Protein 6HB0 (pdb70)

CATH classification: 3.40.50.2300 (+1 more: 3.40.50.2300)

Structure (mmCIF, N/CA/C/O backbone):
data_6HB0
#
_entry.id   6HB0
#
_cell.length_a   75.746
_cell.length_b   75.746
_cell.length_c   186.955
_cell.angle_alpha   90.00
_cell.angle_beta   90.00
_cell.angle_gamma   120.00
#
_symmetry.space_group_name_H-M   'P 31 2 1'
#
loop_
_entity.id
_entity.type
_entity.pdbx_description
1 polymer 'ABC transporter periplasmic-binding protein YtfQ'
2 non-polymer 'ZINC ION'
3 water water
#
loop_
_atom_site.group_PDB
_atom_site.id
_atom_site.type_symbol
_atom_site.label_atom_id
_atom_site.label_alt_id
_atom_site.label_comp_id
_atom_site.label_asym_id
_atom_site.label_entity_id
_atom_site.label_seq_id
_atom_site.pdbx_PDB_ins_code
_atom_site.Cartn_x
_atom_site.Cartn_y
_atom_site.Cartn_z
_atom_site.occupancy
_atom_site.B_iso_or_equiv
_atom_site.auth_seq_id
_atom_site.auth_comp_id
_atom_site.auth_asym_id
_atom_site.auth_atom_id
_atom_site.pdbx_PDB_model_num
ATOM 1 N N . GLY A 1 18 ? 9.139 -31.509 27.467 1.00 87.57 16 GLY A N 1
ATOM 2 C CA . GLY A 1 18 ? 8.480 -32.830 27.216 1.00 86.98 16 GLY A CA 1
ATOM 3 C C . GLY A 1 18 ? 6.951 -32.800 27.245 1.00 82.49 16 GLY A C 1
ATOM 4 O O . GLY A 1 18 ? 6.322 -33.703 27.818 1.00 78.15 16 GLY A O 1
ATOM 5 N N . ALA A 1 19 ? 6.345 -31.762 26.655 1.00 70.12 17 ALA A N 1
ATOM 6 C CA . ALA A 1 19 ? 4.916 -31.801 26.356 1.00 60.47 17 ALA A CA 1
ATOM 7 C C . ALA A 1 19 ? 4.728 -32.879 25.263 1.00 52.54 17 ALA A C 1
ATOM 8 O O . ALA A 1 19 ? 5.468 -32.959 24.306 1.00 47.94 17 ALA A O 1
ATOM 10 N N . LEU A 1 20 ? 3.733 -33.718 25.430 1.00 51.34 18 LEU A N 1
ATOM 11 C CA . LEU A 1 20 ? 3.332 -34.651 24.388 1.00 45.17 18 LEU A CA 1
ATOM 12 C C . LEU A 1 20 ? 3.044 -33.880 23.068 1.00 36.43 18 LEU A C 1
ATOM 13 O O . LEU A 1 20 ? 2.408 -32.870 23.106 1.00 40.55 18 LEU A O 1
ATOM 18 N N . THR A 1 21 ? 3.539 -34.344 21.924 1.00 31.88 19 THR A N 1
ATOM 19 C CA . THR A 1 21 ? 3.238 -33.739 20.632 1.00 34.12 19 THR A CA 1
ATOM 20 C C . THR A 1 21 ? 2.262 -34.631 19.837 1.00 34.07 19 THR A C 1
ATOM 21 O O . THR A 1 21 ? 2.527 -35.808 19.577 1.00 34.03 19 THR A O 1
ATOM 25 N N . LEU A 1 22 ? 1.157 -34.015 19.421 1.00 33.25 20 LEU A N 1
ATOM 26 C CA . LEU A 1 22 ? 0.072 -34.680 18.736 1.00 31.68 20 LEU A CA 1
ATOM 27 C C . LEU A 1 22 ? -0.083 -34.061 17.387 1.00 30.35 20 LEU A C 1
ATOM 28 O O . LEU A 1 22 ? -0.378 -32.889 17.273 1.00 30.26 20 LEU A O 1
ATOM 33 N N . GLY A 1 23 ? 0.106 -34.865 16.346 1.00 29.15 21 GLY A N 1
ATOM 34 C CA . GLY A 1 23 ? -0.229 -34.417 15.010 1.00 34.82 21 GLY A CA 1
ATOM 35 C C . GLY A 1 23 ? -1.670 -34.762 14.696 1.00 35.27 21 GLY A C 1
ATOM 36 O O . GLY A 1 23 ? -2.067 -35.913 14.852 1.00 33.18 21 GLY A O 1
ATOM 37 N N . PHE A 1 24 ? -2.449 -33.775 14.267 1.00 31.19 22 PHE A N 1
ATOM 38 C CA . PHE A 1 24 ? -3.834 -34.028 13.906 1.00 34.42 22 PHE A CA 1
ATOM 39 C C . PHE A 1 24 ? -4.132 -33.612 12.470 1.00 32.55 22 PHE A C 1
ATOM 40 O O . PHE A 1 24 ? -4.056 -32.427 12.153 1.00 33.79 22 PHE A O 1
ATOM 48 N N . ALA A 1 25 ? -4.485 -34.570 11.614 1.00 35.24 23 ALA A N 1
ATOM 49 C CA . ALA A 1 25 ? -4.848 -34.269 10.215 1.00 34.03 23 ALA A CA 1
ATOM 50 C C . ALA A 1 25 ? -6.367 -34.213 10.082 1.00 36.18 23 ALA A C 1
ATOM 51 O O . ALA A 1 25 ? -7.082 -35.261 10.115 1.00 32.17 23 ALA A O 1
ATOM 53 N N . GLN A 1 26 ? -6.859 -32.983 10.006 1.00 36.02 24 GLN A N 1
ATOM 54 C CA . GLN A 1 26 ? -8.259 -32.701 9.760 1.00 44.56 24 GLN A CA 1
ATOM 55 C C . GLN A 1 26 ? -8.615 -32.981 8.293 1.00 41.99 24 GLN A C 1
ATOM 56 O O . GLN A 1 26 ? -7.760 -32.923 7.415 1.00 41.26 24 GLN A O 1
ATOM 62 N N . VAL A 1 27 ? -9.902 -33.164 8.060 1.00 47.56 25 VAL A N 1
ATOM 63 C CA . VAL A 1 27 ? -10.487 -33.307 6.716 1.00 56.58 25 VAL A CA 1
ATOM 64 C C . VAL A 1 27 ? -10.410 -32.011 5.875 1.00 64.26 25 VAL A C 1
ATOM 65 O O . VAL A 1 27 ? -9.746 -31.986 4.836 1.00 65.97 25 VAL A O 1
ATOM 69 N N . GLY A 1 28 ? -11.063 -30.946 6.354 1.00 67.82 26 GLY A N 1
ATOM 70 C CA . GLY A 1 28 ? -11.339 -29.746 5.545 1.00 73.62 26 GLY A CA 1
ATOM 71 C C . GLY A 1 28 ? -12.403 -28.851 6.174 1.00 75.89 26 GLY A C 1
ATOM 72 O O . GLY A 1 28 ? -13.586 -28.940 5.838 1.00 81.61 26 GLY A O 1
ATOM 73 N N . GLY A 1 32 ? -18.190 -33.265 6.817 1.00 83.14 30 GLY A N 1
ATOM 74 C CA . GLY A 1 32 ? -18.980 -34.454 7.135 1.00 74.79 30 GLY A CA 1
ATOM 75 C C . GLY A 1 32 ? -20.078 -34.214 8.160 1.00 75.45 30 GLY A C 1
ATOM 76 O O . GLY A 1 32 ? -20.476 -33.083 8.428 1.00 75.90 30 GLY A O 1
ATOM 77 N N . TRP A 1 33 ? -20.510 -35.306 8.784 1.00 74.68 31 TRP A N 1
ATOM 78 C CA . TRP A 1 33 ? -21.804 -35.408 9.471 1.00 65.98 31 TRP A CA 1
ATOM 79 C C . TRP A 1 33 ? -21.821 -35.158 10.990 1.00 64.64 31 TRP A C 1
ATOM 80 O O . TRP A 1 33 ? -22.705 -34.470 11.510 1.00 61.23 31 TRP A O 1
ATOM 91 N N . ARG A 1 34 ? -20.876 -35.763 11.698 1.00 57.53 32 ARG A N 1
ATOM 92 C CA . ARG A 1 34 ? -20.776 -35.625 13.168 1.00 53.95 32 ARG A CA 1
ATOM 93 C C . ARG A 1 34 ? -19.287 -35.590 13.474 1.00 51.82 32 ARG A C 1
ATOM 94 O O . ARG A 1 34 ? -18.700 -36.548 13.954 1.00 56.24 32 ARG A O 1
ATOM 102 N N . THR A 1 35 ? -18.679 -34.467 13.128 1.00 51.62 33 THR A N 1
ATOM 103 C CA . THR A 1 35 ? -17.234 -34.304 13.101 1.00 56.10 33 THR A CA 1
ATOM 104 C C . THR A 1 35 ? -16.808 -33.338 14.207 1.00 53.31 33 THR A C 1
ATOM 105 O O . THR A 1 35 ? -17.439 -32.278 14.420 1.00 50.29 33 THR A O 1
ATOM 109 N N . ALA A 1 36 ? -15.771 -33.721 14.948 1.00 49.45 34 ALA A N 1
ATOM 110 C CA . ALA A 1 36 ? -15.201 -32.815 15.922 1.00 48.84 34 ALA A CA 1
ATOM 111 C C . ALA A 1 36 ? -14.644 -31.604 15.139 1.00 46.65 34 ALA A C 1
ATOM 112 O O . ALA A 1 36 ? -14.069 -31.729 14.061 1.00 40.89 34 ALA A O 1
ATOM 114 N N . ASN A 1 37 ? -14.893 -30.432 15.677 1.00 43.56 35 ASN A N 1
ATOM 115 C CA . ASN A 1 37 ? -14.583 -29.186 15.023 1.00 44.49 35 ASN A CA 1
ATOM 116 C C . ASN A 1 37 ? -13.205 -28.764 15.534 1.00 43.48 35 ASN A C 1
ATOM 117 O O . ASN A 1 37 ? -12.730 -29.271 16.565 1.00 43.10 35 ASN A O 1
ATOM 122 N N . THR A 1 38 ? -12.569 -27.855 14.817 1.00 42.24 36 THR A N 1
ATOM 123 C CA . THR A 1 38 ? -11.218 -27.411 15.142 1.00 39.35 36 THR A CA 1
ATOM 124 C C . THR A 1 38 ? -11.056 -26.702 16.492 1.00 34.99 36 THR A C 1
ATOM 125 O O . THR A 1 38 ? -10.128 -26.990 17.204 1.00 32.57 36 THR A O 1
ATOM 129 N N . GLU A 1 39 ? -11.960 -25.792 16.816 1.00 32.18 37 GLU A N 1
ATOM 130 C CA . GLU A 1 39 ? -11.908 -25.083 18.109 1.00 35.40 37 GLU A CA 1
ATOM 131 C C . GLU A 1 39 ? -11.904 -26.038 19.318 1.00 34.02 37 GLU A C 1
ATOM 132 O O . GLU A 1 39 ? -11.212 -25.778 20.298 1.00 33.87 37 GLU A O 1
ATOM 138 N N . SER A 1 40 ? -12.623 -27.154 19.229 1.00 31.85 38 SER A N 1
ATOM 139 C CA . SER A 1 40 ? -12.699 -28.116 20.328 1.00 33.08 38 SER A CA 1
ATOM 140 C C . SER A 1 40 ? -11.405 -28.863 20.532 1.00 32.89 38 SER A C 1
ATOM 141 O O . SER A 1 40 ? -10.973 -29.122 21.667 1.00 32.44 38 SER A O 1
ATOM 144 N N . ILE A 1 41 ? -10.764 -29.195 19.427 1.00 29.16 39 ILE A N 1
ATOM 145 C CA . ILE A 1 41 ? -9.529 -29.919 19.467 1.00 30.88 39 ILE A CA 1
ATOM 146 C C . ILE A 1 41 ? -8.410 -28.966 19.923 1.00 31.46 39 ILE A C 1
ATOM 147 O O . ILE A 1 41 ? -7.607 -29.307 20.798 1.00 29.87 39 ILE A O 1
ATOM 152 N N . LYS A 1 42 ? -8.377 -27.768 19.355 1.00 31.63 40 LYS A N 1
ATOM 153 C CA . LYS A 1 42 ? -7.335 -26.812 19.739 1.00 33.51 40 LYS A CA 1
ATOM 154 C C . LYS A 1 42 ? -7.414 -26.453 21.216 1.00 30.96 40 LYS A C 1
ATOM 155 O O . LYS A 1 42 ? -6.384 -26.503 21.930 1.00 29.83 40 LYS A O 1
ATOM 161 N N . SER A 1 43 ? -8.616 -26.108 21.674 1.00 27.91 41 SER A N 1
ATOM 162 C CA . SER A 1 43 ? -8.816 -25.764 23.107 1.00 31.08 41 SER A CA 1
ATOM 163 C C . SER A 1 43 ? -8.531 -26.948 24.063 1.00 30.66 41 SER A C 1
ATOM 164 O O . SER A 1 43 ? -7.927 -26.783 25.115 1.00 28.11 41 SER A O 1
ATOM 167 N N . ALA A 1 44 ? -8.928 -28.148 23.681 1.00 27.59 42 ALA A N 1
ATOM 168 C CA . ALA A 1 44 ? -8.698 -29.318 24.534 1.00 28.84 42 ALA A CA 1
ATOM 169 C C . ALA A 1 44 ? -7.212 -29.614 24.642 1.00 29.37 42 ALA A C 1
ATOM 170 O O . ALA A 1 44 ? -6.759 -30.049 25.698 1.00 26.98 42 ALA A O 1
ATOM 172 N N . ALA A 1 45 ? -6.446 -29.394 23.563 1.00 27.01 43 ALA A N 1
ATOM 173 C CA . ALA A 1 45 ? -5.003 -29.587 23.665 1.00 27.35 43 ALA A CA 1
ATOM 174 C C . ALA A 1 45 ? -4.341 -28.535 24.581 1.00 26.38 43 ALA A C 1
ATOM 175 O O . ALA A 1 45 ? -3.462 -28.878 25.353 1.00 30.13 43 ALA A O 1
ATOM 177 N N . GLU A 1 46 ? -4.767 -27.296 24.494 1.00 29.23 44 GLU A N 1
ATOM 178 C CA . GLU A 1 46 ? -4.288 -26.237 25.401 1.00 29.72 44 GLU A CA 1
ATOM 179 C C . GLU A 1 46 ? -4.605 -26.617 26.850 1.00 30.82 44 GLU A C 1
ATOM 180 O O . GLU A 1 46 ? -3.723 -26.602 27.720 1.00 31.59 44 GLU A O 1
ATOM 186 N N . GLU A 1 47 ? -5.831 -27.041 27.114 1.00 33.63 45 GLU A N 1
ATOM 187 C CA . GLU A 1 47 ? -6.188 -27.493 28.464 1.00 32.13 45 GLU A CA 1
ATOM 188 C C . GLU A 1 47 ? -5.387 -28.685 28.956 1.00 34.75 45 GLU A C 1
ATOM 189 O O . GLU A 1 47 ? -5.066 -28.765 30.159 1.00 33.71 45 GLU A O 1
ATOM 195 N N . ALA A 1 48 ? -5.085 -29.637 28.088 1.00 30.60 46 ALA A N 1
ATOM 196 C CA . ALA A 1 48 ? -4.351 -30.795 28.538 1.00 32.94 46 ALA A CA 1
ATOM 197 C C . ALA A 1 48 ? -2.836 -30.632 28.514 1.00 32.98 46 ALA A C 1
ATOM 198 O O . ALA A 1 48 ? -2.138 -31.573 28.855 1.00 36.54 46 ALA A O 1
ATOM 200 N N . GLY A 1 49 ? -2.322 -29.508 28.052 1.00 37.38 47 GLY A N 1
ATOM 201 C CA . GLY A 1 49 ? -0.888 -29.356 27.934 1.00 36.09 47 GLY A CA 1
ATOM 202 C C . GLY A 1 49 ? -0.260 -30.129 26.789 1.00 39.86 47 GLY A C 1
ATOM 203 O O . GLY A 1 49 ? 0.922 -30.456 26.835 1.00 37.22 47 GLY A O 1
ATOM 204 N N . VAL A 1 50 ? -1.034 -30.378 25.732 1.00 37.68 48 VAL A N 1
ATOM 205 C CA . VAL A 1 50 ? -0.551 -31.106 24.574 1.00 36.17 48 VAL A CA 1
ATOM 206 C C . VAL A 1 50 ? -0.128 -30.121 23.500 1.00 33.95 48 VAL A C 1
ATOM 207 O O . VAL A 1 50 ? -0.804 -29.144 23.235 1.00 39.05 48 VAL A O 1
ATOM 211 N N . ASN A 1 51 ? 1.019 -30.366 22.899 1.00 34.64 49 ASN A N 1
ATOM 212 C CA . ASN A 1 51 ? 1.497 -29.554 21.819 1.00 34.56 49 ASN A CA 1
ATOM 213 C C . ASN A 1 51 ? 0.883 -30.096 20.510 1.00 35.34 49 ASN A C 1
ATOM 214 O O . ASN A 1 51 ? 1.290 -31.140 20.008 1.00 36.48 49 ASN A O 1
ATOM 219 N N . LEU A 1 52 ? -0.070 -29.373 19.961 1.00 36.08 50 LEU A N 1
ATOM 220 C CA . LEU A 1 52 ? -0.867 -29.845 18.827 1.00 36.30 50 LEU A CA 1
ATOM 221 C C . LEU A 1 52 ? -0.348 -29.324 17.517 1.00 38.49 50 LEU A C 1
ATOM 222 O O . LEU A 1 52 ? -0.149 -28.140 17.395 1.00 35.62 50 LEU A O 1
ATOM 227 N N . LYS A 1 53 ? -0.099 -30.204 16.554 1.00 33.55 51 LYS A N 1
ATOM 228 C CA . LYS A 1 53 ? 0.280 -29.768 15.223 1.00 39.62 51 LYS A CA 1
ATOM 229 C C . LYS A 1 53 ? -0.851 -30.124 14.291 1.00 37.41 51 LYS A C 1
ATOM 230 O O . LYS A 1 53 ? -1.130 -31.305 14.090 1.00 35.45 51 LYS A O 1
ATOM 236 N N . PHE A 1 54 ? -1.477 -29.104 13.728 1.00 38.43 52 PHE A N 1
ATOM 237 C CA . PHE A 1 54 ? -2.597 -29.248 12.815 1.00 40.74 52 PHE A CA 1
ATOM 238 C C . PHE A 1 54 ? -2.179 -29.344 11.359 1.00 45.82 52 PHE A C 1
ATOM 239 O O . PHE A 1 54 ? -1.281 -28.660 10.925 1.00 44.18 52 PHE A O 1
ATOM 247 N N . ALA A 1 55 ? -2.845 -30.209 10.611 1.00 45.96 53 ALA A N 1
ATOM 248 C CA . ALA A 1 55 ? -2.763 -30.205 9.161 1.00 48.95 53 ALA A CA 1
ATOM 249 C C . ALA A 1 55 ? -4.175 -30.241 8.597 1.00 55.65 53 ALA A C 1
ATOM 250 O O . ALA A 1 55 ? -5.104 -30.768 9.230 1.00 48.94 53 ALA A O 1
ATOM 252 N N . ASP A 1 56 ? -4.323 -29.656 7.400 1.00 64.30 54 ASP A N 1
ATOM 253 C CA . ASP A 1 56 ? -5.596 -29.601 6.646 1.00 67.34 54 ASP A CA 1
ATOM 254 C C . ASP A 1 56 ? -5.413 -30.364 5.324 1.00 63.68 54 ASP A C 1
ATOM 255 O O . ASP A 1 56 ? -4.564 -30.015 4.504 1.00 57.63 54 ASP A O 1
ATOM 260 N N . ALA A 1 57 ? -6.220 -31.407 5.138 1.00 59.75 55 ALA A N 1
ATOM 261 C CA . ALA A 1 57 ? -6.172 -32.232 3.926 1.00 62.65 55 ALA A CA 1
ATOM 262 C C . ALA A 1 57 ? -6.995 -31.662 2.743 1.00 68.41 55 ALA A C 1
ATOM 263 O O . ALA A 1 57 ? -6.929 -32.192 1.616 1.00 66.90 55 ALA A O 1
ATOM 265 N N . ASN A 1 58 ? -7.800 -30.631 2.998 1.00 63.04 56 ASN A N 1
ATOM 266 C CA . ASN A 1 58 ? -8.647 -30.038 1.955 1.00 69.35 56 ASN A CA 1
ATOM 267 C C . ASN A 1 58 ? -9.472 -31.076 1.216 1.00 60.86 56 ASN A C 1
ATOM 268 O O . ASN A 1 58 ? -9.429 -31.160 -0.008 1.00 55.46 56 ASN A O 1
ATOM 273 N N . GLY A 1 59 ? -10.185 -31.897 1.983 1.00 60.97 57 GLY A N 1
ATOM 274 C CA . GLY A 1 59 ? -11.077 -32.938 1.444 1.00 52.67 57 GLY A CA 1
ATOM 275 C C . GLY A 1 59 ? -10.418 -34.130 0.752 1.00 47.85 57 GLY A C 1
ATOM 276 O O . GLY A 1 59 ? -11.114 -35.048 0.312 1.00 48.94 57 GLY A O 1
ATOM 277 N N . GLU A 1 60 ? -9.088 -34.169 0.658 1.00 42.63 58 GLU A N 1
ATOM 278 C CA . GLU A 1 60 ? -8.434 -35.100 -0.263 1.00 44.18 58 GLU A CA 1
ATOM 279 C C . GLU A 1 60 ? -7.546 -36.116 0.427 1.00 41.20 58 GLU A C 1
ATOM 280 O O . GLU A 1 60 ? -6.628 -35.733 1.154 1.00 33.48 58 GLU A O 1
ATOM 286 N N . GLN A 1 61 ? -7.766 -37.404 0.128 1.00 35.33 59 GLN A N 1
ATOM 287 C CA . GLN A 1 61 ? -6.993 -38.447 0.775 1.00 34.17 59 GLN A CA 1
ATOM 288 C C . GLN A 1 61 ? -5.478 -38.338 0.575 1.00 34.14 59 GLN A C 1
ATOM 289 O O . GLN A 1 61 ? -4.708 -38.558 1.520 1.00 28.05 59 GLN A O 1
ATOM 295 N N . GLU A 1 62 ? -5.026 -37.966 -0.616 1.00 35.89 60 GLU A N 1
ATOM 296 C CA . GLU A 1 62 ? -3.577 -37.983 -0.852 1.00 42.14 60 GLU A CA 1
ATOM 297 C C . GLU A 1 62 ? -2.894 -36.916 0.007 1.00 40.95 60 GLU A C 1
ATOM 298 O O . GLU A 1 62 ? -1.809 -37.139 0.507 1.00 41.48 60 GLU A O 1
ATOM 304 N N . LYS A 1 63 ? -3.565 -35.788 0.206 1.00 35.55 61 LYS A N 1
ATOM 305 C CA . LYS A 1 63 ? -3.089 -34.731 1.077 1.00 40.05 61 LYS A CA 1
ATOM 306 C C . LYS A 1 63 ? -3.166 -35.107 2.578 1.00 36.61 61 LYS A C 1
ATOM 307 O O . LYS A 1 63 ? -2.332 -34.716 3.353 1.00 33.74 61 LYS A O 1
ATOM 313 N N . GLN A 1 64 ? -4.172 -35.888 2.996 1.00 33.62 62 GLN A N 1
ATOM 314 C CA . GLN A 1 64 ? -4.157 -36.441 4.348 1.00 33.05 62 GLN A CA 1
ATOM 315 C C . GLN A 1 64 ? -3.011 -37.423 4.546 1.00 30.45 62 GLN A C 1
ATOM 316 O O . GLN A 1 64 ? -2.328 -37.399 5.545 1.00 31.18 62 GLN A O 1
ATOM 322 N N . ILE A 1 65 ? -2.779 -38.297 3.576 1.00 32.59 63 ILE A N 1
ATOM 323 C CA . ILE A 1 65 ? -1.658 -39.201 3.612 1.00 33.23 63 ILE A CA 1
ATOM 324 C C . ILE A 1 65 ? -0.321 -38.436 3.684 1.00 35.65 63 ILE A C 1
ATOM 325 O O . ILE A 1 65 ? 0.561 -38.831 4.461 1.00 33.25 63 ILE A O 1
ATOM 330 N N . SER A 1 66 ? -0.184 -37.342 2.940 1.00 34.83 64 SER A N 1
ATOM 331 C CA . SER A 1 66 ? 1.020 -36.495 3.037 1.00 42.25 64 SER A CA 1
ATOM 332 C C . SER A 1 66 ? 1.167 -35.872 4.426 1.00 37.55 64 SER A C 1
ATOM 333 O O . SER A 1 66 ? 2.245 -35.861 4.989 1.00 40.53 64 SER A O 1
ATOM 336 N N . ALA A 1 67 ? 0.072 -35.361 4.979 1.00 36.45 65 ALA A N 1
ATOM 337 C CA . ALA A 1 67 ? 0.143 -34.789 6.323 1.00 34.15 65 ALA A CA 1
ATOM 338 C C . ALA A 1 67 ? 0.630 -35.858 7.330 1.00 33.52 65 ALA A C 1
ATOM 339 O O . ALA A 1 67 ? 1.496 -35.606 8.154 1.00 32.50 65 ALA A O 1
ATOM 341 N N . ILE A 1 68 ? 0.119 -37.081 7.216 1.00 33.16 66 ILE A N 1
ATOM 342 C CA . ILE A 1 68 ? 0.550 -38.145 8.118 1.00 33.24 66 ILE A CA 1
ATOM 343 C C . ILE A 1 68 ? 2.047 -38.425 7.967 1.00 37.77 66 ILE A C 1
ATOM 344 O O . ILE A 1 68 ? 2.764 -38.573 8.969 1.00 36.15 66 ILE A O 1
ATOM 349 N N . ARG A 1 69 ? 2.522 -38.495 6.731 1.00 33.64 67 ARG A N 1
ATOM 350 C CA . ARG A 1 69 ? 3.940 -38.720 6.484 1.00 38.16 67 ARG A CA 1
ATOM 351 C C . ARG A 1 69 ? 4.802 -37.604 7.039 1.00 33.34 67 ARG A C 1
ATOM 352 O O . ARG A 1 69 ? 5.854 -37.873 7.593 1.00 36.45 67 ARG A O 1
ATOM 360 N N . SER A 1 70 ? 4.341 -36.373 6.902 1.00 36.15 68 SER A N 1
ATOM 361 C CA . SER A 1 70 ? 5.075 -35.249 7.453 1.00 38.08 68 SER A CA 1
ATOM 362 C C . SER A 1 70 ? 5.107 -35.299 8.989 1.00 41.77 68 SER A C 1
ATOM 363 O O . SER A 1 70 ? 6.157 -35.025 9.609 1.00 36.98 68 SER A O 1
ATOM 366 N N . PHE A 1 71 ? 4.013 -35.724 9.622 1.00 37.25 69 PHE A N 1
ATOM 367 C CA . PHE A 1 71 ? 4.076 -35.923 11.066 1.00 35.32 69 PHE A CA 1
ATOM 368 C C . PHE A 1 71 ? 5.083 -36.980 11.456 1.00 35.59 69 PHE A C 1
ATOM 369 O O . PHE A 1 71 ? 5.735 -36.843 12.507 1.00 37.23 69 PHE A O 1
ATOM 377 N N . ILE A 1 72 ? 5.197 -38.052 10.665 1.00 34.16 70 ILE A N 1
ATOM 378 C CA . ILE A 1 72 ? 6.195 -39.061 10.947 1.00 39.01 70 ILE A CA 1
ATOM 379 C C . ILE A 1 72 ? 7.592 -38.437 10.873 1.00 43.42 70 ILE A C 1
ATOM 380 O O . ILE A 1 72 ? 8.399 -38.631 11.786 1.00 40.86 70 ILE A O 1
ATOM 385 N N . GLN A 1 73 ? 7.844 -37.678 9.809 1.00 45.47 71 GLN A N 1
ATOM 386 C CA . GLN A 1 73 ? 9.106 -36.924 9.650 1.00 51.74 71 GLN A CA 1
ATOM 387 C C . GLN A 1 73 ? 9.375 -35.975 10.798 1.00 50.20 71 GLN A C 1
ATOM 388 O O . GLN A 1 73 ? 10.487 -35.896 11.262 1.00 52.45 71 GLN A O 1
ATOM 394 N N . GLN A 1 74 ? 8.356 -35.270 11.264 1.00 47.15 72 GLN A N 1
ATOM 395 C CA . GLN A 1 74 ? 8.516 -34.336 12.381 1.00 49.13 72 GLN A CA 1
ATOM 396 C C . GLN A 1 74 ? 8.713 -35.018 13.753 1.00 45.95 72 GLN A C 1
ATOM 397 O O . GLN A 1 74 ? 8.903 -34.324 14.732 1.00 48.37 72 GLN A O 1
ATOM 403 N N . GLY A 1 75 ? 8.633 -36.345 13.813 1.00 44.62 73 GLY A N 1
ATOM 404 C CA . GLY A 1 75 ? 8.755 -37.121 15.048 1.00 45.69 73 GLY A CA 1
ATOM 405 C C . GLY A 1 75 ? 7.711 -36.869 16.127 1.00 44.79 73 GLY A C 1
ATOM 406 O O . GLY A 1 75 ? 8.024 -36.884 17.314 1.00 38.25 73 GLY A O 1
ATOM 407 N N . VAL A 1 76 ? 6.456 -36.662 15.737 1.00 42.11 74 VAL A N 1
ATOM 408 C CA . VAL A 1 76 ? 5.413 -36.455 16.740 1.00 35.86 74 VAL A CA 1
ATOM 409 C C . VAL A 1 76 ? 5.276 -37.736 17.572 1.00 34.60 74 VAL A C 1
ATOM 410 O O . VAL A 1 76 ? 5.691 -38.816 17.153 1.00 38.73 74 VAL A O 1
ATOM 414 N N . ASP A 1 77 ? 4.691 -37.607 18.752 1.00 33.04 75 ASP A N 1
ATOM 415 C CA . ASP A 1 77 ? 4.495 -38.729 19.650 1.00 34.18 75 ASP A CA 1
ATOM 416 C C . ASP A 1 77 ? 3.268 -39.565 19.300 1.00 30.26 75 ASP A C 1
ATOM 417 O O . ASP A 1 77 ? 3.258 -40.763 19.505 1.00 31.58 75 ASP A O 1
ATOM 422 N N . VAL A 1 78 ? 2.239 -38.897 18.797 1.00 31.53 76 VAL A N 1
ATOM 423 C CA . VAL A 1 78 ? 0.948 -39.506 18.481 1.00 29.59 76 VAL A CA 1
ATOM 424 C C . VAL A 1 78 ? 0.381 -38.833 17.244 1.00 30.18 76 VAL A C 1
ATOM 425 O O . VAL A 1 78 ? 0.542 -37.647 17.043 1.00 28.14 76 VAL A O 1
ATOM 429 N N . ILE A 1 79 ? -0.269 -39.606 16.387 1.00 26.47 77 ILE A N 1
ATOM 430 C CA . ILE A 1 79 ? -0.919 -39.066 15.217 1.00 27.54 77 ILE A CA 1
ATOM 431 C C . ILE A 1 79 ? -2.412 -39.416 15.339 1.00 28.60 77 ILE A C 1
ATOM 432 O O . ILE A 1 79 ? -2.787 -40.552 15.673 1.00 27.96 77 ILE A O 1
ATOM 437 N N . ALA A 1 80 ? -3.254 -38.429 15.102 1.00 28.37 78 ALA A N 1
ATOM 438 C CA . ALA A 1 80 ? -4.659 -38.666 15.023 1.00 29.45 78 ALA A CA 1
ATOM 439 C C . ALA A 1 80 ? -5.143 -38.032 13.745 1.00 31.49 78 ALA A C 1
ATOM 440 O O . ALA A 1 80 ? -4.603 -37.031 13.290 1.00 28.93 78 ALA A O 1
ATOM 442 N N . PHE A 1 81 ? -6.153 -38.650 13.157 1.00 29.90 79 PHE A N 1
ATOM 443 C CA . PHE A 1 81 ? -6.801 -38.022 12.031 1.00 28.95 79 PHE A CA 1
ATOM 444 C C . PHE A 1 81 ? -8.228 -38.482 11.877 1.00 26.68 79 PHE A C 1
ATOM 445 O O . PHE A 1 81 ? -8.638 -39.488 12.425 1.00 29.19 79 PHE A O 1
ATOM 453 N N . SER A 1 82 ? -8.952 -37.665 11.148 1.00 26.37 80 SER A N 1
ATOM 454 C CA . SER A 1 82 ? -10.335 -37.841 10.802 1.00 30.13 80 SER A CA 1
ATOM 455 C C . SER A 1 82 ? -10.355 -38.245 9.319 1.00 29.50 80 SER A C 1
ATOM 456 O O . SER A 1 82 ? -10.208 -37.387 8.456 1.00 28.25 80 SER A O 1
ATOM 459 N N . PRO A 1 83 ? -10.487 -39.543 9.029 1.00 27.00 81 PRO A N 1
ATOM 460 C CA . PRO A 1 83 ? -10.319 -40.058 7.655 1.00 26.99 81 PRO A CA 1
ATOM 461 C C . PRO A 1 83 ? -11.329 -39.457 6.685 1.00 28.92 81 PRO A C 1
ATOM 462 O O . PRO A 1 83 ? -12.514 -39.498 6.938 1.00 27.21 81 PRO A O 1
ATOM 466 N N . VAL A 1 84 ? -10.863 -38.893 5.582 1.00 27.61 82 VAL A N 1
ATOM 467 C CA . VAL A 1 84 ? -11.758 -38.330 4.600 1.00 30.69 82 VAL A CA 1
ATOM 468 C C . VAL A 1 84 ? -12.555 -39.455 3.941 1.00 31.40 82 VAL A C 1
ATOM 469 O O . VAL A 1 84 ? -13.676 -39.244 3.551 1.00 30.59 82 VAL A O 1
ATOM 473 N N . VAL A 1 85 ? -11.962 -40.634 3.828 1.00 30.71 83 VAL A N 1
ATOM 474 C CA . VAL A 1 85 ? -12.632 -41.820 3.307 1.00 29.69 83 VAL A CA 1
ATOM 475 C C . VAL A 1 85 ? -12.298 -43.008 4.188 1.00 28.97 83 VAL A C 1
ATOM 476 O O . VAL A 1 85 ? -11.290 -42.986 4.912 1.00 30.33 83 VAL A O 1
ATOM 480 N N . ARG A 1 86 ? -13.107 -44.053 4.122 1.00 31.66 84 ARG A N 1
ATOM 481 C CA . ARG A 1 86 ? -12.896 -45.259 4.947 1.00 38.26 84 ARG A CA 1
ATOM 482 C C . ARG A 1 86 ? -11.694 -46.086 4.591 1.00 33.99 84 ARG A C 1
ATOM 483 O O . ARG A 1 86 ? -11.151 -46.765 5.474 1.00 33.94 84 ARG A O 1
ATOM 491 N N . THR A 1 87 ? -11.301 -46.104 3.321 1.00 32.75 85 THR A N 1
ATOM 492 C CA . THR A 1 87 ? -10.382 -47.112 2.805 1.00 32.02 85 THR A CA 1
ATOM 493 C C . THR A 1 87 ? -9.122 -46.539 2.244 1.00 32.32 85 THR A C 1
ATOM 494 O O . THR A 1 87 ? -9.073 -45.402 1.819 1.00 33.57 85 THR A O 1
ATOM 498 N N . GLY A 1 88 ? -8.087 -47.359 2.195 1.00 28.50 86 GLY A N 1
ATOM 499 C CA . GLY A 1 88 ? -6.849 -46.992 1.570 1.00 27.70 86 GLY A CA 1
ATOM 500 C C . GLY A 1 88 ? -5.807 -46.409 2.502 1.00 31.23 86 GLY A C 1
ATOM 501 O O . GLY A 1 88 ? -4.862 -45.760 2.063 1.00 29.99 86 GLY A O 1
ATOM 502 N N . TRP A 1 89 ? -5.947 -46.683 3.792 1.00 28.13 87 TRP A N 1
ATOM 503 C CA . TRP A 1 89 ? -5.004 -46.208 4.772 1.00 28.58 87 TRP A CA 1
ATOM 504 C C . TRP A 1 89 ? -3.936 -47.202 5.164 1.00 30.90 87 TRP A C 1
ATOM 505 O O . TRP A 1 89 ? -3.010 -46.832 5.901 1.00 30.23 87 TRP A O 1
ATOM 516 N N . ASP A 1 90 ? -4.046 -48.452 4.752 1.00 29.29 88 ASP A N 1
ATOM 517 C CA . ASP A 1 90 ? -3.188 -49.486 5.345 1.00 34.40 88 ASP A CA 1
ATOM 518 C C . ASP A 1 90 ? -1.710 -49.231 5.127 1.00 36.59 88 ASP A C 1
ATOM 519 O O . ASP A 1 90 ? -0.914 -49.463 6.034 1.00 34.13 88 ASP A O 1
ATOM 524 N N . ALA A 1 91 ? -1.344 -48.722 3.953 1.00 35.29 89 ALA A N 1
ATOM 525 C CA . ALA A 1 91 ? 0.047 -48.440 3.639 1.00 36.24 89 ALA A CA 1
ATOM 526 C C . ALA A 1 91 ? 0.620 -47.343 4.535 1.00 37.34 89 ALA A C 1
ATOM 527 O O . ALA A 1 91 ? 1.667 -47.542 5.166 1.00 36.54 89 ALA A O 1
ATOM 529 N N . VAL A 1 92 ? -0.030 -46.191 4.588 1.00 32.32 90 VAL A N 1
ATOM 530 C CA . VAL A 1 92 ? 0.491 -45.152 5.461 1.00 32.81 90 VAL A CA 1
ATOM 531 C C . VAL A 1 92 ? 0.461 -45.535 6.967 1.00 31.39 90 VAL A C 1
ATOM 532 O O . VAL A 1 92 ? 1.341 -45.152 7.766 1.00 35.21 90 VAL A O 1
ATOM 536 N N . LEU A 1 93 ? -0.519 -46.324 7.351 1.00 30.89 91 LEU A N 1
ATOM 537 C CA . LEU A 1 93 ? -0.594 -46.866 8.706 1.00 32.85 91 LEU A CA 1
ATOM 538 C C . LEU A 1 93 ? 0.532 -47.868 9.009 1.00 36.83 91 LEU A C 1
ATOM 539 O O . LEU A 1 93 ? 0.956 -47.983 10.148 1.00 31.72 91 LEU A O 1
ATOM 544 N N . GLN A 1 94 ? 1.027 -48.577 8.001 1.00 37.77 92 GLN A N 1
ATOM 545 C CA . GLN A 1 94 ? 2.242 -49.369 8.174 1.00 39.15 92 GLN A CA 1
ATOM 546 C C . GLN A 1 94 ? 3.434 -48.509 8.416 1.00 38.90 92 GLN A C 1
ATOM 547 O O . GLN A 1 94 ? 4.278 -48.874 9.257 1.00 40.46 92 GLN A O 1
ATOM 553 N N . GLU A 1 95 ? 3.498 -47.368 7.733 1.00 39.92 93 GLU A N 1
ATOM 554 C CA . GLU A 1 95 ? 4.576 -46.398 7.957 1.00 42.61 93 GLU A CA 1
ATOM 555 C C . GLU A 1 95 ? 4.536 -45.794 9.369 1.00 41.22 93 GLU A C 1
ATOM 556 O O . GLU A 1 95 ? 5.609 -45.545 9.987 1.00 37.14 93 GLU A O 1
ATOM 562 N N . THR A 1 96 ? 3.339 -45.553 9.907 1.00 38.33 94 THR A N 1
ATOM 563 C CA . THR A 1 96 ? 3.283 -45.060 11.278 1.00 35.62 94 THR A CA 1
ATOM 564 C C . THR A 1 96 ? 3.700 -46.157 12.249 1.00 35.46 94 THR A C 1
ATOM 565 O O . THR A 1 96 ? 4.430 -45.920 13.206 1.00 35.94 94 THR A O 1
ATOM 569 N N . LYS A 1 97 ? 3.242 -47.363 12.015 1.00 35.63 95 LYS A N 1
ATOM 570 C CA . LYS A 1 97 ? 3.552 -48.447 12.894 1.00 38.70 95 LYS A CA 1
ATOM 571 C C . LYS A 1 97 ? 5.062 -48.690 12.860 1.00 44.78 95 LYS A C 1
ATOM 572 O O . LYS A 1 97 ? 5.679 -48.821 13.914 1.00 44.83 95 LYS A O 1
ATOM 578 N N . ASN A 1 98 ? 5.665 -48.671 11.678 1.00 44.56 96 ASN A N 1
ATOM 579 C CA . ASN A 1 98 ? 7.124 -48.846 11.562 1.00 46.98 96 ASN A CA 1
ATOM 580 C C . ASN A 1 98 ? 7.895 -47.721 12.263 1.00 47.92 96 ASN A C 1
ATOM 581 O O . ASN A 1 98 ? 8.985 -47.960 12.766 1.00 41.67 96 ASN A O 1
ATOM 586 N N . ALA A 1 99 ? 7.356 -46.503 12.276 1.00 42.45 97 ALA A N 1
ATOM 587 C CA . ALA A 1 99 ? 7.993 -45.408 13.016 1.00 40.60 97 ALA A CA 1
ATOM 588 C C . ALA A 1 99 ? 7.671 -45.405 14.518 1.00 39.35 97 ALA A C 1
ATOM 589 O O . ALA A 1 99 ? 8.129 -44.530 15.219 1.00 40.92 97 ALA A O 1
ATOM 591 N N . GLY A 1 100 ? 6.907 -46.388 14.991 1.00 36.47 98 GLY A N 1
ATOM 592 C CA . GLY A 1 100 ? 6.531 -46.508 16.398 1.00 39.32 98 GLY A CA 1
ATOM 593 C C . GLY A 1 100 ? 5.609 -45.393 16.915 1.00 38.08 98 GLY A C 1
ATOM 594 O O . GLY A 1 100 ? 5.591 -45.097 18.098 1.00 33.14 98 GLY A O 1
ATOM 595 N N . ILE A 1 101 ? 4.855 -44.762 16.024 1.00 36.68 99 ILE A N 1
ATOM 596 C CA . ILE A 1 101 ? 3.944 -43.702 16.391 1.00 34.95 99 ILE A CA 1
ATOM 597 C C . ILE A 1 101 ? 2.508 -44.263 16.455 1.00 34.26 99 ILE A C 1
ATOM 598 O O . ILE A 1 101 ? 1.950 -44.716 15.439 1.00 31.01 99 ILE A O 1
ATOM 603 N N . PRO A 1 102 ? 1.901 -44.231 17.644 1.00 32.76 100 PRO A N 1
ATOM 604 C CA . PRO A 1 102 ? 0.498 -44.689 17.738 1.00 28.51 100 PRO A CA 1
ATOM 605 C C . PRO A 1 102 ? -0.444 -43.782 16.996 1.00 28.60 100 PRO A C 1
ATOM 606 O O . PRO A 1 102 ? -0.208 -42.580 16.900 1.00 27.90 100 PRO A O 1
ATOM 610 N N . VAL A 1 103 ? -1.534 -44.350 16.521 1.00 30.87 101 VAL A N 1
ATOM 611 C CA . VAL A 1 103 ? -2.551 -43.648 15.773 1.00 28.56 101 VAL A CA 1
ATOM 612 C C . VAL A 1 103 ? -3.935 -43.755 16.389 1.00 27.37 101 VAL A C 1
ATOM 613 O O . VAL A 1 103 ? -4.372 -44.817 16.759 1.00 29.81 101 VAL A O 1
ATOM 617 N N . ILE A 1 104 ? -4.641 -42.636 16.428 1.00 26.17 102 ILE A N 1
ATOM 618 C CA . ILE A 1 104 ? -5.998 -42.574 16.895 1.00 25.87 102 ILE A CA 1
ATOM 619 C C . ILE A 1 104 ? -6.845 -42.050 15.752 1.00 26.67 102 ILE A C 1
ATOM 620 O O . ILE A 1 104 ? -6.538 -40.994 15.174 1.00 29.48 102 ILE A O 1
ATOM 625 N N . LEU A 1 105 ? -7.926 -42.762 15.456 1.00 28.10 103 LEU A N 1
ATOM 626 C CA . LEU A 1 105 ? -8.919 -42.299 14.451 1.00 29.71 103 LEU A CA 1
ATOM 627 C C . LEU A 1 105 ? -10.064 -41.566 15.075 1.00 29.72 103 LEU A C 1
ATOM 628 O O . LEU A 1 105 ? -10.595 -42.009 16.104 1.00 27.99 103 LEU A O 1
ATOM 633 N N . THR A 1 106 ? -10.490 -40.476 14.440 1.00 27.18 104 THR A N 1
ATOM 634 C CA . THR A 1 106 ? -11.627 -39.749 14.922 1.00 30.52 104 THR A CA 1
ATOM 635 C C . THR A 1 106 ? -12.696 -39.607 13.840 1.00 30.92 104 THR A C 1
ATOM 636 O O . THR A 1 106 ? -12.415 -39.528 12.625 1.00 33.56 104 THR A O 1
ATOM 640 N N . ASP A 1 107 ? -13.931 -39.553 14.298 1.00 31.39 105 ASP A N 1
ATOM 641 C CA . ASP A 1 107 ? -15.109 -39.150 13.490 1.00 33.68 105 ASP A CA 1
ATOM 642 C C . ASP A 1 107 ? -15.609 -40.224 12.494 1.00 35.88 105 ASP A C 1
ATOM 643 O O . ASP A 1 107 ? -16.810 -40.497 12.449 1.00 36.69 105 ASP A O 1
ATOM 648 N N . ARG A 1 108 ? -14.737 -40.800 11.673 1.00 35.81 106 ARG A N 1
ATOM 649 C CA . ARG A 1 108 ? -15.158 -41.785 10.702 1.00 37.87 106 ARG A CA 1
ATOM 650 C C . ARG A 1 108 ? -14.250 -43.007 10.834 1.00 38.13 106 ARG A C 1
ATOM 651 O O . ARG A 1 108 ? -13.039 -42.878 10.972 1.00 36.60 106 ARG A O 1
ATOM 659 N N . ALA A 1 109 ? -14.863 -44.182 10.848 1.00 39.10 107 ALA A N 1
ATOM 660 C CA . ALA A 1 109 ? -14.177 -45.459 11.000 1.00 42.89 107 ALA A CA 1
ATOM 661 C C . ALA A 1 109 ? -13.517 -45.861 9.700 1.00 42.23 107 ALA A C 1
ATOM 662 O O . ALA A 1 109 ? -13.951 -45.441 8.656 1.00 47.70 107 ALA A O 1
ATOM 664 N N . VAL A 1 110 ? -12.471 -46.656 9.761 1.00 39.61 108 VAL A N 1
ATOM 665 C CA . VAL A 1 110 ? -11.852 -47.146 8.535 1.00 39.02 108 VAL A CA 1
ATOM 666 C C . VAL A 1 110 ? -12.075 -48.627 8.326 1.00 38.72 108 VAL A C 1
ATOM 667 O O . VAL A 1 110 ? -12.341 -49.355 9.262 1.00 32.81 108 VAL A O 1
ATOM 671 N N . ASP A 1 111 ? -11.944 -49.035 7.072 1.00 37.74 109 ASP A N 1
ATOM 672 C CA . ASP A 1 111 ? -11.864 -50.436 6.681 1.00 38.10 109 ASP A CA 1
ATOM 673 C C . ASP A 1 111 ? -10.372 -50.737 6.645 1.00 40.27 109 ASP A C 1
ATOM 674 O O . ASP A 1 111 ? -9.596 -49.994 6.033 1.00 43.32 109 ASP A O 1
ATOM 679 N N . THR A 1 112 ? -9.941 -51.804 7.276 1.00 37.71 110 THR A N 1
ATOM 680 C CA . THR A 1 112 ? -8.543 -52.189 7.134 1.00 39.15 110 THR A CA 1
ATOM 681 C C . THR A 1 112 ? -8.452 -53.646 6.759 1.00 40.16 110 THR A C 1
ATOM 682 O O . THR A 1 112 ? -9.346 -54.421 7.116 1.00 37.57 110 THR A O 1
ATOM 686 N N . GLN A 1 113 ? -7.391 -54.002 6.053 1.00 34.22 111 GLN A N 1
ATOM 687 C CA . GLN A 1 113 ? -7.093 -55.405 5.813 1.00 37.77 111 GLN A CA 1
ATOM 688 C C . GLN A 1 113 ? -5.917 -55.873 6.724 1.00 41.88 111 GLN A C 1
ATOM 689 O O . GLN A 1 113 ? -5.386 -56.949 6.510 1.00 45.30 111 GLN A O 1
ATOM 695 N N . ASP A 1 114 ? -5.489 -55.054 7.688 1.00 37.96 112 ASP A N 1
ATOM 696 C CA . ASP A 1 114 ? -4.307 -55.354 8.518 1.00 40.86 112 ASP A CA 1
ATOM 697 C C . ASP A 1 114 ? -4.786 -55.401 9.939 1.00 43.22 112 ASP A C 1
ATOM 698 O O . ASP A 1 114 ? -5.952 -55.111 10.240 1.00 43.90 112 ASP A O 1
ATOM 703 N N . THR A 1 115 ? -3.900 -55.837 10.816 1.00 50.95 113 THR A N 1
ATOM 704 C CA . THR A 1 115 ? -4.224 -55.947 12.242 1.00 52.40 113 THR A CA 1
ATOM 705 C C . THR A 1 115 ? -3.450 -54.876 13.007 1.00 49.46 113 THR A C 1
ATOM 706 O O . THR A 1 115 ? -2.267 -54.587 12.722 1.00 47.00 113 THR A O 1
ATOM 710 N N . ASP A 1 116 ? -4.127 -54.267 13.976 1.00 53.37 114 ASP A N 1
ATOM 711 C CA . ASP A 1 116 ? -3.473 -53.344 14.922 1.00 53.01 114 ASP A CA 1
ATOM 712 C C . ASP A 1 116 ? -2.704 -52.240 14.159 1.00 53.12 114 ASP A C 1
ATOM 713 O O . ASP A 1 116 ? -1.490 -51.992 14.376 1.00 52.07 114 ASP A O 1
ATOM 718 N N . VAL A 1 117 ? -3.393 -51.616 13.216 1.00 48.69 115 VAL A N 1
ATOM 719 C CA . VAL A 1 117 ? -2.788 -50.441 12.530 1.00 45.33 115 VAL A CA 1
ATOM 720 C C . VAL A 1 117 ? -3.238 -49.102 13.144 1.00 38.35 115 VAL A C 1
ATOM 721 O O . VAL A 1 117 ? -2.718 -48.008 12.793 1.00 36.64 115 VAL A O 1
ATOM 725 N N . TYR A 1 118 ? -4.208 -49.157 14.052 1.00 33.37 116 TYR A N 1
ATOM 726 C CA . TYR A 1 118 ? -4.519 -47.976 14.860 1.00 30.95 116 TYR A CA 1
ATOM 727 C C . TYR A 1 118 ? -4.919 -48.448 16.234 1.00 30.75 116 TYR A C 1
ATOM 728 O O . TYR A 1 118 ? -5.272 -49.589 16.413 1.00 31.93 116 TYR A O 1
ATOM 737 N N . LYS A 1 119 ? -4.852 -47.557 17.198 1.00 30.23 117 LYS A N 1
ATOM 738 C CA . LYS A 1 119 ? -5.095 -47.935 18.592 1.00 31.54 117 LYS A CA 1
ATOM 739 C C . LYS A 1 119 ? -6.566 -47.848 18.920 1.00 29.60 117 LYS A C 1
ATOM 740 O O . LYS A 1 119 ? -7.100 -48.689 19.586 1.00 30.52 117 LYS A O 1
ATOM 746 N N . THR A 1 120 ? -7.222 -46.804 18.451 1.00 29.82 118 THR A N 1
ATOM 747 C CA . THR A 1 120 ? -8.609 -46.602 18.789 1.00 30.57 118 THR A CA 1
ATOM 748 C C . THR A 1 120 ? -9.301 -45.683 17.830 1.00 30.82 118 THR A C 1
ATOM 749 O O . THR A 1 120 ? -8.662 -44.903 17.111 1.00 29.94 118 THR A O 1
ATOM 753 N N . PHE A 1 121 ? -10.612 -45.846 17.791 1.00 30.60 119 PHE A N 1
ATOM 754 C CA . PHE A 1 121 ? -11.507 -45.045 16.997 1.00 30.42 119 PHE A CA 1
ATOM 755 C C . PHE A 1 121 ? -12.479 -44.371 17.955 1.00 28.16 119 PHE A C 1
ATOM 756 O O . PHE A 1 121 ? -13.055 -45.041 18.805 1.00 31.02 119 PHE A O 1
ATOM 764 N N . ILE A 1 122 ? -12.668 -43.087 17.788 1.00 27.28 120 ILE A N 1
ATOM 765 C CA . ILE A 1 122 ? -13.616 -42.285 18.526 1.00 29.84 120 ILE A CA 1
ATOM 766 C C . ILE A 1 122 ? -14.561 -41.591 17.565 1.00 28.30 120 ILE A C 1
ATOM 767 O O . ILE A 1 122 ? -14.133 -40.720 16.791 1.00 30.24 120 ILE A O 1
ATOM 772 N N . GLY A 1 123 ? -15.844 -41.926 17.605 1.00 27.35 121 GLY A N 1
ATOM 773 C CA . GLY A 1 123 ? -16.819 -41.224 16.746 1.00 30.11 121 GLY A CA 1
ATOM 774 C C . GLY A 1 123 ? -18.258 -41.495 17.123 1.00 31.46 121 GLY A C 1
ATOM 775 O O . GLY A 1 123 ? -18.501 -42.363 17.935 1.00 29.38 121 GLY A O 1
ATOM 776 N N . ALA A 1 124 ? -19.185 -40.766 16.498 1.00 32.06 122 ALA A N 1
ATOM 777 C CA . ALA A 1 124 ? -20.591 -40.883 16.815 1.00 34.43 122 ALA A CA 1
ATOM 778 C C . ALA A 1 124 ? -21.158 -42.163 16.237 1.00 33.41 122 ALA A C 1
ATOM 779 O O . ALA A 1 124 ? -20.625 -42.691 15.267 1.00 30.17 122 ALA A O 1
ATOM 781 N N . ASP A 1 125 ? -22.222 -42.648 16.873 1.00 30.98 123 ASP A N 1
ATOM 782 C CA . ASP A 1 125 ? -22.958 -43.812 16.445 1.00 29.42 123 ASP A CA 1
ATOM 783 C C . ASP A 1 125 ? -24.359 -43.459 15.887 1.00 27.62 123 ASP A C 1
ATOM 784 O O . ASP A 1 125 ? -25.326 -43.244 16.647 1.00 26.68 123 ASP A O 1
ATOM 789 N N . PHE A 1 126 ? -24.500 -43.443 14.568 1.00 24.12 124 PHE A N 1
ATOM 790 C CA . PHE A 1 126 ? -25.764 -43.019 13.982 1.00 25.03 124 PHE A CA 1
ATOM 791 C C . PHE A 1 126 ? -26.881 -44.052 14.123 1.00 23.42 124 PHE A C 1
ATOM 792 O O . PHE A 1 126 ? -28.060 -43.677 14.170 1.00 29.02 124 PHE A O 1
ATOM 800 N N . ILE A 1 127 ? -26.535 -45.333 14.169 1.00 24.33 125 ILE A N 1
ATOM 801 C CA . ILE A 1 127 ? -27.536 -46.379 14.391 1.00 25.06 125 ILE A CA 1
ATOM 802 C C . ILE A 1 127 ? -28.137 -46.144 15.762 1.00 25.36 125 ILE A C 1
ATOM 803 O O . ILE A 1 127 ? -29.327 -46.147 15.928 1.00 24.80 125 ILE A O 1
ATOM 808 N N . GLU A 1 128 ? -27.271 -45.921 16.749 1.00 26.89 126 GLU A N 1
ATOM 809 C CA . GLU A 1 128 ? -27.710 -45.643 18.107 1.00 25.29 126 GLU A CA 1
ATOM 810 C C . GLU A 1 128 ? -28.661 -44.447 18.160 1.00 25.38 126 GLU A C 1
ATOM 811 O O . GLU A 1 128 ? -29.652 -44.489 18.878 1.00 25.70 126 GLU A O 1
ATOM 817 N N . GLU A 1 129 ? -28.398 -43.378 17.415 1.00 24.26 127 GLU A N 1
ATOM 818 C CA . GLU A 1 129 ? -29.327 -42.251 17.345 1.00 26.89 127 GLU A CA 1
ATOM 819 C C . GLU A 1 129 ? -30.727 -42.659 16.907 1.00 25.20 127 GLU A C 1
ATOM 820 O O . GLU A 1 129 ? -31.710 -42.311 17.551 1.00 25.74 127 GLU A O 1
ATOM 826 N N . GLY A 1 130 ? -30.802 -43.373 15.791 1.00 25.07 128 GLY A N 1
ATOM 827 C CA . GLY A 1 130 ? -32.082 -43.843 15.307 1.00 26.49 128 GLY A CA 1
ATOM 828 C C . GLY A 1 130 ? -32.724 -44.747 16.323 1.00 24.97 128 GLY A C 1
ATOM 829 O O . GLY A 1 130 ? -33.883 -44.639 16.571 1.00 26.33 128 GLY A O 1
ATOM 830 N N . ARG A 1 131 ? -31.956 -45.639 16.911 1.00 23.60 129 ARG A N 1
ATOM 831 C CA . ARG A 1 131 ? -32.512 -46.562 17.874 1.00 24.22 129 ARG A CA 1
ATOM 832 C C . ARG A 1 131 ? -33.112 -45.852 19.043 1.00 24.79 129 ARG A C 1
ATOM 833 O O . ARG A 1 131 ? -34.183 -46.248 19.542 1.00 24.62 129 ARG A O 1
ATOM 841 N N . ARG A 1 132 ? -32.428 -44.841 19.552 1.00 24.07 130 ARG A N 1
ATOM 842 C CA . ARG A 1 132 ? -32.978 -44.102 20.723 1.00 24.62 130 ARG A CA 1
ATOM 843 C C . ARG A 1 132 ? -34.259 -43.356 20.322 1.00 25.48 130 ARG A C 1
ATOM 844 O O . ARG A 1 132 ? -35.196 -43.231 21.126 1.00 24.00 130 ARG A O 1
ATOM 852 N N . ALA A 1 133 ? -34.308 -42.826 19.109 1.00 23.73 131 ALA A N 1
ATOM 853 C CA . ALA A 1 133 ? -35.503 -42.143 18.647 1.00 25.94 131 ALA A CA 1
ATOM 854 C C . ALA A 1 133 ? -36.679 -43.160 18.618 1.00 25.82 131 ALA A C 1
ATOM 855 O O . ALA A 1 133 ? -37.750 -42.884 19.132 1.00 25.93 131 ALA A O 1
ATOM 857 N N . GLY A 1 134 ? -36.421 -44.335 18.046 1.00 24.40 132 GLY A N 1
ATOM 858 C CA . GLY A 1 134 ? -37.426 -45.407 17.957 1.00 27.80 132 GLY A CA 1
ATOM 859 C C . GLY A 1 134 ? -37.904 -45.876 19.319 1.00 28.00 132 GLY A C 1
ATOM 860 O O . GLY A 1 134 ? -39.116 -46.041 19.557 1.00 24.87 132 GLY A O 1
ATOM 861 N N . GLN A 1 135 ? -36.960 -46.003 20.229 1.00 24.65 133 GLN A N 1
ATOM 862 C CA . GLN A 1 135 ? -37.251 -46.489 21.538 1.00 28.46 133 GLN A CA 1
ATOM 863 C C . GLN A 1 135 ? -38.110 -45.492 22.316 1.00 27.82 133 GLN A C 1
ATOM 864 O O . GLN A 1 135 ? -38.952 -45.888 23.116 1.00 28.41 133 GLN A O 1
ATOM 870 N N . TRP A 1 136 ? -37.938 -44.206 22.077 1.00 27.46 134 TRP A N 1
ATOM 871 C CA . TRP A 1 136 ? -38.777 -43.208 22.694 1.00 27.14 134 TRP A CA 1
ATOM 872 C C . TRP A 1 136 ? -40.183 -43.341 22.172 1.00 28.40 134 TRP A C 1
ATOM 873 O O . TRP A 1 136 ? -41.120 -43.227 22.946 1.00 26.91 134 TRP A O 1
ATOM 884 N N . VAL A 1 137 ? -40.345 -43.565 20.877 1.00 27.66 135 VAL A N 1
ATOM 885 C CA . VAL A 1 137 ? -41.677 -43.772 20.321 1.00 28.64 135 VAL A CA 1
ATOM 886 C C . VAL A 1 137 ? -42.318 -45.004 20.978 1.00 29.93 135 VAL A C 1
ATOM 887 O O . VAL A 1 137 ? -43.463 -44.925 21.407 1.00 32.52 135 VAL A O 1
ATOM 891 N N . ALA A 1 138 ? -41.593 -46.099 21.059 1.00 30.58 136 ALA A N 1
ATOM 892 C CA . ALA A 1 138 ? -42.111 -47.299 21.689 1.00 30.12 136 ALA A CA 1
ATOM 893 C C . ALA A 1 138 ? -42.537 -47.061 23.111 1.00 33.88 136 ALA A C 1
ATOM 894 O O . ALA A 1 138 ? -43.640 -47.503 23.496 1.00 36.48 136 ALA A O 1
ATOM 896 N N . ASP A 1 139 ? -41.720 -46.338 23.867 1.00 37.00 137 ASP A N 1
ATOM 897 C CA . ASP A 1 139 ? -42.042 -45.998 25.255 1.00 41.77 137 ASP A CA 1
ATOM 898 C C . ASP A 1 139 ? -43.284 -45.121 25.359 1.00 40.16 137 ASP A C 1
ATOM 899 O O . ASP A 1 139 ? -44.143 -45.391 26.182 1.00 41.50 137 ASP A O 1
ATOM 904 N N . GLN A 1 140 ? -43.385 -44.085 24.538 1.00 36.32 138 GLN A N 1
ATOM 905 C CA . GLN A 1 140 ? -44.494 -43.148 24.659 1.00 36.79 138 GLN A CA 1
ATOM 906 C C . GLN A 1 140 ? -45.821 -43.745 24.260 1.00 38.13 138 GLN A C 1
ATOM 907 O O . GLN A 1 140 ? -46.839 -43.351 24.758 1.00 33.37 138 GLN A O 1
ATOM 913 N N . TYR A 1 141 ? -45.798 -44.706 23.362 1.00 35.70 139 TYR A N 1
ATOM 914 C CA . TYR A 1 141 ? -47.015 -45.274 22.864 1.00 37.01 139 TYR A CA 1
ATOM 915 C C . TYR A 1 141 ? -47.194 -46.719 23.306 1.00 33.48 139 TYR A C 1
ATOM 916 O O . TYR A 1 141 ? -47.877 -47.468 22.631 1.00 38.14 139 TYR A O 1
ATOM 925 N N . ALA A 1 142 ? -46.571 -47.120 24.398 1.00 33.83 140 ALA A N 1
ATOM 926 C CA . ALA A 1 142 ? -46.677 -48.518 24.847 1.00 40.25 140 ALA A CA 1
ATOM 927 C C . ALA A 1 142 ? -48.158 -48.872 25.108 1.00 40.63 140 ALA A C 1
ATOM 928 O O . ALA A 1 142 ? -48.572 -49.997 24.847 1.00 45.16 140 ALA A O 1
ATOM 930 N N . SER A 1 143 ? -48.931 -47.906 25.590 1.00 39.95 141 SER A N 1
ATOM 931 C CA . SER A 1 143 ? -50.382 -48.102 25.790 1.00 47.58 141 SER A CA 1
ATOM 932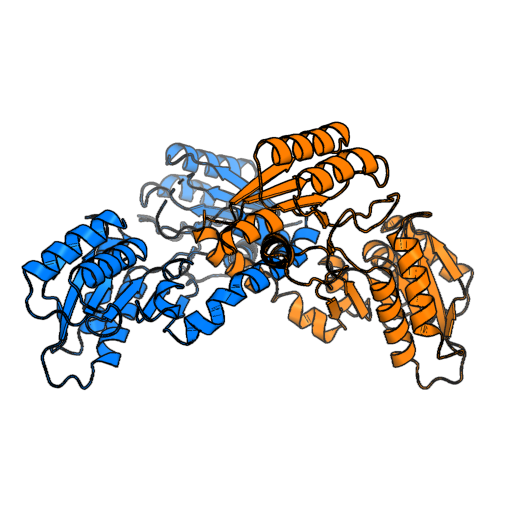 C C . SER A 1 143 ? -51.320 -47.560 24.694 1.00 46.56 141 SER A C 1
ATOM 933 O O . SER A 1 143 ? -52.508 -47.365 24.975 1.00 44.89 141 SER A O 1
ATOM 936 N N . ALA A 1 144 ? -50.854 -47.364 23.459 1.00 41.78 142 ALA A N 1
ATOM 937 C CA . ALA A 1 144 ? -51.754 -46.856 22.448 1.00 42.35 142 ALA A CA 1
ATOM 938 C C . ALA A 1 144 ? -52.920 -47.803 22.309 1.00 48.41 142 ALA A C 1
ATOM 939 O O . ALA A 1 144 ? -52.742 -49.020 22.284 1.00 44.65 142 ALA A O 1
ATOM 941 N N . THR A 1 145 ? -54.123 -47.233 22.219 1.00 49.92 143 THR A N 1
ATOM 942 C CA . THR A 1 145 ? -55.341 -48.020 22.019 1.00 49.87 143 THR A CA 1
ATOM 943 C C . THR A 1 145 ? -55.736 -48.061 20.530 1.00 44.77 143 THR A C 1
ATOM 944 O O . THR A 1 145 ? -56.794 -48.547 20.166 1.00 42.55 143 THR A O 1
ATOM 948 N N . GLY A 1 146 ? -54.857 -47.592 19.648 1.00 43.66 144 GLY A N 1
ATOM 949 C CA . GLY A 1 146 ? -55.058 -47.715 18.185 1.00 40.27 144 GLY A CA 1
ATOM 950 C C . GLY A 1 146 ? -53.716 -47.833 17.482 1.00 39.47 144 GLY A C 1
ATOM 951 O O . GLY A 1 146 ? -52.683 -47.729 18.124 1.00 41.32 144 GLY A O 1
ATOM 952 N N . PRO A 1 147 ? -53.718 -48.138 16.188 1.00 40.68 145 PRO A N 1
ATOM 953 C CA . PRO A 1 147 ? -52.430 -48.275 15.526 1.00 38.78 145 PRO A CA 1
ATOM 954 C C . PRO A 1 147 ? -51.608 -46.979 15.618 1.00 37.56 145 PRO A C 1
ATOM 955 O O . PRO A 1 147 ? -52.187 -45.865 15.678 1.00 34.57 145 PRO A O 1
ATOM 959 N N . VAL A 1 148 ? -50.277 -47.109 15.655 1.00 36.25 146 VAL A N 1
ATOM 960 C CA . VAL A 1 148 ? -49.419 -45.911 15.686 1.00 34.01 146 VAL A CA 1
ATOM 961 C C . VAL A 1 148 ? -48.705 -45.751 14.343 1.00 30.06 146 VAL A C 1
ATOM 962 O O . VAL A 1 148 ? -47.819 -46.526 13.999 1.00 29.32 146 VAL A O 1
ATOM 966 N N . ASN A 1 149 ? -49.161 -44.765 13.576 1.00 29.81 147 ASN A N 1
ATOM 967 C CA . ASN A 1 149 ? -48.632 -44.556 12.242 1.00 31.57 147 ASN A CA 1
ATOM 968 C C . ASN A 1 149 ? -47.493 -43.541 12.270 1.00 27.63 147 ASN A C 1
ATOM 969 O O . ASN A 1 149 ? -47.686 -42.382 12.639 1.00 30.82 147 ASN A O 1
ATOM 974 N N . ILE A 1 150 ? -46.325 -44.014 11.893 1.00 27.89 148 ILE A N 1
ATOM 975 C CA . ILE A 1 150 ? -45.108 -43.219 11.913 1.00 29.61 148 ILE A CA 1
ATOM 976 C C . ILE A 1 150 ? -44.778 -42.872 10.470 1.00 30.12 148 ILE A C 1
ATOM 977 O O . ILE A 1 150 ? -44.847 -43.737 9.606 1.00 28.20 148 ILE A O 1
ATOM 982 N N . VAL A 1 151 ? -44.452 -41.610 10.212 1.00 26.95 149 VAL A N 1
ATOM 983 C CA . VAL A 1 151 ? -43.821 -41.279 8.951 1.00 27.64 149 VAL A CA 1
ATOM 984 C C . VAL A 1 151 ? -42.385 -40.857 9.207 1.00 29.86 149 VAL A C 1
ATOM 985 O O . VAL A 1 151 ? -42.085 -40.282 10.238 1.00 30.12 149 VAL A O 1
ATOM 989 N N . GLN A 1 152 ? -41.500 -41.177 8.272 1.00 27.73 150 GLN A N 1
ATOM 990 C CA . GLN A 1 152 ? -40.092 -40.932 8.437 1.00 26.71 150 GLN A CA 1
ATOM 991 C C . GLN A 1 152 ? -39.530 -40.048 7.353 1.00 26.82 150 GLN A C 1
ATOM 992 O O . GLN A 1 152 ? -39.658 -40.325 6.151 1.00 26.71 150 GLN A O 1
ATOM 998 N N . LEU A 1 153 ? -38.896 -38.976 7.771 1.00 25.79 151 LEU A N 1
ATOM 999 C CA . LEU A 1 153 ? -38.189 -38.074 6.844 1.00 25.04 151 LEU A CA 1
ATOM 1000 C C . LEU A 1 153 ? -36.739 -38.512 6.888 1.00 26.63 151 LEU A C 1
ATOM 1001 O O . LEU A 1 153 ? -36.047 -38.340 7.906 1.00 25.79 151 LEU A O 1
ATOM 1006 N N . GLU A 1 154 ? -36.278 -39.153 5.803 1.00 25.89 152 GLU A N 1
ATOM 1007 C CA . GLU A 1 154 ? -34.947 -39.656 5.753 1.00 25.30 152 GLU A CA 1
ATOM 1008 C C . GLU A 1 154 ? -33.980 -38.616 5.232 1.00 26.34 152 GLU A C 1
ATOM 1009 O O . GLU A 1 154 ? -34.360 -37.725 4.463 1.00 26.19 152 GLU A O 1
ATOM 1015 N N . GLY A 1 155 ? -32.728 -38.766 5.639 1.00 23.89 153 GLY A N 1
ATOM 1016 C CA . GLY A 1 155 ? -31.643 -37.994 5.103 1.00 28.55 153 GLY A CA 1
ATOM 1017 C C . GLY A 1 155 ? -31.343 -38.376 3.637 1.00 27.12 153 GLY A C 1
ATOM 1018 O O . GLY A 1 155 ? -31.981 -39.230 3.032 1.00 26.33 153 GLY A O 1
ATOM 1019 N N . THR A 1 156 ? -30.380 -37.688 3.062 1.00 27.12 154 THR A N 1
ATOM 1020 C CA . THR A 1 156 ? -29.963 -37.964 1.693 1.00 27.90 154 THR A CA 1
ATOM 1021 C C . THR A 1 156 ? -29.750 -39.408 1.406 1.00 27.95 154 THR A C 1
ATOM 1022 O O . THR A 1 156 ? -29.063 -40.074 2.174 1.00 26.66 154 THR A O 1
ATOM 1026 N N . THR A 1 157 ? -30.327 -39.897 0.304 1.00 26.47 155 THR A N 1
ATOM 1027 C CA . THR A 1 157 ? -30.225 -41.307 -0.043 1.00 30.36 155 THR A CA 1
ATOM 1028 C C . THR A 1 157 ? -28.781 -41.792 -0.095 1.00 29.15 155 THR A C 1
ATOM 1029 O O . THR A 1 157 ? -27.910 -41.187 -0.723 1.00 29.77 155 THR A O 1
ATOM 1033 N N . GLY A 1 158 ? -28.486 -42.857 0.606 1.00 31.55 156 GLY A N 1
ATOM 1034 C CA . GLY A 1 158 ? -27.120 -43.347 0.644 1.00 30.77 156 GLY A CA 1
ATOM 1035 C C . GLY A 1 158 ? -26.172 -42.721 1.654 1.00 30.57 156 GLY A C 1
ATOM 1036 O O . GLY A 1 158 ? -25.068 -43.243 1.868 1.00 31.12 156 GLY A O 1
ATOM 1037 N N . ALA A 1 159 ? -26.563 -41.618 2.291 1.00 28.41 157 ALA A N 1
ATOM 1038 C CA . ALA A 1 159 ? -25.651 -40.983 3.264 1.00 29.50 157 ALA A CA 1
ATOM 1039 C C . ALA A 1 159 ? -25.529 -41.877 4.475 1.00 30.07 157 ALA A C 1
ATOM 1040 O O . ALA A 1 159 ? -26.514 -42.492 4.888 1.00 30.24 157 ALA A O 1
ATOM 1042 N N . ASP A 1 160 ? -24.322 -42.006 5.014 1.00 29.04 158 ASP A N 1
ATOM 1043 C CA . ASP A 1 160 ? -24.075 -42.952 6.078 1.00 29.03 158 ASP A CA 1
ATOM 1044 C C . ASP A 1 160 ? -25.044 -42.747 7.255 1.00 28.05 158 ASP A C 1
ATOM 1045 O O . ASP A 1 160 ? -25.659 -43.696 7.697 1.00 28.25 158 ASP A O 1
ATOM 1050 N N . PRO A 1 161 ? -25.206 -41.512 7.756 1.00 28.80 159 PRO A N 1
ATOM 1051 C CA . PRO A 1 161 ? -26.155 -41.295 8.871 1.00 30.07 159 PRO A CA 1
ATOM 1052 C C . PRO A 1 161 ? -27.602 -41.544 8.492 1.00 28.77 159 PRO A C 1
ATOM 1053 O O . PRO A 1 161 ? -28.384 -41.915 9.352 1.00 26.25 159 PRO A O 1
ATOM 1057 N N . ALA A 1 162 ? -27.961 -41.331 7.232 1.00 26.69 160 ALA A N 1
ATOM 1058 C CA . ALA A 1 162 ? -29.330 -41.643 6.790 1.00 26.88 160 ALA A CA 1
ATOM 1059 C C . ALA A 1 162 ? -29.650 -43.161 6.818 1.00 26.56 160 ALA A C 1
ATOM 1060 O O . ALA A 1 162 ? -30.679 -43.575 7.350 1.00 27.27 160 ALA A O 1
ATOM 1062 N N . ILE A 1 163 ? -28.745 -43.976 6.290 1.00 27.37 161 ILE A N 1
ATOM 1063 C CA . ILE A 1 163 ? -28.866 -45.415 6.266 1.00 27.84 161 ILE A CA 1
ATOM 1064 C C . ILE A 1 163 ? -28.903 -45.925 7.712 1.00 27.92 161 ILE A C 1
ATOM 1065 O O . ILE A 1 163 ? -29.757 -46.750 8.095 1.00 25.88 161 ILE A O 1
ATOM 1070 N N . ASP A 1 164 ? -28.002 -45.414 8.522 1.00 26.26 162 ASP A N 1
ATOM 1071 C CA . ASP A 1 164 ? -27.860 -45.915 9.877 1.00 26.80 162 ASP A CA 1
ATOM 1072 C C . ASP A 1 164 ? -28.986 -45.472 10.803 1.00 26.63 162 ASP A C 1
ATOM 1073 O O . ASP A 1 164 ? -29.409 -46.241 11.627 1.00 29.19 162 ASP A O 1
ATOM 1078 N N . ARG A 1 165 ? -29.450 -44.222 10.692 1.00 25.81 163 ARG A N 1
ATOM 1079 C CA . ARG A 1 165 ? -30.550 -43.791 11.477 1.00 25.54 163 ARG A CA 1
ATOM 1080 C C . ARG A 1 165 ? -31.831 -44.568 11.122 1.00 26.49 163 ARG A C 1
ATOM 1081 O O . ARG A 1 165 ? -32.651 -44.837 12.007 1.00 25.21 163 ARG A O 1
ATOM 1089 N N . LYS A 1 166 ? -31.981 -44.924 9.858 1.00 26.35 164 LYS A N 1
ATOM 1090 C CA . LYS A 1 166 ? -33.137 -45.728 9.432 1.00 29.60 164 LYS A CA 1
ATOM 1091 C C . LYS A 1 166 ? -33.058 -47.123 10.056 1.00 25.75 164 LYS A C 1
ATOM 1092 O O . LYS A 1 166 ? -34.013 -47.612 10.610 1.00 25.29 164 LYS A O 1
ATOM 1098 N N . THR A 1 167 ? -31.884 -47.717 9.985 1.00 28.31 165 THR A N 1
ATOM 1099 C CA . THR A 1 167 ? -31.645 -49.035 10.572 1.00 28.75 165 THR A CA 1
ATOM 1100 C C . THR A 1 167 ? -31.924 -48.990 12.050 1.00 27.70 165 THR A C 1
ATOM 1101 O O . THR A 1 167 ? -32.665 -49.812 12.572 1.00 27.44 165 THR A O 1
ATOM 1105 N N . GLY A 1 168 ? -31.395 -47.975 12.712 1.00 24.64 166 GLY A N 1
ATOM 1106 C CA . GLY A 1 168 ? -31.582 -47.840 14.144 1.00 26.58 166 GLY A CA 1
ATOM 1107 C C . GLY A 1 168 ? -32.995 -47.620 14.546 1.00 23.26 166 GLY A C 1
ATOM 1108 O O . GLY A 1 168 ? -33.471 -48.209 15.498 1.00 23.12 166 GLY A O 1
ATOM 1109 N N . PHE A 1 169 ? -33.691 -46.731 13.856 1.00 24.11 167 PHE A N 1
ATOM 1110 C CA . PHE A 1 169 ? -35.073 -46.475 14.211 1.00 23.64 167 PHE A CA 1
ATOM 1111 C C . PHE A 1 169 ? -35.937 -47.763 14.126 1.00 26.36 167 PHE A C 1
ATOM 1112 O O . PHE A 1 169 ? -36.791 -48.007 14.981 1.00 24.58 167 PHE A O 1
ATOM 1120 N N . ALA A 1 170 ? -35.688 -48.563 13.100 1.00 26.28 168 ALA A N 1
ATOM 1121 C CA . ALA A 1 170 ? -36.421 -49.806 12.879 1.00 26.57 168 ALA A CA 1
ATOM 1122 C C . ALA A 1 170 ? -36.182 -50.766 14.049 1.00 27.72 168 ALA A C 1
ATOM 1123 O O . ALA A 1 170 ? -37.118 -51.357 14.586 1.00 29.40 168 ALA A O 1
ATOM 1125 N N . GLU A 1 171 ? -34.934 -50.863 14.488 1.00 27.62 169 GLU A N 1
ATOM 1126 C CA . GLU A 1 171 ? -34.600 -51.580 15.698 1.00 28.58 169 GLU A CA 1
ATOM 1127 C C . GLU A 1 171 ? -35.323 -51.032 16.944 1.00 29.10 169 GLU A C 1
ATOM 1128 O O . GLU A 1 171 ? -35.816 -51.797 17.743 1.00 26.82 169 GLU A O 1
ATOM 1134 N N . GLY A 1 172 ? -35.372 -49.719 17.108 1.00 28.35 170 GLY A N 1
ATOM 1135 C CA . GLY A 1 172 ? -35.963 -49.144 18.304 1.00 31.50 170 GLY A CA 1
ATOM 1136 C C . GLY A 1 172 ? -37.478 -49.350 18.446 1.00 32.04 170 GLY A C 1
ATOM 1137 O O . GLY A 1 172 ? -37.983 -49.394 19.553 1.00 28.29 170 GLY A O 1
ATOM 1138 N N . ILE A 1 173 ? -38.194 -49.460 17.312 1.00 29.97 171 ILE A N 1
ATOM 1139 C CA . ILE A 1 173 ? -39.640 -49.720 17.346 1.00 32.78 171 ILE A CA 1
ATOM 1140 C C . ILE A 1 173 ? -39.983 -51.219 17.210 1.00 33.59 171 ILE A C 1
ATOM 1141 O O . ILE A 1 173 ? -41.164 -51.601 17.246 1.00 34.33 171 ILE A O 1
ATOM 1146 N N . SER A 1 174 ? -38.964 -52.057 17.078 1.00 32.15 172 SER A N 1
ATOM 1147 C CA . SER A 1 174 ? -39.156 -53.480 16.701 1.00 32.05 172 SER A CA 1
ATOM 1148 C C . SER A 1 174 ? -39.857 -54.350 17.741 1.00 36.08 172 SER A C 1
ATOM 1149 O O . SER A 1 174 ? -40.293 -55.429 17.394 1.00 35.08 172 SER A O 1
ATOM 1152 N N . LYS A 1 175 ? -39.915 -53.917 18.991 1.00 34.70 173 LYS A N 1
ATOM 1153 C CA . LYS A 1 175 ? -40.474 -54.766 20.033 1.00 40.63 173 LYS A CA 1
ATOM 1154 C C . LYS A 1 175 ? -41.942 -54.475 20.231 1.00 41.12 173 LYS A C 1
ATOM 1155 O O . LYS A 1 175 ? -42.574 -55.124 21.027 1.00 39.64 173 LYS A O 1
ATOM 1161 N N . ASN A 1 176 ? -42.487 -53.465 19.548 1.00 41.16 174 ASN A N 1
ATOM 1162 C CA . ASN A 1 176 ? -43.904 -53.161 19.619 1.00 41.12 174 ASN A CA 1
ATOM 1163 C C . ASN A 1 176 ? -44.498 -53.029 18.218 1.00 42.53 174 ASN A C 1
ATOM 1164 O O . ASN A 1 176 ? -44.428 -51.953 17.614 1.00 34.02 174 ASN A O 1
ATOM 1169 N N . PRO A 1 177 ? -45.134 -54.104 17.710 1.00 44.35 175 PRO A N 1
ATOM 1170 C CA . PRO A 1 177 ? -45.578 -54.123 16.311 1.00 41.56 175 PRO A CA 1
ATOM 1171 C C . PRO A 1 177 ? -46.839 -53.273 15.994 1.00 38.07 175 PRO A C 1
ATOM 1172 O O . PRO A 1 177 ? -47.210 -53.144 14.820 1.00 41.08 175 PRO A O 1
ATOM 1176 N N A ASN A 1 178 ? -47.448 -52.678 17.011 0.50 35.74 176 ASN A N 1
ATOM 1177 N N B ASN A 1 178 ? -47.445 -52.675 17.010 0.50 34.90 176 ASN A N 1
ATOM 1178 C CA A ASN A 1 178 ? -48.440 -51.634 16.780 0.50 36.33 176 ASN A CA 1
ATOM 1179 C CA B ASN A 1 178 ? -48.435 -51.621 16.795 0.50 34.96 176 ASN A CA 1
ATOM 1180 C C A ASN A 1 178 ? -47.813 -50.365 16.182 0.50 35.13 176 ASN A C 1
ATOM 1181 C C B ASN A 1 178 ? -47.812 -50.364 16.180 0.50 34.37 176 ASN A C 1
ATOM 1182 O O A ASN A 1 178 ? -48.532 -49.517 15.671 0.50 35.50 176 ASN A O 1
ATOM 1183 O O B ASN A 1 178 ? -48.533 -49.519 15.666 0.50 34.73 176 ASN A O 1
ATOM 1192 N N . LEU A 1 179 ? -46.487 -50.232 16.265 1.00 34.42 177 LEU A N 1
ATOM 1193 C CA . LEU A 1 179 ? -45.785 -49.105 15.675 1.00 34.59 177 LEU A CA 1
ATOM 1194 C C . LEU A 1 179 ? -45.470 -49.467 14.255 1.00 31.77 177 LEU A C 1
ATOM 1195 O O . LEU A 1 179 ? -44.751 -50.425 13.995 1.00 34.37 177 LEU A O 1
ATOM 1200 N N . LYS A 1 180 ? -45.987 -48.697 13.330 1.00 32.23 178 LYS A N 1
ATOM 1201 C CA . LYS A 1 180 ? -45.734 -48.999 11.930 1.00 35.57 178 LYS A CA 1
ATOM 1202 C C . LYS A 1 180 ? -45.271 -47.774 11.175 1.00 31.21 178 LYS A C 1
ATOM 1203 O O . LYS A 1 180 ? -45.880 -46.718 11.235 1.00 32.72 178 LYS A O 1
ATOM 1209 N N . ILE A 1 181 ? -44.198 -47.932 10.436 1.00 30.30 179 ILE A N 1
ATOM 1210 C CA . ILE A 1 181 ? -43.808 -46.893 9.536 1.00 30.42 179 ILE A CA 1
ATOM 1211 C C . ILE A 1 181 ? -44.669 -46.973 8.258 1.00 30.64 179 ILE A C 1
ATOM 1212 O O . ILE A 1 181 ? -44.506 -47.893 7.482 1.00 29.13 179 ILE A O 1
ATOM 1217 N N . VAL A 1 182 ? -45.536 -45.993 8.056 1.00 31.16 180 VAL A N 1
ATOM 1218 C CA . VAL A 1 182 ? -46.487 -46.042 6.930 1.00 35.04 180 VAL A CA 1
ATOM 1219 C C . VAL A 1 182 ? -45.988 -45.246 5.730 1.00 34.64 180 VAL A C 1
ATOM 1220 O O . VAL A 1 182 ? -46.540 -45.341 4.654 1.00 32.00 180 VAL A O 1
ATOM 1224 N N . ALA A 1 183 ? -44.976 -44.417 5.916 1.00 32.13 181 ALA A N 1
ATOM 1225 C CA . ALA A 1 183 ? -44.336 -43.735 4.779 1.00 30.50 181 ALA A CA 1
ATOM 1226 C C . ALA A 1 183 ? -42.946 -43.318 5.196 1.00 31.58 181 ALA A C 1
ATOM 1227 O O . ALA A 1 183 ? -42.729 -42.986 6.369 1.00 28.39 181 ALA A O 1
ATOM 1229 N N . SER A 1 184 ? -42.013 -43.364 4.247 1.00 28.98 182 SER A N 1
ATOM 1230 C CA . SER A 1 184 ? -40.623 -43.086 4.512 1.00 30.50 182 SER A CA 1
ATOM 1231 C C . SER A 1 184 ? -40.008 -42.568 3.218 1.00 32.97 182 SER A C 1
ATOM 1232 O O . SER A 1 184 ? -40.107 -43.213 2.185 1.00 30.13 182 SER A O 1
ATOM 1235 N N . GLN A 1 185 ? -39.476 -41.350 3.247 1.00 27.97 183 GLN A N 1
ATOM 1236 C CA . GLN A 1 185 ? -38.984 -40.731 2.033 1.00 30.41 183 GLN A CA 1
ATOM 1237 C C . GLN A 1 185 ? -37.886 -39.726 2.368 1.00 30.05 183 GLN A C 1
ATOM 1238 O O . GLN A 1 185 ? -37.945 -39.089 3.404 1.00 26.98 183 GLN A O 1
ATOM 1244 N N . THR A 1 186 ? -36.900 -39.588 1.480 1.00 28.46 184 THR A N 1
ATOM 1245 C CA . THR A 1 186 ? -35.844 -38.630 1.706 1.00 29.50 184 THR A CA 1
ATOM 1246 C C . THR A 1 186 ? -36.315 -37.193 1.655 1.00 27.39 184 THR A C 1
ATOM 1247 O O . THR A 1 186 ? -37.034 -36.783 0.722 1.00 29.03 184 THR A O 1
ATOM 1251 N N . GLY A 1 187 ? -35.900 -36.407 2.651 1.00 27.24 185 GLY A N 1
ATOM 1252 C CA . GLY A 1 187 ? -35.985 -34.935 2.598 1.00 28.22 185 GLY A CA 1
ATOM 1253 C C . GLY A 1 187 ? -34.588 -34.277 2.491 1.00 27.50 185 GLY A C 1
ATOM 1254 O O . GLY A 1 187 ? -34.448 -33.054 2.700 1.00 29.62 185 GLY A O 1
ATOM 1255 N N . ASP A 1 188 ? -33.561 -35.079 2.215 1.00 25.52 186 ASP A N 1
ATOM 1256 C CA . ASP A 1 188 ? -32.200 -34.606 1.930 1.00 28.02 186 ASP A CA 1
ATOM 1257 C C . ASP A 1 188 ? -31.588 -33.735 3.021 1.00 27.68 186 ASP A C 1
ATOM 1258 O O . ASP A 1 188 ? -30.778 -32.880 2.750 1.00 24.76 186 ASP A O 1
ATOM 1263 N N . PHE A 1 189 ? -32.016 -33.943 4.269 1.00 27.79 187 PHE A N 1
ATOM 1264 C CA . PHE A 1 189 ? -31.502 -33.199 5.396 1.00 25.81 187 PHE A CA 1
ATOM 1265 C C . PHE A 1 189 ? -31.748 -31.696 5.356 1.00 27.36 187 PHE A C 1
ATOM 1266 O O . PHE A 1 189 ? -31.112 -30.965 6.113 1.00 25.41 187 PHE A O 1
ATOM 1274 N N . THR A 1 190 ? -32.693 -31.210 4.555 1.00 25.76 188 THR A N 1
ATOM 1275 C CA . THR A 1 190 ? -32.934 -29.772 4.475 1.00 26.99 188 THR A CA 1
ATOM 1276 C C . THR A 1 190 ? -34.337 -29.416 4.919 1.00 27.67 188 THR A C 1
ATOM 1277 O O . THR A 1 190 ? -35.244 -30.262 4.911 1.00 26.83 188 THR A O 1
ATOM 1281 N N . ARG A 1 191 ? -34.488 -28.163 5.331 1.00 26.78 189 ARG A N 1
ATOM 1282 C CA . ARG A 1 191 ? -35.752 -27.661 5.794 1.00 28.60 189 ARG A CA 1
ATOM 1283 C C . ARG A 1 191 ? -36.801 -27.707 4.696 1.00 27.08 189 ARG A C 1
ATOM 1284 O O . ARG A 1 191 ? -37.938 -28.188 4.916 1.00 27.15 189 ARG A O 1
ATOM 1292 N N . SER A 1 192 ? -36.437 -27.273 3.496 1.00 26.63 190 SER A N 1
ATOM 1293 C CA . SER A 1 192 ? -37.427 -27.231 2.430 1.00 26.52 190 SER A CA 1
ATOM 1294 C C . SER A 1 192 ? -37.746 -28.669 1.983 1.00 26.63 190 SER A C 1
ATOM 1295 O O . SER A 1 192 ? -38.878 -28.947 1.624 1.00 26.13 190 SER A O 1
ATOM 1298 N N . GLY A 1 193 ? -36.753 -29.566 2.045 1.00 24.37 191 GLY A N 1
ATOM 1299 C CA . GLY A 1 193 ? -36.951 -30.990 1.712 1.00 25.48 191 GLY A CA 1
ATOM 1300 C C . GLY A 1 193 ? -37.908 -31.626 2.700 1.00 27.69 191 GLY A C 1
ATOM 1301 O O . GLY A 1 193 ? -38.849 -32.323 2.311 1.00 26.89 191 GLY A O 1
ATOM 1302 N N . GLY A 1 194 ? -37.685 -31.366 3.994 1.00 28.22 192 GLY A N 1
ATOM 1303 C CA . GLY A 1 194 ? -38.582 -31.895 5.031 1.00 26.35 192 GLY A CA 1
ATOM 1304 C C . GLY A 1 194 ? -39.992 -31.359 4.923 1.00 26.10 192 GLY A C 1
ATOM 1305 O O . GLY A 1 194 ? -40.951 -32.081 5.116 1.00 31.25 192 GLY A O 1
ATOM 1306 N N . LYS A 1 195 ? -40.139 -30.096 4.627 1.00 27.38 193 LYS A N 1
ATOM 1307 C CA . LYS A 1 195 ? -41.468 -29.485 4.474 1.00 30.46 193 LYS A CA 1
ATOM 1308 C C . LYS A 1 195 ? -42.241 -30.083 3.285 1.00 30.52 193 LYS A C 1
ATOM 1309 O O . LYS A 1 195 ? -43.408 -30.430 3.417 1.00 28.44 193 LYS A O 1
ATOM 1315 N N . GLN A 1 196 ? -41.551 -30.221 2.164 1.00 28.46 194 GLN A N 1
ATOM 1316 C CA . GLN A 1 196 ? -42.144 -30.764 0.921 1.00 30.49 194 GLN A CA 1
ATOM 1317 C C . GLN A 1 196 ? -42.604 -32.215 1.094 1.00 30.96 194 GLN A C 1
ATOM 1318 O O . GLN A 1 196 ? -43.687 -32.584 0.657 1.00 28.62 194 GLN A O 1
ATOM 1324 N N . VAL A 1 197 ? -41.781 -33.031 1.757 1.00 28.71 195 VAL A N 1
ATOM 1325 C CA . VAL A 1 197 ? -42.110 -34.417 1.954 1.00 31.11 195 VAL A CA 1
ATOM 1326 C C . VAL A 1 197 ? -43.230 -34.564 2.971 1.00 31.44 195 VAL A C 1
ATOM 1327 O O . VAL A 1 197 ? -44.097 -35.397 2.800 1.00 28.15 195 VAL A O 1
ATOM 1331 N N . MET A 1 198 ? -43.197 -33.769 4.040 1.00 27.87 196 MET A N 1
ATOM 1332 C CA . MET A 1 198 ? -44.285 -33.811 4.987 1.00 30.35 196 MET A CA 1
ATOM 1333 C C . MET A 1 198 ? -45.620 -33.413 4.324 1.00 30.76 196 MET A C 1
ATOM 1334 O O . MET A 1 198 ? -46.679 -33.964 4.675 1.00 29.47 196 MET A O 1
ATOM 1339 N N . GLU A 1 199 ? -45.600 -32.437 3.424 1.00 31.35 197 GLU A N 1
ATOM 1340 C CA . GLU A 1 199 ? -46.839 -32.083 2.682 1.00 33.55 197 GLU A CA 1
ATOM 1341 C C . GLU A 1 199 ? -47.336 -33.304 1.955 1.00 35.76 197 GLU A C 1
ATOM 1342 O O . GLU A 1 199 ? -48.522 -33.629 1.994 1.00 38.43 197 GLU A O 1
ATOM 1348 N N . ALA A 1 200 ? -46.428 -34.007 1.293 1.00 34.33 198 ALA A N 1
ATOM 1349 C CA . ALA A 1 200 ? -46.797 -35.200 0.554 1.00 37.48 198 ALA A CA 1
ATOM 1350 C C . ALA A 1 200 ? -47.387 -36.263 1.482 1.00 37.50 198 ALA A C 1
ATOM 1351 O O . ALA A 1 200 ? -48.331 -36.936 1.128 1.00 34.34 198 ALA A O 1
ATOM 1353 N N . PHE A 1 201 ? -46.785 -36.447 2.650 1.00 34.70 199 PHE A N 1
ATOM 1354 C CA . PHE A 1 201 ? -47.253 -37.439 3.599 1.00 32.78 199 PHE A CA 1
ATOM 1355 C C . PHE A 1 201 ? -48.680 -37.091 4.082 1.00 32.53 199 PHE A C 1
ATOM 1356 O O . PHE A 1 201 ? -49.513 -37.982 4.257 1.00 36.01 199 PHE A O 1
ATOM 1364 N N . LEU A 1 202 ? -48.907 -35.832 4.393 1.00 33.17 200 LEU A N 1
ATOM 1365 C CA . LEU A 1 202 ? -50.206 -35.334 4.837 1.00 36.27 200 LEU A CA 1
ATOM 1366 C C . LEU A 1 202 ? -51.293 -35.575 3.771 1.00 40.96 200 LEU A C 1
ATOM 1367 O O . LEU A 1 202 ? -52.456 -35.765 4.105 1.00 39.42 200 LEU A O 1
ATOM 1372 N N . LYS A 1 203 ? -50.905 -35.559 2.505 1.00 44.34 201 LYS A N 1
ATOM 1373 C CA . LYS A 1 203 ? -51.830 -35.852 1.414 1.00 50.02 201 LYS A CA 1
ATOM 1374 C C . LYS A 1 203 ? -52.095 -37.336 1.246 1.00 46.66 201 LYS A C 1
ATOM 1375 O O . LYS A 1 203 ? -53.227 -37.718 1.002 1.00 47.22 201 LYS A O 1
ATOM 1381 N N . SER A 1 204 ? -51.061 -38.162 1.394 1.00 40.58 202 SER A N 1
ATOM 1382 C CA . SER A 1 204 ? -51.129 -39.584 1.083 1.00 43.59 202 SER A CA 1
ATOM 1383 C C . SER A 1 204 ? -51.544 -40.455 2.283 1.00 46.01 202 SER A C 1
ATOM 1384 O O . SER A 1 204 ? -51.960 -41.580 2.111 1.00 41.54 202 SER A O 1
ATOM 1387 N N . THR A 1 205 ? -51.392 -39.932 3.490 1.00 43.86 203 THR A N 1
ATOM 1388 C CA . THR A 1 205 ? -51.520 -40.732 4.688 1.00 46.02 203 THR A CA 1
ATOM 1389 C C . THR A 1 205 ? -52.571 -40.096 5.590 1.00 47.21 203 THR A C 1
ATOM 1390 O O . THR A 1 205 ? -52.306 -39.084 6.237 1.00 45.90 203 THR A O 1
ATOM 1394 N N . PRO A 1 206 ? -53.757 -40.717 5.681 1.00 55.40 204 PRO A N 1
ATOM 1395 C CA . PRO A 1 206 ? -54.856 -40.045 6.412 1.00 54.79 204 PRO A CA 1
ATOM 1396 C C . PRO A 1 206 ? -54.638 -39.897 7.941 1.00 45.11 204 PRO A C 1
ATOM 1397 O O . PRO A 1 206 ? -55.117 -38.957 8.556 1.00 48.96 204 PRO A O 1
ATOM 1401 N N . GLN A 1 207 ? -53.891 -40.808 8.528 1.00 44.55 205 GLN A N 1
ATOM 1402 C CA . GLN A 1 207 ? -53.684 -40.845 9.950 1.00 49.74 205 GLN A CA 1
ATOM 1403 C C . GLN A 1 207 ? -52.163 -40.881 10.217 1.00 39.93 205 GLN A C 1
ATOM 1404 O O . GLN A 1 207 ? -51.515 -41.853 9.910 1.00 41.05 205 GLN A O 1
ATOM 1410 N N . ILE A 1 208 ? -51.616 -39.782 10.715 1.00 36.59 206 ILE A N 1
ATOM 1411 C CA . ILE A 1 208 ? -50.199 -39.708 11.077 1.00 34.73 206 ILE A CA 1
ATOM 1412 C C . ILE A 1 208 ? -50.124 -39.367 12.534 1.00 30.91 206 ILE A C 1
ATOM 1413 O O . ILE A 1 208 ? -50.675 -38.356 12.974 1.00 33.22 206 ILE A O 1
ATOM 1418 N N . ASP A 1 209 ? -49.471 -40.218 13.294 1.00 28.15 207 ASP A N 1
ATOM 1419 C CA . ASP A 1 209 ? -49.327 -39.975 14.727 1.00 29.99 207 ASP A CA 1
ATOM 1420 C C . ASP A 1 209 ? -47.982 -39.324 15.065 1.00 31.73 207 ASP A C 1
ATOM 1421 O O . ASP A 1 209 ? -47.926 -38.416 15.868 1.00 26.61 207 ASP A O 1
ATOM 1426 N N . VAL A 1 210 ? -46.922 -39.761 14.402 1.00 30.79 208 VAL A N 1
ATOM 1427 C CA . VAL A 1 210 ? -45.574 -39.345 14.736 1.00 31.80 208 VAL A CA 1
ATOM 1428 C C . VAL A 1 210 ? -44.774 -39.159 13.474 1.00 31.16 208 VAL A C 1
ATOM 1429 O O . VAL A 1 210 ? -44.906 -39.968 12.560 1.00 29.49 208 VAL A O 1
ATOM 1433 N N . VAL A 1 211 ? -43.976 -38.093 13.427 1.00 29.09 209 VAL A N 1
ATOM 1434 C CA . VAL A 1 211 ? -42.894 -37.995 12.453 1.00 27.98 209 VAL A CA 1
ATOM 1435 C C . VAL A 1 211 ? -41.533 -38.205 13.097 1.00 27.71 209 VAL A C 1
ATOM 1436 O O . VAL A 1 211 ? -41.238 -37.667 14.149 1.00 24.88 209 VAL A O 1
ATOM 1440 N N . PHE A 1 212 ? -40.741 -39.082 12.506 1.00 24.93 210 PHE A N 1
ATOM 1441 C CA . PHE A 1 212 ? -39.366 -39.223 12.858 1.00 23.98 210 PHE A CA 1
ATOM 1442 C C . PHE A 1 212 ? -38.552 -38.506 11.779 1.00 25.25 210 PHE A C 1
ATOM 1443 O O . PHE A 1 212 ? -38.567 -38.875 10.610 1.00 24.41 210 PHE A O 1
ATOM 1451 N N . ALA A 1 213 ? -37.903 -37.440 12.190 1.00 23.07 211 ALA A N 1
ATOM 1452 C CA . ALA A 1 213 ? -37.074 -36.606 11.301 1.00 25.54 211 ALA A CA 1
ATOM 1453 C C . ALA A 1 213 ? -35.621 -36.923 11.597 1.00 27.09 211 ALA A C 1
ATOM 1454 O O . ALA A 1 213 ? -35.161 -36.752 12.720 1.00 24.69 211 ALA A O 1
ATOM 1456 N N . GLN A 1 214 ? -34.906 -37.405 10.602 1.00 26.20 212 GLN A N 1
ATOM 1457 C CA . GLN A 1 214 ? -33.532 -37.811 10.803 1.00 26.19 212 GLN A CA 1
ATOM 1458 C C . GLN A 1 214 ? -32.566 -36.638 10.987 1.00 25.38 212 GLN A C 1
ATOM 1459 O O . GLN A 1 214 ? -31.405 -36.892 11.245 1.00 27.59 212 GLN A O 1
ATOM 1465 N N . ASN A 1 215 ? -33.015 -35.396 10.851 1.00 25.65 213 ASN A N 1
ATOM 1466 C CA . ASN A 1 215 ? -32.275 -34.250 11.376 1.00 25.63 213 ASN A CA 1
ATOM 1467 C C . ASN A 1 215 ? -33.219 -33.121 11.755 1.00 28.30 213 ASN A C 1
ATOM 1468 O O . ASN A 1 215 ? -34.424 -33.176 11.474 1.00 25.89 213 ASN A O 1
ATOM 1473 N N . ASP A 1 216 ? -32.665 -32.085 12.395 1.00 31.30 214 ASP A N 1
ATOM 1474 C CA . ASP A 1 216 ? -33.451 -30.975 12.891 1.00 31.30 214 ASP A CA 1
ATOM 1475 C C . ASP A 1 216 ? -34.101 -30.202 11.750 1.00 28.97 214 ASP A C 1
ATOM 1476 O O . ASP A 1 216 ? -35.254 -29.854 11.847 1.00 28.68 214 ASP A O 1
ATOM 1481 N N . ASP A 1 217 ? -33.373 -29.940 10.677 1.00 29.65 215 ASP A N 1
ATOM 1482 C CA . ASP A 1 217 ? -33.935 -29.126 9.586 1.00 29.00 215 ASP A CA 1
ATOM 1483 C C . ASP A 1 217 ? -35.189 -29.728 8.959 1.00 26.34 215 ASP A C 1
ATOM 1484 O O . ASP A 1 217 ? -36.157 -29.041 8.758 1.00 25.30 215 ASP A O 1
ATOM 1489 N N . MET A 1 218 ? -35.153 -31.007 8.670 1.00 26.90 216 MET A N 1
ATOM 1490 C CA . MET A 1 218 ? -36.303 -31.698 8.116 1.00 26.77 216 MET A CA 1
ATOM 1491 C C . MET A 1 218 ? -37.468 -31.674 9.102 1.00 28.67 216 MET A C 1
ATOM 1492 O O . MET A 1 218 ? -38.606 -31.434 8.705 1.00 25.37 216 MET A O 1
ATOM 1497 N N . GLY A 1 219 ? -37.161 -31.846 10.383 1.00 26.03 217 GLY A N 1
ATOM 1498 C CA . GLY A 1 219 ? -38.168 -31.718 11.435 1.00 27.03 217 GLY A CA 1
ATOM 1499 C C . GLY A 1 219 ? -38.780 -30.323 11.478 1.00 27.91 217 GLY A C 1
ATOM 1500 O O . GLY A 1 219 ? -39.986 -30.182 11.650 1.00 27.96 217 GLY A O 1
ATOM 1501 N N . LEU A 1 220 ? -37.965 -29.276 11.306 1.00 26.08 218 LEU A N 1
ATOM 1502 C CA . LEU A 1 220 ? -38.507 -27.957 11.337 1.00 27.09 218 LEU A CA 1
ATOM 1503 C C . LEU A 1 220 ? -39.361 -27.689 10.117 1.00 26.15 218 LEU A C 1
ATOM 1504 O O . LEU A 1 220 ? -40.374 -27.039 10.228 1.00 31.19 218 LEU A O 1
ATOM 1509 N N . GLY A 1 221 ? -38.963 -28.215 8.966 1.00 27.20 219 GLY A N 1
ATOM 1510 C CA . GLY A 1 221 ? -39.767 -28.129 7.752 1.00 27.79 219 GLY A CA 1
ATOM 1511 C C . GLY A 1 221 ? -41.121 -28.765 7.927 1.00 28.18 219 GLY A C 1
ATOM 1512 O O . GLY A 1 221 ? -42.142 -28.174 7.558 1.00 28.83 219 GLY A O 1
ATOM 1513 N N . ALA A 1 222 ? -41.100 -29.964 8.494 1.00 28.36 220 ALA A N 1
ATOM 1514 C CA . ALA A 1 222 ? -42.287 -30.779 8.749 1.00 31.83 220 ALA A CA 1
ATOM 1515 C C . ALA A 1 222 ? -43.254 -30.065 9.654 1.00 30.34 220 ALA A C 1
ATOM 1516 O O . ALA A 1 222 ? -44.423 -30.048 9.398 1.00 29.57 220 ALA A O 1
ATOM 1518 N N . MET A 1 223 ? -42.728 -29.469 10.706 1.00 29.79 221 MET A N 1
ATOM 1519 C CA . MET A 1 223 ? -43.488 -28.657 11.638 1.00 32.45 221 MET A CA 1
ATOM 1520 C C . MET A 1 223 ? -44.247 -27.538 10.897 1.00 32.51 221 MET A C 1
ATOM 1521 O O . MET A 1 223 ? -45.422 -27.306 11.141 1.00 32.66 221 MET A O 1
ATOM 1526 N N . GLU A 1 224 ? -43.601 -26.864 9.956 1.00 32.02 222 GLU A N 1
ATOM 1527 C CA . GLU A 1 224 ? -44.289 -25.845 9.156 1.00 32.75 222 GLU A CA 1
ATOM 1528 C C . GLU A 1 224 ? -45.344 -26.415 8.256 1.00 34.73 222 GLU A C 1
ATOM 1529 O O . GLU A 1 224 ? -46.357 -25.770 8.044 1.00 35.97 222 GLU A O 1
ATOM 1535 N N . ALA A 1 225 ? -45.124 -27.615 7.703 1.00 31.58 223 ALA A N 1
ATOM 1536 C CA . ALA A 1 225 ? -46.135 -28.238 6.845 1.00 32.01 223 ALA A CA 1
ATOM 1537 C C . ALA A 1 225 ? -47.348 -28.624 7.669 1.00 32.00 223 ALA A C 1
ATOM 1538 O O . ALA A 1 225 ? -48.490 -28.491 7.218 1.00 29.85 223 ALA A O 1
ATOM 1540 N N . ILE A 1 226 ? -47.086 -29.105 8.868 1.00 31.13 224 ILE A N 1
ATOM 1541 C CA . ILE A 1 226 ? -48.139 -29.519 9.767 1.00 31.73 224 ILE A CA 1
ATOM 1542 C C . ILE A 1 226 ? -48.981 -28.318 10.146 1.00 35.96 224 ILE A C 1
ATOM 1543 O O . ILE A 1 226 ? -50.218 -28.401 10.127 1.00 39.62 224 ILE A O 1
ATOM 1548 N N . GLU A 1 227 ? -48.332 -27.206 10.472 1.00 37.03 225 GLU A N 1
ATOM 1549 C CA . GLU A 1 227 ? -49.014 -25.965 10.753 1.00 38.50 225 GLU A CA 1
ATOM 1550 C C . GLU A 1 227 ? -49.827 -25.474 9.541 1.00 44.12 225 GLU A C 1
ATOM 1551 O O . GLU A 1 227 ? -50.975 -25.076 9.686 1.00 45.09 225 GLU A O 1
ATOM 1557 N N . ALA A 1 228 ? -49.254 -25.515 8.341 1.00 45.07 226 ALA A N 1
ATOM 1558 C CA . ALA A 1 228 ? -49.971 -25.008 7.165 1.00 44.83 226 ALA A CA 1
ATOM 1559 C C . ALA A 1 228 ? -51.231 -25.836 6.902 1.00 47.05 226 ALA A C 1
ATOM 1560 O O . ALA A 1 228 ? -52.228 -25.317 6.446 1.00 48.21 226 ALA A O 1
ATOM 1562 N N . ALA A 1 229 ? -51.190 -27.121 7.237 1.00 48.11 227 ALA A N 1
ATOM 1563 C CA . ALA A 1 229 ? -52.351 -27.991 7.120 1.00 46.87 227 ALA A CA 1
ATOM 1564 C C . ALA A 1 229 ? -53.364 -27.764 8.245 1.00 46.46 227 ALA A C 1
ATOM 1565 O O . ALA A 1 229 ? -54.309 -28.549 8.376 1.00 42.45 227 ALA A O 1
ATOM 1567 N N . GLY A 1 230 ? -53.163 -26.716 9.047 1.00 45.93 228 GLY A N 1
ATOM 1568 C CA . GLY A 1 230 ? -54.044 -26.411 10.174 1.00 45.17 228 GLY A CA 1
ATOM 1569 C C . GLY A 1 230 ? -53.985 -27.423 11.302 1.00 46.46 228 GLY A C 1
ATOM 1570 O O . GLY A 1 230 ? -54.911 -27.526 12.075 1.00 43.48 228 GLY A O 1
ATOM 1571 N N . LYS A 1 231 ? -52.897 -28.181 11.399 1.00 39.92 229 LYS A N 1
ATOM 1572 C CA . LYS A 1 231 ? -52.693 -29.090 12.522 1.00 38.51 229 LYS A CA 1
ATOM 1573 C C . LYS A 1 231 ? -51.639 -28.536 13.469 1.00 38.20 229 LYS A C 1
ATOM 1574 O O . LYS A 1 231 ? -50.918 -27.605 13.134 1.00 41.59 229 LYS A O 1
ATOM 1580 N N . LYS A 1 232 ? -51.540 -29.134 14.648 1.00 39.94 230 LYS A N 1
ATOM 1581 C CA . LYS A 1 232 ? -50.720 -28.603 15.715 1.00 41.40 230 LYS A CA 1
ATOM 1582 C C . LYS A 1 232 ? -49.525 -29.524 15.950 1.00 35.02 230 LYS A C 1
ATOM 1583 O O . LYS A 1 232 ? -49.676 -30.597 16.532 1.00 35.96 230 LYS A O 1
ATOM 1589 N N . PRO A 1 233 ? -48.330 -29.120 15.474 1.00 34.24 231 PRO A N 1
ATOM 1590 C CA . PRO A 1 233 ? -47.183 -30.024 15.618 1.00 32.56 231 PRO A CA 1
ATOM 1591 C C . PRO A 1 233 ? -46.848 -30.139 17.058 1.00 28.05 231 PRO A C 1
ATOM 1592 O O . PRO A 1 233 ? -46.878 -29.177 17.744 1.00 30.64 231 PRO A O 1
ATOM 1596 N N . GLY A 1 234 ? -46.531 -31.314 17.516 1.00 31.91 232 GLY A N 1
ATOM 1597 C CA . GLY A 1 234 ? -46.263 -31.515 18.928 1.00 32.03 232 GLY A CA 1
ATOM 1598 C C . GLY A 1 234 ? -47.450 -32.018 19.715 1.00 34.29 232 GLY A C 1
ATOM 1599 O O . GLY A 1 234 ? -47.259 -32.584 20.770 1.00 33.49 232 GLY A O 1
ATOM 1600 N N . THR A 1 235 ? -48.664 -31.804 19.213 1.00 34.18 233 THR A N 1
ATOM 1601 C CA . THR A 1 235 ? -49.868 -32.345 19.877 1.00 39.20 233 THR A CA 1
ATOM 1602 C C . THR A 1 235 ? -50.664 -33.281 18.982 1.00 34.43 233 THR A C 1
ATOM 1603 O O . THR A 1 235 ? -50.876 -34.420 19.340 1.00 38.87 233 THR A O 1
ATOM 1607 N N . ASP A 1 236 ? -51.091 -32.801 17.826 1.00 34.86 234 ASP A N 1
ATOM 1608 C CA . ASP A 1 236 ? -51.825 -33.643 16.867 1.00 38.66 234 ASP A CA 1
ATOM 1609 C C . ASP A 1 236 ? -50.916 -34.656 16.206 1.00 38.41 234 ASP A C 1
ATOM 1610 O O . ASP A 1 236 ? -51.294 -35.820 16.005 1.00 35.81 234 ASP A O 1
ATOM 1615 N N . ILE A 1 237 ? -49.726 -34.182 15.833 1.00 31.93 235 ILE A N 1
ATOM 1616 C CA . ILE A 1 237 ? -48.698 -35.037 15.257 1.00 30.59 235 ILE A CA 1
ATOM 1617 C C . ILE A 1 237 ? -47.437 -34.717 16.045 1.00 29.81 235 ILE A C 1
ATOM 1618 O O . ILE A 1 237 ? -46.979 -33.567 16.083 1.00 31.33 235 ILE A O 1
ATOM 1623 N N . LYS A 1 238 ? -46.899 -35.731 16.684 1.00 30.56 236 LYS A N 1
ATOM 1624 C CA . LYS A 1 238 ? -45.702 -35.617 17.476 1.00 28.92 236 LYS A CA 1
ATOM 1625 C C . LYS A 1 238 ? -44.477 -35.726 16.555 1.00 31.79 236 LYS A C 1
ATOM 1626 O O . LYS A 1 238 ? -44.523 -36.355 15.496 1.00 29.41 236 LYS A O 1
ATOM 1632 N N . ILE A 1 239 ? -43.388 -35.083 16.960 1.00 28.19 237 ILE A N 1
ATOM 1633 C CA . ILE A 1 239 ? -42.172 -35.050 16.165 1.00 27.86 237 ILE A CA 1
ATOM 1634 C C . ILE A 1 239 ? -41.011 -35.470 17.054 1.00 27.79 237 ILE A C 1
ATOM 1635 O O . ILE A 1 239 ? -40.798 -34.905 18.170 1.00 26.13 237 ILE A O 1
ATOM 1640 N N . VAL A 1 240 ? -40.317 -36.507 16.624 1.00 24.53 238 VAL A N 1
ATOM 1641 C CA . VAL A 1 240 ? -39.081 -36.930 17.289 1.00 25.15 238 VAL A CA 1
ATOM 1642 C C . VAL A 1 240 ? -37.964 -36.721 16.255 1.00 28.42 238 VAL A C 1
ATOM 1643 O O . VAL A 1 240 ? -38.130 -37.110 15.079 1.00 24.65 238 VAL A O 1
ATOM 1647 N N . ALA A 1 241 ? -36.876 -36.049 16.654 1.00 25.11 239 ALA A N 1
ATOM 1648 C CA . ALA A 1 241 ? -35.798 -35.675 15.702 1.00 24.19 239 ALA A CA 1
ATOM 1649 C C . ALA A 1 241 ? -34.432 -35.960 16.222 1.00 26.50 239 ALA A C 1
ATOM 1650 O O . ALA A 1 241 ? -34.230 -36.112 17.409 1.00 25.84 239 ALA A O 1
ATOM 1652 N N . VAL A 1 242 ? -33.469 -36.051 15.319 1.00 28.16 240 VAL A N 1
ATOM 1653 C CA . VAL A 1 242 ? -32.072 -36.097 15.674 1.00 26.37 240 VAL A CA 1
ATOM 1654 C C . VAL A 1 242 ? -31.450 -34.721 15.510 1.00 28.79 240 VAL A C 1
ATOM 1655 O O . VAL A 1 242 ? -31.778 -34.006 14.585 1.00 28.13 240 VAL A O 1
ATOM 1659 N N . ASP A 1 243 ? -30.528 -34.378 16.417 1.00 32.21 241 ASP A N 1
ATOM 1660 C CA . ASP A 1 243 ? -29.669 -33.155 16.404 1.00 32.79 241 ASP A CA 1
ATOM 1661 C C . ASP A 1 243 ? -30.188 -32.129 17.435 1.00 34.53 241 ASP A C 1
ATOM 1662 O O . ASP A 1 243 ? -31.231 -31.498 17.264 1.00 35.74 241 ASP A O 1
ATOM 1667 N N . ALA A 1 244 ? -29.435 -31.946 18.500 1.00 32.13 242 ALA A N 1
ATOM 1668 C CA . ALA A 1 244 ? -29.827 -31.021 19.531 1.00 32.41 242 ALA A CA 1
ATOM 1669 C C . ALA A 1 244 ? -29.252 -29.647 19.203 1.00 34.34 242 ALA A C 1
ATOM 1670 O O . ALA A 1 244 ? -28.375 -29.149 19.892 1.00 36.42 242 ALA A O 1
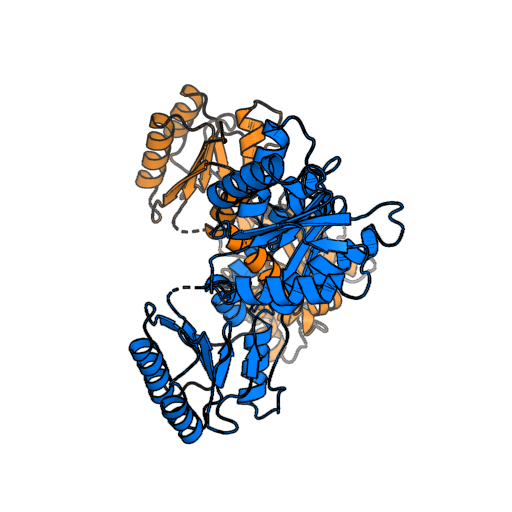ATOM 1672 N N . THR A 1 245 ? -29.712 -29.069 18.108 1.00 34.74 243 THR A N 1
ATOM 1673 C CA . THR A 1 245 ? -29.253 -27.772 17.691 1.00 33.58 243 THR A CA 1
ATOM 1674 C C . THR A 1 245 ? -30.128 -26.700 18.358 1.00 33.11 243 THR A C 1
ATOM 1675 O O . THR A 1 245 ? -31.206 -26.962 18.922 1.00 32.48 243 THR A O 1
ATOM 1679 N N . HIS A 1 246 ? -29.683 -25.472 18.259 1.00 31.80 244 HIS A N 1
ATOM 1680 C CA . HIS A 1 246 ? -30.439 -24.360 18.826 1.00 34.25 244 HIS A CA 1
ATOM 1681 C C . HIS A 1 246 ? -31.921 -24.338 18.320 1.00 33.05 244 HIS A C 1
ATOM 1682 O O . HIS A 1 246 ? -32.861 -24.241 19.126 1.00 31.11 244 HIS A O 1
ATOM 1689 N N . ASP A 1 247 ? -32.115 -24.410 17.009 1.00 34.11 245 ASP A N 1
ATOM 1690 C CA . ASP A 1 247 ? -33.469 -24.266 16.443 1.00 34.92 245 ASP A CA 1
ATOM 1691 C C . ASP A 1 247 ? -34.349 -25.470 16.724 1.00 33.56 245 ASP A C 1
ATOM 1692 O O . ASP A 1 247 ? -35.562 -25.305 16.992 1.00 31.77 245 ASP A O 1
ATOM 1697 N N . GLY A 1 248 ? -33.728 -26.646 16.738 1.00 32.51 246 GLY A N 1
ATOM 1698 C CA . GLY A 1 248 ? -34.394 -27.883 17.150 1.00 31.17 246 GLY A CA 1
ATOM 1699 C C . GLY A 1 248 ? -34.872 -27.800 18.572 1.00 31.92 246 GLY A C 1
ATOM 1700 O O . GLY A 1 248 ? -36.039 -28.029 18.888 1.00 28.87 246 GLY A O 1
ATOM 1701 N N . MET A 1 249 ? -33.957 -27.452 19.449 1.00 33.69 247 MET A N 1
ATOM 1702 C CA A MET A 1 249 ? -34.270 -27.292 20.866 0.50 31.60 247 MET A CA 1
ATOM 1703 C CA B MET A 1 249 ? -34.283 -27.300 20.861 0.50 29.85 247 MET A CA 1
ATOM 1704 C C . MET A 1 249 ? -35.284 -26.179 21.126 1.00 29.85 247 MET A C 1
ATOM 1705 O O . MET A 1 249 ? -36.061 -26.276 22.055 1.00 29.18 247 MET A O 1
ATOM 1714 N N . GLN A 1 250 ? -35.274 -25.126 20.314 1.00 29.63 248 GLN A N 1
ATOM 1715 C CA . GLN A 1 250 ? -36.246 -24.074 20.457 1.00 31.75 248 GLN A CA 1
ATOM 1716 C C . GLN A 1 250 ? -37.657 -24.582 20.137 1.00 31.42 248 GLN A C 1
ATOM 1717 O O . GLN A 1 250 ? -38.620 -24.324 20.874 1.00 28.15 248 GLN A O 1
ATOM 1723 N N . ALA A 1 251 ? -37.780 -25.315 19.049 1.00 28.99 249 ALA A N 1
ATOM 1724 C CA . ALA A 1 251 ? -39.066 -25.992 18.716 1.00 29.87 249 ALA A CA 1
ATOM 1725 C C . ALA A 1 251 ? -39.562 -26.906 19.817 1.00 28.37 249 ALA A C 1
ATOM 1726 O O . ALA A 1 251 ? -40.737 -26.921 20.162 1.00 29.98 249 ALA A O 1
ATOM 1728 N N . LEU A 1 252 ? -38.652 -27.657 20.396 1.00 26.49 250 LEU A N 1
ATOM 1729 C CA . LEU A 1 252 ? -38.961 -28.551 21.475 1.00 28.27 250 LEU A CA 1
ATOM 1730 C C . LEU A 1 252 ? -39.411 -27.796 22.722 1.00 31.34 250 LEU A C 1
ATOM 1731 O O . LEU A 1 252 ? -40.393 -28.157 23.358 1.00 30.38 250 LEU A O 1
ATOM 1736 N N . ALA A 1 253 ? -38.688 -26.740 23.062 1.00 32.59 251 ALA A N 1
ATOM 1737 C CA . ALA A 1 253 ? -39.074 -25.880 24.169 1.00 34.93 251 ALA A CA 1
ATOM 1738 C C . ALA A 1 253 ? -40.452 -25.237 23.935 1.00 34.82 251 ALA A C 1
ATOM 1739 O O . ALA A 1 253 ? -41.235 -25.164 24.855 1.00 36.20 251 ALA A O 1
ATOM 1741 N N . ASP A 1 254 ? -40.749 -24.844 22.699 1.00 34.82 252 ASP A N 1
ATOM 1742 C CA . ASP A 1 254 ? -42.071 -24.349 22.317 1.00 37.20 252 ASP A CA 1
ATOM 1743 C C . ASP A 1 254 ? -43.172 -25.441 22.244 1.00 38.33 252 ASP A C 1
ATOM 1744 O O . ASP A 1 254 ? -44.302 -25.109 21.914 1.00 39.87 252 ASP A O 1
ATOM 1749 N N . GLY A 1 255 ? -42.845 -26.705 22.499 1.00 38.74 253 GLY A N 1
ATOM 1750 C CA . GLY A 1 255 ? -43.816 -27.809 22.394 1.00 36.13 253 GLY A CA 1
ATOM 1751 C C . GLY A 1 255 ? -44.169 -28.242 20.966 1.00 32.43 253 GLY A C 1
ATOM 1752 O O . GLY A 1 255 ? -45.064 -28.997 20.781 1.00 32.39 253 GLY A O 1
ATOM 1753 N N . LYS A 1 256 ? -43.416 -27.829 19.976 1.00 28.76 254 LYS A N 1
ATOM 1754 C CA . LYS A 1 256 ? -43.692 -28.192 18.570 1.00 30.22 254 LYS A CA 1
ATOM 1755 C C . LYS A 1 256 ? -42.951 -29.455 18.138 1.00 27.70 254 LYS A C 1
ATOM 1756 O O . LYS A 1 256 ? -43.357 -30.080 17.185 1.00 31.10 254 LYS A O 1
ATOM 1762 N N . PHE A 1 257 ? -41.835 -29.768 18.791 1.00 25.48 255 PHE A N 1
ATOM 1763 C CA . PHE A 1 257 ? -41.215 -31.088 18.740 1.00 26.01 255 PHE A CA 1
ATOM 1764 C C . PHE A 1 257 ? -41.526 -31.726 20.101 1.00 24.47 255 PHE A C 1
ATOM 1765 O O . PHE A 1 257 ? -41.887 -31.043 21.052 1.00 26.97 255 PHE A O 1
ATOM 1773 N N . ASN A 1 258 ? -41.390 -33.044 20.193 1.00 26.71 256 ASN A N 1
ATOM 1774 C CA . ASN A 1 258 ? -41.589 -33.763 21.440 1.00 24.82 256 ASN A CA 1
ATOM 1775 C C . ASN A 1 258 ? -40.339 -34.367 22.001 1.00 25.22 256 ASN A C 1
ATOM 1776 O O . ASN A 1 258 ? -40.233 -34.571 23.216 1.00 26.32 256 ASN A O 1
ATOM 1781 N N . TYR A 1 259 ? -39.364 -34.702 21.139 1.00 22.40 257 TYR A N 1
ATOM 1782 C CA . TYR A 1 259 ? -38.164 -35.337 21.631 1.00 23.29 257 TYR A CA 1
ATOM 1783 C C . TYR A 1 259 ? -37.025 -35.154 20.624 1.00 24.42 257 TYR A C 1
ATOM 1784 O O . TYR A 1 259 ? -37.233 -35.251 19.386 1.00 24.31 257 TYR A O 1
ATOM 1793 N N . ILE A 1 260 ? -35.824 -34.883 21.164 1.00 26.02 258 ILE A N 1
ATOM 1794 C CA . ILE A 1 260 ? -34.609 -34.807 20.379 1.00 25.62 258 ILE A CA 1
ATOM 1795 C C . ILE A 1 260 ? -33.545 -35.730 20.955 1.00 27.50 258 ILE A C 1
ATOM 1796 O O . ILE A 1 260 ? -33.398 -35.852 22.176 1.00 25.76 258 ILE A O 1
ATOM 1801 N N . VAL A 1 261 ? -32.822 -36.418 20.078 1.00 22.01 259 VAL A N 1
ATOM 1802 C CA . VAL A 1 261 ? -31.680 -37.222 20.452 1.00 22.52 259 VAL A CA 1
ATOM 1803 C C . VAL A 1 261 ? -30.464 -36.765 19.673 1.00 23.08 259 VAL A C 1
ATOM 1804 O O . VAL A 1 261 ? -30.600 -36.251 18.546 1.00 25.27 259 VAL A O 1
ATOM 1808 N N . GLU A 1 262 ? -29.280 -36.984 20.224 1.00 23.26 260 GLU A N 1
ATOM 1809 C CA . GLU A 1 262 ? -28.032 -36.745 19.492 1.00 22.89 260 GLU A CA 1
ATOM 1810 C C . GLU A 1 262 ? -26.982 -37.604 20.070 1.00 24.96 260 GLU A C 1
ATOM 1811 O O . GLU A 1 262 ? -26.940 -37.771 21.283 1.00 26.14 260 GLU A O 1
ATOM 1817 N N . CYS A 1 263 ? -26.143 -38.191 19.217 1.00 24.63 261 CYS A N 1
ATOM 1818 C CA . CYS A 1 263 ? -24.917 -38.821 19.623 1.00 24.52 261 CYS A CA 1
ATOM 1819 C C . CYS A 1 263 ? -23.837 -37.791 19.269 1.00 25.94 261 CYS A C 1
ATOM 1820 O O . CYS A 1 263 ? -23.687 -37.410 18.105 1.00 23.45 261 CYS A O 1
ATOM 1823 N N . ASN A 1 264 ? -23.091 -37.342 20.253 1.00 24.63 262 ASN A N 1
ATOM 1824 C CA . ASN A 1 264 ? -22.077 -36.322 20.014 1.00 25.16 262 ASN A CA 1
ATOM 1825 C C . ASN A 1 264 ? -20.893 -36.820 19.162 1.00 25.34 262 ASN A C 1
ATOM 1826 O O . ASN A 1 264 ? -20.529 -37.976 19.150 1.00 25.33 262 ASN A O 1
ATOM 1831 N N . PRO A 1 265 ? -20.268 -35.884 18.450 1.00 29.04 263 PRO A N 1
ATOM 1832 C CA . PRO A 1 265 ? -18.919 -36.191 17.997 1.00 31.16 263 PRO A CA 1
ATOM 1833 C C . PRO A 1 265 ? -17.944 -36.211 19.166 1.00 34.44 263 PRO A C 1
ATOM 1834 O O . PRO A 1 265 ? -18.288 -35.924 20.346 1.00 32.46 263 PRO A O 1
ATOM 1838 N N . LEU A 1 266 ? -16.724 -36.575 18.847 1.00 32.07 264 LEU A N 1
ATOM 1839 C CA . LEU A 1 266 ? -15.606 -36.441 19.763 1.00 34.31 264 LEU A CA 1
ATOM 1840 C C . LEU A 1 266 ? -15.653 -35.039 20.369 1.00 30.27 264 LEU A C 1
ATOM 1841 O O . LEU A 1 266 ? -15.896 -34.071 19.658 1.00 29.62 264 LEU A O 1
ATOM 1846 N N . LEU A 1 267 ? -15.379 -34.912 21.656 1.00 30.18 265 LEU A N 1
ATOM 1847 C CA . LEU A 1 267 ? -15.449 -33.582 22.312 1.00 30.92 265 LEU A CA 1
ATOM 1848 C C . LEU A 1 267 ? -14.067 -32.887 22.403 1.00 30.00 265 LEU A C 1
ATOM 1849 O O . LEU A 1 267 ? -13.967 -31.645 22.337 1.00 31.40 265 LEU A O 1
ATOM 1854 N N . GLY A 1 268 ? -13.031 -33.679 22.610 1.00 28.78 266 GLY A N 1
ATOM 1855 C CA . GLY A 1 268 ? -11.652 -33.150 22.597 1.00 30.92 266 GLY A CA 1
ATOM 1856 C C . GLY A 1 268 ? -10.853 -33.709 23.733 1.00 27.65 266 GLY A C 1
ATOM 1857 O O . GLY A 1 268 ? -9.801 -34.231 23.519 1.00 26.94 266 GLY A O 1
ATOM 1858 N N . PRO A 1 269 ? -11.375 -33.619 24.962 1.00 28.96 267 PRO A N 1
ATOM 1859 C CA . PRO A 1 269 ? -10.586 -34.062 26.104 1.00 30.26 267 PRO A CA 1
ATOM 1860 C C . PRO A 1 269 ? -10.304 -35.521 26.114 1.00 30.59 267 PRO A C 1
ATOM 1861 O O . PRO A 1 269 ? -9.225 -35.959 26.547 1.00 29.45 267 PRO A O 1
ATOM 1865 N N . GLU A 1 270 ? -11.237 -36.304 25.608 1.00 31.22 268 GLU A N 1
ATOM 1866 C CA . GLU A 1 270 ? -11.007 -37.751 25.576 1.00 32.01 268 GLU A CA 1
ATOM 1867 C C . GLU A 1 270 ? -9.887 -38.090 24.564 1.00 29.63 268 GLU A C 1
ATOM 1868 O O . GLU A 1 270 ? -9.081 -38.991 24.804 1.00 29.71 268 GLU A O 1
ATOM 1874 N N . LEU A 1 271 ? -9.816 -37.375 23.452 1.00 29.28 269 LEU A N 1
ATOM 1875 C CA . LEU A 1 271 ? -8.696 -37.538 22.507 1.00 28.36 269 LEU A CA 1
ATOM 1876 C C . LEU A 1 271 ? -7.367 -37.233 23.187 1.00 29.07 269 LEU A C 1
ATOM 1877 O O . LEU A 1 271 ? -6.402 -37.987 23.063 1.00 30.77 269 LEU A O 1
ATOM 1882 N N . MET A 1 272 ? -7.309 -36.132 23.932 1.00 28.31 270 MET A N 1
ATOM 1883 C CA . MET A 1 272 ? -6.045 -35.746 24.600 1.00 28.57 270 MET A CA 1
ATOM 1884 C C . MET A 1 272 ? -5.675 -36.800 25.646 1.00 29.33 270 MET A C 1
ATOM 1885 O O . MET A 1 272 ? -4.536 -37.185 25.767 1.00 28.96 270 MET A O 1
ATOM 1890 N N . ASP A 1 273 ? -6.652 -37.258 26.399 1.00 29.57 271 ASP A N 1
ATOM 1891 C CA . ASP A 1 273 ? -6.423 -38.307 27.377 1.00 32.55 271 ASP A CA 1
ATOM 1892 C C . ASP A 1 273 ? -5.954 -39.627 26.747 1.00 31.54 271 ASP A C 1
ATOM 1893 O O . ASP A 1 273 ? -5.006 -40.262 27.217 1.00 31.27 271 ASP A O 1
ATOM 1898 N N . LEU A 1 274 ? -6.600 -40.047 25.666 1.00 27.88 272 LEU A N 1
ATOM 1899 C CA . LEU A 1 274 ? -6.150 -41.192 24.915 1.00 26.58 272 LEU A CA 1
ATOM 1900 C C . LEU A 1 274 ? -4.770 -41.014 24.305 1.00 28.52 272 LEU A C 1
ATOM 1901 O O . LEU A 1 274 ? -3.990 -41.954 24.265 1.00 27.29 272 LEU A O 1
ATOM 1906 N N . ALA A 1 275 ? -4.468 -39.830 23.811 1.00 29.20 273 ALA A N 1
ATOM 1907 C CA . ALA A 1 275 ? -3.148 -39.577 23.262 1.00 30.03 273 ALA A CA 1
ATOM 1908 C C . ALA A 1 275 ? -2.063 -39.807 24.327 1.00 32.20 273 ALA A C 1
ATOM 1909 O O . ALA A 1 275 ? -1.052 -40.472 24.087 1.00 28.95 273 ALA A O 1
ATOM 1911 N N . LYS A 1 276 ? -2.319 -39.308 25.526 1.00 30.40 274 LYS A N 1
ATOM 1912 C CA . LYS A 1 276 ? -1.388 -39.555 26.643 1.00 32.47 274 LYS A CA 1
ATOM 1913 C C . LYS A 1 276 ? -1.243 -41.041 26.957 1.00 31.27 274 LYS A C 1
ATOM 1914 O O . LYS A 1 276 ? -0.132 -41.528 27.146 1.00 33.51 274 LYS A O 1
ATOM 1920 N N . LYS A 1 277 ? -2.350 -41.778 26.965 1.00 31.42 275 LYS A N 1
ATOM 1921 C CA . LYS A 1 277 ? -2.306 -43.193 27.258 1.00 30.64 275 LYS A CA 1
ATOM 1922 C C . LYS A 1 277 ? -1.511 -43.946 26.211 1.00 31.33 275 LYS A C 1
ATOM 1923 O O . LYS A 1 277 ? -0.629 -44.747 26.559 1.00 30.65 275 LYS A O 1
ATOM 1929 N N . VAL A 1 278 ? -1.801 -43.700 24.926 1.00 29.23 276 VAL A N 1
ATOM 1930 C CA . VAL A 1 278 ? -1.131 -44.485 23.904 1.00 30.88 276 VAL A CA 1
ATOM 1931 C C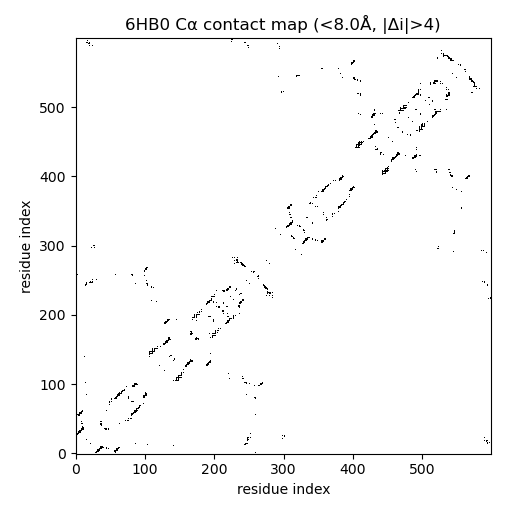 . VAL A 1 278 ? 0.372 -44.093 23.808 1.00 29.63 276 VAL A C 1
ATOM 1932 O O . VAL A 1 278 ? 1.199 -44.931 23.528 1.00 33.27 276 VAL A O 1
ATOM 1936 N N . ALA A 1 279 ? 0.716 -42.847 24.073 1.00 32.57 277 ALA A N 1
ATOM 1937 C CA . ALA A 1 279 ? 2.111 -42.451 24.059 1.00 34.23 277 ALA A CA 1
ATOM 1938 C C . ALA A 1 279 ? 2.899 -43.163 25.187 1.00 35.84 277 ALA A C 1
ATOM 1939 O O . ALA A 1 279 ? 4.064 -43.490 25.035 1.00 37.36 277 ALA A O 1
ATOM 1941 N N . ALA A 1 280 ? 2.237 -43.424 26.290 1.00 33.36 278 ALA A N 1
ATOM 1942 C CA . ALA A 1 280 ? 2.826 -44.140 27.403 1.00 36.98 278 ALA A CA 1
ATOM 1943 C C . ALA A 1 280 ? 2.781 -45.663 27.241 1.00 36.51 278 ALA A C 1
ATOM 1944 O O . ALA A 1 280 ? 3.294 -46.362 28.100 1.00 35.78 278 ALA A O 1
ATOM 1946 N N . GLY A 1 281 ? 2.203 -46.193 26.156 1.00 33.08 279 GLY A N 1
ATOM 1947 C CA . GLY A 1 281 ? 2.106 -47.636 25.963 1.00 32.20 279 GLY A CA 1
ATOM 1948 C C . GLY A 1 281 ? 0.995 -48.243 26.783 1.00 34.44 279 GLY A C 1
ATOM 1949 O O . GLY A 1 281 ? 0.950 -49.447 26.959 1.00 38.08 279 GLY A O 1
ATOM 1950 N N . GLU A 1 282 ? 0.054 -47.451 27.280 1.00 35.83 280 GLU A N 1
ATOM 1951 C CA . GLU A 1 282 ? -1.071 -48.049 28.010 1.00 37.39 280 GLU A CA 1
ATOM 1952 C C . GLU A 1 282 ? -2.048 -48.617 26.997 1.00 38.35 280 GLU A C 1
ATOM 1953 O O . GLU A 1 282 ? -2.407 -47.904 26.094 1.00 34.26 280 GLU A O 1
ATOM 1959 N N . PRO A 1 283 ? -2.467 -49.904 27.158 1.00 42.13 281 PRO A N 1
ATOM 1960 C CA . PRO A 1 283 ? -3.422 -50.482 26.229 1.00 44.37 281 PRO A CA 1
ATOM 1961 C C . PRO A 1 283 ? -4.730 -49.749 26.321 1.00 44.53 281 PRO A C 1
ATOM 1962 O O . PRO A 1 283 ? -5.122 -49.337 27.409 1.00 44.11 281 PRO A O 1
ATOM 1966 N N . VAL A 1 284 ? -5.376 -49.542 25.179 1.00 39.62 282 VAL A N 1
ATOM 1967 C CA . VAL A 1 284 ? -6.681 -48.872 25.168 1.00 36.59 282 VAL A CA 1
ATOM 1968 C C . VAL A 1 284 ? -7.665 -49.691 24.355 1.00 35.49 282 VAL A C 1
ATOM 1969 O O . VAL A 1 284 ? -7.244 -50.477 23.499 1.00 36.73 282 VAL A O 1
ATOM 1973 N N . PRO A 1 285 ? -8.964 -49.514 24.611 1.00 37.17 283 PRO A N 1
ATOM 1974 C CA . PRO A 1 285 ? -9.982 -50.181 23.804 1.00 43.54 283 PRO A CA 1
ATOM 1975 C C . PRO A 1 285 ? -9.986 -49.654 22.375 1.00 39.30 283 PRO A C 1
ATOM 1976 O O . PRO A 1 285 ? -9.644 -48.475 22.154 1.00 39.37 283 PRO A O 1
ATOM 1980 N N . GLU A 1 286 ? -10.367 -50.526 21.440 1.00 37.11 284 GLU A N 1
ATOM 1981 C CA . GLU A 1 286 ? -10.334 -50.217 20.015 1.00 40.87 284 GLU A CA 1
ATOM 1982 C C . GLU A 1 286 ? -11.397 -49.208 19.624 1.00 34.53 284 GLU A C 1
ATOM 1983 O O . GLU A 1 286 ? -11.282 -48.568 18.587 1.00 32.44 284 GLU A O 1
ATOM 1989 N N . ARG A 1 287 ? -12.383 -49.022 20.481 1.00 32.96 285 ARG A N 1
ATOM 1990 C CA . ARG A 1 287 ? -13.405 -48.013 20.286 1.00 37.70 285 ARG A CA 1
ATOM 1991 C C . ARG A 1 287 ? -13.653 -47.284 21.610 1.00 37.51 285 ARG A C 1
ATOM 1992 O O . ARG A 1 287 ? -13.635 -47.908 22.668 1.00 36.49 285 ARG A O 1
ATOM 2000 N N . VAL A 1 288 ? -13.821 -45.957 21.562 1.00 33.94 286 VAL A N 1
ATOM 2001 C CA . VAL A 1 288 ? -14.199 -45.182 22.723 1.00 32.75 286 VAL A CA 1
ATOM 2002 C C . VAL A 1 288 ? -15.450 -44.449 22.302 1.00 34.31 286 VAL A C 1
ATOM 2003 O O . VAL A 1 288 ? -15.474 -43.869 21.218 1.00 31.39 286 VAL A O 1
ATOM 2007 N N . VAL A 1 289 ? -16.479 -44.499 23.143 1.00 32.31 287 VAL A N 1
ATOM 2008 C CA . VAL A 1 289 ? -17.774 -43.942 22.806 1.00 36.26 287 VAL A CA 1
ATOM 2009 C C . VAL A 1 289 ? -17.867 -42.485 23.095 1.00 30.39 287 VAL A C 1
ATOM 2010 O O . VAL A 1 289 ? -17.213 -41.994 23.974 1.00 31.28 287 VAL A O 1
ATOM 2014 N N . THR A 1 290 ? -18.663 -41.780 22.317 1.00 27.98 288 THR A N 1
ATOM 2015 C CA . THR A 1 290 ? -18.860 -40.373 22.559 1.00 29.64 288 THR A CA 1
ATOM 2016 C C . THR A 1 290 ? -20.057 -40.228 23.496 1.00 31.84 288 THR A C 1
ATOM 2017 O O . THR A 1 290 ? -20.870 -41.121 23.594 1.00 32.48 288 THR A O 1
ATOM 2021 N N . PRO A 1 291 ? -20.185 -39.080 24.164 1.00 30.66 289 PRO A N 1
ATOM 2022 C CA . PRO A 1 291 ? -21.394 -38.826 24.915 1.00 27.53 289 PRO A CA 1
ATOM 2023 C C . PRO A 1 291 ? -22.655 -38.578 24.091 1.00 26.51 289 PRO A C 1
ATOM 2024 O O . PRO A 1 291 ? -22.591 -38.236 22.911 1.00 25.98 289 PRO A O 1
ATOM 2028 N N . ASP A 1 292 ? -23.796 -38.692 24.759 1.00 25.15 290 ASP A N 1
ATOM 2029 C CA . ASP A 1 292 ? -25.092 -38.482 24.186 1.00 25.34 290 ASP A CA 1
ATOM 2030 C C . ASP A 1 292 ? -25.839 -37.335 24.798 1.00 28.73 290 ASP A C 1
ATOM 2031 O O . ASP A 1 292 ? -25.567 -36.930 25.930 1.00 26.02 290 ASP A O 1
ATOM 2036 N N . GLU A 1 293 ? -26.815 -36.822 24.052 1.00 26.85 291 GLU A N 1
ATOM 2037 C CA . GLU A 1 293 ? -27.773 -35.845 24.521 1.00 25.13 291 GLU A CA 1
ATOM 2038 C C . GLU A 1 293 ? -29.165 -36.330 24.179 1.00 28.56 291 GLU A C 1
ATOM 2039 O O . GLU A 1 293 ? -29.372 -37.055 23.167 1.00 26.48 291 GLU A O 1
ATOM 2045 N N . ALA A 1 294 ? -30.142 -35.937 24.990 1.00 25.64 292 ALA A N 1
ATOM 2046 C CA . ALA A 1 294 ? -31.565 -36.213 24.704 1.00 27.09 292 ALA A CA 1
ATOM 2047 C C . ALA A 1 294 ? -32.376 -35.171 25.458 1.00 30.35 292 ALA A C 1
ATOM 2048 O O . ALA A 1 294 ? -32.033 -34.845 26.570 1.00 27.47 292 ALA A O 1
ATOM 2050 N N . PHE A 1 295 ? -33.426 -34.646 24.853 1.00 27.17 293 PHE A N 1
ATOM 2051 C CA . PHE A 1 295 ? -34.274 -33.688 25.526 1.00 28.69 293 PHE A CA 1
ATOM 2052 C C . PHE A 1 295 ? -35.720 -33.930 25.192 1.00 28.78 293 PHE A C 1
ATOM 2053 O O . PHE A 1 295 ? -36.074 -34.138 24.028 1.00 25.61 293 PHE A O 1
ATOM 2061 N N . ASP A 1 296 ? -36.556 -33.917 26.209 1.00 28.51 294 ASP A N 1
ATOM 2062 C CA . ASP A 1 296 ? -37.976 -33.662 26.020 1.00 29.33 294 ASP A CA 1
ATOM 2063 C C . ASP A 1 296 ? -38.223 -32.167 26.193 1.00 28.14 294 ASP A C 1
ATOM 2064 O O . ASP A 1 296 ? -37.262 -31.397 26.347 1.00 29.38 294 ASP A O 1
ATOM 2069 N N A GLN A 1 297 ? -39.487 -31.745 26.183 0.50 29.60 295 GLN A N 1
ATOM 2070 N N B GLN A 1 297 ? -39.481 -31.755 26.186 0.50 29.12 295 GLN A N 1
ATOM 2071 C CA A GLN A 1 297 ? -39.814 -30.308 26.207 0.50 30.38 295 GLN A CA 1
ATOM 2072 C CA B GLN A 1 297 ? -39.828 -30.339 26.198 0.50 29.56 295 GLN A CA 1
ATOM 2073 C C A GLN A 1 297 ? -39.349 -29.642 27.500 0.50 31.69 295 GLN A C 1
ATOM 2074 C C B GLN A 1 297 ? -39.364 -29.645 27.497 0.50 31.23 295 GLN A C 1
ATOM 2075 O O A GLN A 1 297 ? -38.768 -28.551 27.459 0.50 29.99 295 GLN A O 1
ATOM 2076 O O B GLN A 1 297 ? -38.773 -28.553 27.452 0.50 29.63 295 GLN A O 1
ATOM 2087 N N . ALA A 1 298 ? -39.622 -30.282 28.633 1.00 31.57 296 ALA A N 1
ATOM 2088 C CA . ALA A 1 298 ? -39.240 -29.700 29.927 1.00 34.17 296 ALA A CA 1
ATOM 2089 C C . ALA A 1 298 ? -37.728 -29.543 29.998 1.00 34.17 296 ALA A C 1
ATOM 2090 O O . ALA A 1 298 ? -37.256 -28.485 30.379 1.00 32.78 296 ALA A O 1
ATOM 2092 N N . GLN A 1 299 ? -36.979 -30.560 29.571 1.00 31.14 297 GLN A N 1
ATOM 2093 C CA . GLN A 1 299 ? -35.531 -30.488 29.623 1.00 31.01 297 GLN A CA 1
ATOM 2094 C C . GLN A 1 299 ? -35.008 -29.388 28.667 1.00 34.14 297 GLN A C 1
ATOM 2095 O O . GLN A 1 299 ? -34.070 -28.651 28.997 1.00 30.08 297 GLN A O 1
ATOM 2101 N N . ALA A 1 300 ? -35.597 -29.242 27.479 1.00 31.24 298 ALA A N 1
ATOM 2102 C CA . ALA A 1 300 ? -35.117 -28.226 26.542 1.00 27.62 298 ALA A CA 1
ATOM 2103 C C . ALA A 1 300 ? -35.375 -26.807 27.082 1.00 29.86 298 ALA A C 1
ATOM 2104 O O . ALA A 1 300 ? -34.596 -25.888 26.853 1.00 28.62 298 ALA A O 1
ATOM 2106 N N . LYS A 1 301 ? -36.508 -26.636 27.746 1.00 29.79 299 LYS A N 1
ATOM 2107 C CA . LYS A 1 301 ? -36.927 -25.340 28.298 1.00 34.60 299 LYS A CA 1
ATOM 2108 C C . LYS A 1 301 ? -35.965 -24.891 29.388 1.00 34.76 299 LYS A C 1
ATOM 2109 O O . LYS A 1 301 ? -35.659 -23.706 29.485 1.00 38.96 299 LYS A O 1
ATOM 2115 N N . ALA A 1 302 ? -35.482 -25.830 30.197 1.00 35.67 300 ALA A N 1
ATOM 2116 C CA . ALA A 1 302 ? -34.434 -25.528 31.192 1.00 36.78 300 ALA A CA 1
ATOM 2117 C C . ALA A 1 302 ? -33.038 -25.284 30.545 1.00 38.08 300 ALA A C 1
ATOM 2118 O O . ALA A 1 302 ? -32.342 -24.331 30.872 1.00 37.79 300 ALA A O 1
ATOM 2120 N N . ALA A 1 303 ? -32.636 -26.172 29.656 1.00 35.39 301 ALA A N 1
ATOM 2121 C CA . ALA A 1 303 ? -31.277 -26.155 29.105 1.00 36.28 301 ALA A CA 1
ATOM 2122 C C . ALA A 1 303 ? -31.040 -25.006 28.102 1.00 36.62 301 ALA A C 1
ATOM 2123 O O . ALA A 1 303 ? -30.050 -24.314 28.186 1.00 36.08 301 ALA A O 1
ATOM 2125 N N . LEU A 1 304 ? -31.953 -24.819 27.150 1.00 32.48 302 LEU A N 1
ATOM 2126 C CA . LEU A 1 304 ? -31.702 -23.949 26.033 1.00 33.46 302 LEU A CA 1
ATOM 2127 C C . LEU A 1 304 ? -31.343 -22.500 26.397 1.00 39.73 302 LEU A C 1
ATOM 2128 O O . LEU A 1 304 ? -30.294 -22.025 25.941 1.00 36.77 302 LEU A O 1
ATOM 2133 N N . PRO A 1 305 ? -32.212 -21.777 27.162 1.00 40.68 303 PRO A N 1
ATOM 2134 C CA . PRO A 1 305 ? -31.890 -20.367 27.460 1.00 43.13 303 PRO A CA 1
ATOM 2135 C C . PRO A 1 305 ? -30.570 -20.240 28.222 1.00 38.12 303 PRO A C 1
ATOM 2136 O O . PRO A 1 305 ? -29.932 -19.197 28.163 1.00 43.17 303 PRO A O 1
ATOM 2140 N N . ASN A 1 306 ? -30.201 -21.281 28.942 1.00 35.59 304 ASN A N 1
ATOM 2141 C CA . ASN A 1 306 ? -29.004 -21.276 29.753 1.00 36.71 304 ASN A CA 1
ATOM 2142 C C . ASN A 1 306 ? -27.696 -21.495 28.986 1.00 36.38 304 ASN A C 1
ATOM 2143 O O . ASN A 1 306 ? -26.609 -21.136 29.455 1.00 34.50 304 ASN A O 1
ATOM 2148 N N . ARG A 1 307 ? -27.767 -22.118 27.821 1.00 36.52 305 ARG A N 1
ATOM 2149 C CA . ARG A 1 307 ? -26.567 -22.494 27.101 1.00 32.79 305 ARG A CA 1
ATOM 2150 C C . ARG A 1 307 ? -25.611 -21.355 26.851 1.00 29.93 305 ARG A C 1
ATOM 2151 O O . ARG A 1 307 ? -24.404 -21.555 26.946 1.00 33.53 305 ARG A O 1
AT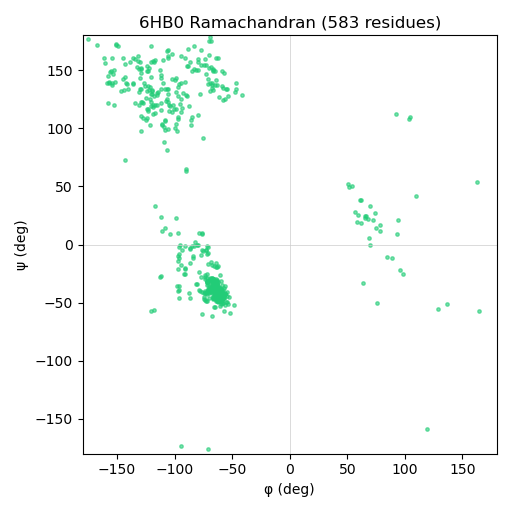OM 2159 N N . GLN A 1 308 ? -26.136 -20.194 26.506 1.00 30.77 306 GLN A N 1
ATOM 2160 C CA . GLN A 1 308 ? -25.295 -19.027 26.241 1.00 35.19 306 GLN A CA 1
ATOM 2161 C C . GLN A 1 308 ? -24.408 -18.706 27.457 1.00 35.51 306 GLN A C 1
ATOM 2162 O O . GLN A 1 308 ? -23.236 -18.344 27.258 1.00 29.34 306 GLN A O 1
ATOM 2168 N N . TYR A 1 309 ? -24.961 -18.875 28.661 1.00 29.96 307 TYR A N 1
ATOM 2169 C CA . TYR A 1 309 ? -24.263 -18.518 29.907 1.00 34.99 307 TYR A CA 1
ATOM 2170 C C . TYR A 1 309 ? -23.212 -19.542 30.240 1.00 35.03 307 TYR A C 1
ATOM 2171 O O . TYR A 1 309 ? -22.108 -19.176 30.607 1.00 32.92 307 TYR A O 1
ATOM 2180 N N . LYS A 1 310 ? -23.526 -20.826 30.052 1.00 37.00 308 LYS A N 1
ATOM 2181 C CA . LYS A 1 310 ? -22.529 -21.875 30.267 1.00 39.34 308 LYS A CA 1
ATOM 2182 C C . LYS A 1 310 ? -21.394 -21.790 29.263 1.00 32.92 308 LYS A C 1
ATOM 2183 O O . LYS A 1 310 ? -20.218 -21.992 29.621 1.00 30.41 308 LYS A O 1
ATOM 2189 N N . LEU A 1 311 ? -21.741 -21.514 28.013 1.00 31.19 309 LEU A N 1
ATOM 2190 C CA . LEU A 1 311 ? -20.737 -21.318 26.976 1.00 31.30 309 LEU A CA 1
ATOM 2191 C C . LEU A 1 311 ? -19.824 -20.109 27.330 1.00 32.84 309 LEU A C 1
ATOM 2192 O O . LEU A 1 311 ? -18.600 -20.201 27.257 1.00 28.58 309 LEU A O 1
ATOM 2197 N N . ALA A 1 312 ? -20.439 -18.995 27.725 1.00 28.68 310 ALA A N 1
ATOM 2198 C CA . ALA A 1 312 ? -19.679 -17.786 27.992 1.00 32.73 310 ALA A CA 1
ATOM 2199 C C . ALA A 1 312 ? -18.731 -17.984 29.190 1.00 27.88 310 ALA A C 1
ATOM 2200 O O . ALA A 1 312 ? -17.624 -17.517 29.151 1.00 30.40 310 ALA A O 1
ATOM 2202 N N . ALA A 1 313 ? -19.195 -18.639 30.232 1.00 28.01 311 ALA A N 1
ATOM 2203 C CA . ALA A 1 313 ? -18.361 -18.909 31.389 1.00 29.34 311 ALA A CA 1
ATOM 2204 C C . ALA A 1 313 ? -17.148 -19.778 31.004 1.00 30.18 311 ALA A C 1
ATOM 2205 O O . ALA A 1 313 ? -16.024 -19.470 31.348 1.00 30.32 311 ALA A O 1
ATOM 2207 N N . ALA A 1 314 ? -17.387 -20.862 30.287 1.00 28.52 312 ALA A N 1
ATOM 2208 C CA . ALA A 1 314 ? -16.339 -21.711 29.814 1.00 26.75 312 ALA A CA 1
ATOM 2209 C C . ALA A 1 314 ? -15.332 -20.972 28.924 1.00 27.01 312 ALA A C 1
ATOM 2210 O O . ALA A 1 314 ? -14.132 -21.153 29.083 1.00 28.78 312 ALA A O 1
ATOM 2212 N N . LEU A 1 315 ? -15.809 -20.156 27.991 1.00 26.67 313 LEU A N 1
ATOM 2213 C CA . LEU A 1 315 ? -14.911 -19.411 27.132 1.00 27.46 313 LEU A CA 1
ATOM 2214 C C . LEU A 1 315 ? -14.083 -18.426 27.936 1.00 28.33 313 LEU A C 1
ATOM 2215 O O . LEU A 1 315 ? -12.949 -18.181 27.620 1.00 30.75 313 LEU A O 1
ATOM 2220 N N . GLU A 1 316 ? -14.665 -17.871 28.978 1.00 26.67 314 GLU A N 1
ATOM 2221 C CA . GLU A 1 316 ? -13.945 -16.915 29.826 1.00 29.74 314 GLU A CA 1
ATOM 2222 C C . GLU A 1 316 ? -12.819 -17.627 30.562 1.00 29.32 314 GLU A C 1
ATOM 2223 O O . GLU A 1 316 ? -11.667 -17.129 30.562 1.00 33.73 314 GLU A O 1
ATOM 2229 N N . HIS A 1 317 ? -13.082 -18.781 31.140 1.00 31.47 315 HIS A N 1
ATOM 2230 C CA . HIS A 1 317 ? -12.021 -19.458 31.878 1.00 32.03 315 HIS A CA 1
ATOM 2231 C C . HIS A 1 317 ? -10.914 -19.802 30.879 1.00 32.90 315 HIS A C 1
ATOM 2232 O O . HIS A 1 317 ? -9.727 -19.680 31.193 1.00 28.42 315 HIS A O 1
ATOM 2239 N N . HIS A 1 318 ? -11.306 -20.254 29.682 1.00 27.55 316 HIS A N 1
ATOM 2240 C CA . HIS A 1 318 ? -10.345 -20.804 28.753 1.00 28.91 316 HIS A CA 1
ATOM 2241 C C . HIS A 1 318 ? -9.472 -19.731 28.124 1.00 31.07 316 HIS A C 1
ATOM 2242 O O . HIS A 1 318 ? -8.321 -19.964 27.793 1.00 32.06 316 HIS A O 1
ATOM 2249 N N . HIS A 1 319 ? -9.998 -18.530 28.020 1.00 33.11 317 HIS A N 1
ATOM 2250 C CA . HIS A 1 319 ? -9.319 -17.419 27.369 1.00 31.93 317 HIS A CA 1
ATOM 2251 C C . HIS A 1 319 ? -8.031 -17.028 28.086 1.00 31.58 317 HIS A C 1
ATOM 2252 O O . HIS A 1 319 ? -7.140 -16.462 27.456 1.00 29.78 317 HIS A O 1
ATOM 2259 N N . HIS A 1 320 ? -7.877 -17.405 29.346 1.00 29.96 318 HIS A N 1
ATOM 2260 C CA . HIS A 1 320 ? -6.592 -17.203 30.027 1.00 34.50 318 HIS A CA 1
ATOM 2261 C C . HIS A 1 320 ? -5.457 -18.013 29.386 1.00 38.61 318 HIS A C 1
ATOM 2262 O O . HIS A 1 320 ? -4.306 -17.743 29.657 1.00 35.17 318 HIS A O 1
ATOM 2269 N N . HIS A 1 321 ? -5.770 -19.015 28.555 1.00 37.45 319 HIS A N 1
ATOM 2270 C CA . HIS A 1 321 ? -4.748 -19.728 27.776 1.00 34.72 319 HIS A CA 1
ATOM 2271 C C . HIS A 1 321 ? -4.263 -18.953 26.582 1.00 36.72 319 HIS A C 1
ATOM 2272 O O . HIS A 1 321 ? -3.310 -19.347 25.992 1.00 40.80 319 HIS A O 1
ATOM 2279 N N . HIS A 1 322 ? -4.881 -17.834 26.233 1.00 38.32 320 HIS A N 1
ATOM 2280 C CA . HIS A 1 322 ? -4.588 -17.137 24.979 1.00 40.20 320 HIS A CA 1
ATOM 2281 C C . HIS A 1 322 ? -3.746 -15.860 25.202 1.00 48.93 320 HIS A C 1
ATOM 2282 O O . HIS A 1 322 ? -3.046 -15.333 24.311 1.00 53.75 320 HIS A O 1
ATOM 2290 N N . GLY B 1 18 ? -36.529 -8.156 12.056 1.00 72.42 16 GLY B N 1
ATOM 2291 C CA . GLY B 1 18 ? -36.205 -7.262 13.208 1.00 73.16 16 GLY B CA 1
ATOM 2292 C C . GLY B 1 18 ? -35.308 -7.899 14.270 1.00 64.24 16 GLY B C 1
ATOM 2293 O O . GLY B 1 18 ? -35.576 -7.751 15.472 1.00 66.65 16 GLY B O 1
ATOM 2294 N N . ALA B 1 19 ? -34.265 -8.621 13.839 1.00 50.60 17 ALA B N 1
ATOM 2295 C CA . ALA B 1 19 ? -33.203 -9.036 14.754 1.00 47.99 17 ALA B CA 1
ATOM 2296 C C . ALA B 1 19 ? -32.468 -7.740 15.190 1.00 40.67 17 ALA B C 1
ATOM 2297 O O . ALA B 1 19 ? -32.212 -6.838 14.397 1.00 42.01 17 ALA B O 1
ATOM 2299 N N . LEU B 1 20 ? -32.165 -7.633 16.451 1.00 38.35 18 LEU B N 1
ATOM 2300 C CA . LEU B 1 20 ? -31.374 -6.506 16.964 1.00 36.08 18 LEU B CA 1
ATOM 2301 C C . LEU B 1 20 ? -30.055 -6.415 16.193 1.00 30.83 18 LEU B C 1
ATOM 2302 O O . LEU B 1 20 ? -29.406 -7.419 16.003 1.00 33.37 18 LEU B O 1
ATOM 2307 N N . THR B 1 21 ? -29.659 -5.216 15.749 1.00 31.33 19 THR B N 1
ATOM 2308 C CA . THR B 1 21 ? -28.341 -5.040 15.124 1.00 33.95 19 THR B CA 1
ATOM 2309 C C . THR B 1 21 ? -27.423 -4.288 16.094 1.00 31.08 19 THR B C 1
ATOM 2310 O O . THR B 1 21 ? -27.743 -3.180 16.574 1.00 35.38 19 THR B O 1
ATOM 2314 N N . LEU B 1 22 ? -26.301 -4.925 16.382 1.00 30.12 20 LEU B N 1
ATOM 2315 C CA . LEU B 1 22 ? -25.353 -4.455 17.354 1.00 31.12 20 LEU B CA 1
ATOM 2316 C C . LEU B 1 22 ? -24.029 -4.247 16.648 1.00 28.28 20 LEU B C 1
ATOM 2317 O O . LEU B 1 22 ? -23.464 -5.163 16.117 1.00 30.70 20 LEU B O 1
ATOM 2322 N N . GLY B 1 23 ? -23.537 -3.028 16.657 1.00 29.40 21 GLY B N 1
ATOM 2323 C CA . GLY B 1 23 ? -22.196 -2.759 16.197 1.00 30.39 21 GLY B CA 1
ATOM 2324 C C . GLY B 1 23 ? -21.201 -2.860 17.351 1.00 29.13 21 GLY B C 1
ATOM 2325 O O . GLY B 1 23 ? -21.415 -2.284 18.415 1.00 32.33 21 GLY B O 1
ATOM 2326 N N . PHE B 1 24 ? -20.160 -3.626 17.157 1.00 29.10 22 PHE B N 1
ATOM 2327 C CA . PHE B 1 24 ? -19.119 -3.778 18.185 1.00 31.67 22 PHE B CA 1
ATOM 2328 C C . PHE B 1 24 ? -17.751 -3.429 17.635 1.00 30.38 22 PHE B C 1
ATOM 2329 O O . PHE B 1 24 ? -17.268 -4.076 16.725 1.00 31.71 22 PHE B O 1
ATOM 2337 N N . ALA B 1 25 ? -17.131 -2.388 18.189 1.00 30.17 23 ALA B N 1
ATOM 2338 C CA . ALA B 1 25 ? -15.771 -1.975 17.763 1.00 33.11 23 ALA B CA 1
ATOM 2339 C C . ALA B 1 25 ? -14.766 -2.494 18.727 1.00 31.29 23 ALA B C 1
ATOM 2340 O O . ALA B 1 25 ? -14.615 -1.956 19.862 1.00 34.82 23 ALA B O 1
ATOM 2342 N N . GLN B 1 26 ? -14.127 -3.587 18.336 1.00 31.85 24 GLN B N 1
ATOM 2343 C CA . GLN B 1 26 ? -13.154 -4.273 19.160 1.00 41.00 24 GLN B CA 1
ATOM 2344 C C . GLN B 1 26 ? -11.831 -3.527 19.080 1.00 41.11 24 GLN B C 1
ATOM 2345 O O . GLN B 1 26 ? -11.562 -2.830 18.105 1.00 36.06 24 GLN B O 1
ATOM 2351 N N . VAL B 1 27 ? -10.994 -3.767 20.085 1.00 47.97 25 VAL B N 1
ATOM 2352 C CA . VAL B 1 27 ? -9.660 -3.163 20.142 1.00 59.66 25 VAL B CA 1
ATOM 2353 C C . VAL B 1 27 ? -8.677 -3.861 19.174 1.00 66.84 25 VAL B C 1
ATOM 2354 O O . VAL B 1 27 ? -8.174 -3.207 18.257 1.00 81.66 25 VAL B O 1
ATOM 2358 N N . GLY B 1 28 ? -8.440 -5.166 19.350 1.00 69.60 26 GLY B N 1
ATOM 2359 C CA . GLY B 1 28 ? -7.372 -5.918 18.650 1.00 73.14 26 GLY B CA 1
ATOM 2360 C C . GLY B 1 28 ? -6.215 -6.347 19.569 1.00 77.49 26 GLY B C 1
ATOM 2361 O O . GLY B 1 28 ? -6.322 -7.288 20.378 1.00 73.60 26 GLY B O 1
ATOM 2362 N N . ALA B 1 36 ? -9.954 -8.630 25.808 1.00 77.09 34 ALA B N 1
ATOM 2363 C CA . ALA B 1 36 ? -9.746 -8.888 24.383 1.00 80.71 34 ALA B CA 1
ATOM 2364 C C . ALA B 1 36 ? -10.234 -10.297 23.997 1.00 78.31 34 ALA B C 1
ATOM 2365 O O . ALA B 1 36 ? -9.507 -11.092 23.382 1.00 72.15 34 ALA B O 1
ATOM 2367 N N . ASN B 1 37 ? -11.496 -10.572 24.335 1.00 71.88 35 ASN B N 1
ATOM 2368 C CA . ASN B 1 37 ? -12.135 -11.829 23.962 1.00 59.46 35 ASN B CA 1
ATOM 2369 C C . ASN B 1 37 ? -13.231 -11.719 22.870 1.00 49.55 35 ASN B C 1
ATOM 2370 O O . ASN B 1 37 ? -14.460 -11.665 23.146 1.00 50.65 35 ASN B O 1
ATOM 2375 N N . THR B 1 38 ? -12.795 -11.807 21.630 1.00 44.10 36 THR B N 1
ATOM 2376 C CA . THR B 1 38 ? -13.752 -11.665 20.522 1.00 44.08 36 THR B CA 1
ATOM 2377 C C . THR B 1 38 ? -14.596 -12.937 20.322 1.00 38.72 36 THR B C 1
ATOM 2378 O O . THR B 1 38 ? -15.742 -12.815 19.913 1.00 38.59 36 THR B O 1
ATOM 2382 N N . GLU B 1 39 ? -14.065 -14.115 20.684 1.00 38.16 37 GLU B N 1
ATOM 2383 C CA . GLU B 1 39 ? -14.791 -15.362 20.531 1.00 39.23 37 GLU B CA 1
ATOM 2384 C C . GLU B 1 39 ? -16.072 -15.340 21.395 1.00 38.95 37 GLU B C 1
ATOM 2385 O O . GLU B 1 39 ? -17.110 -15.832 20.976 1.00 34.39 37 GLU B O 1
ATOM 2391 N N . SER B 1 40 ? -15.993 -14.715 22.574 1.00 31.73 38 SER B N 1
ATOM 2392 C CA . SER B 1 40 ? -17.107 -14.625 23.485 1.00 33.19 38 SER B CA 1
ATOM 2393 C C . SER B 1 40 ? -18.210 -13.724 22.962 1.00 30.04 38 SER B C 1
ATOM 2394 O O . SER B 1 40 ? -19.392 -14.022 23.128 1.00 31.33 38 SER B O 1
ATOM 2397 N N . ILE B 1 41 ? -17.832 -12.638 22.296 1.00 28.62 39 ILE B N 1
ATOM 2398 C CA . ILE B 1 41 ? -18.814 -11.718 21.777 1.00 30.73 39 ILE B CA 1
ATOM 2399 C C . ILE B 1 41 ? -19.482 -12.332 20.549 1.00 31.62 39 ILE B C 1
ATOM 2400 O O . ILE B 1 41 ? -20.695 -12.325 20.418 1.00 29.77 39 ILE B O 1
ATOM 2405 N N . LYS B 1 42 ? -18.689 -12.866 19.649 1.00 31.40 40 LYS B N 1
ATOM 2406 C CA . LYS B 1 42 ? -19.227 -13.432 18.430 1.00 35.05 40 LYS B CA 1
ATOM 2407 C C . LYS B 1 42 ? -20.183 -14.596 18.745 1.00 33.34 40 LYS B C 1
ATOM 2408 O O . LYS B 1 42 ? -21.312 -14.650 18.213 1.00 32.30 40 LYS B O 1
ATOM 2414 N N . SER B 1 43 ? -19.748 -15.495 19.621 1.00 28.48 41 SER B N 1
ATOM 2415 C CA . SER B 1 43 ? -20.565 -16.641 20.003 1.00 30.26 41 SER B CA 1
ATOM 2416 C C . SER B 1 43 ? -21.837 -16.278 20.755 1.00 29.26 41 SER B C 1
ATOM 2417 O O . SER B 1 43 ? -22.914 -16.819 20.495 1.00 28.02 41 SER B O 1
ATOM 2420 N N . ALA B 1 44 ? -21.743 -15.293 21.644 1.00 30.34 42 ALA B N 1
ATOM 2421 C CA . ALA B 1 44 ? -22.901 -14.815 22.336 1.00 25.99 42 ALA B CA 1
ATOM 2422 C C . ALA B 1 44 ? -23.913 -14.174 21.418 1.00 25.38 42 ALA B C 1
ATOM 2423 O O . ALA B 1 44 ? -25.107 -14.277 21.652 1.00 27.12 42 ALA B O 1
ATOM 2425 N N . ALA B 1 45 ? -23.474 -13.475 20.397 1.00 23.53 43 ALA B N 1
ATOM 2426 C CA . ALA B 1 45 ? -24.406 -12.880 19.463 1.00 27.13 43 ALA B CA 1
ATOM 2427 C C . ALA B 1 45 ? -25.147 -13.943 18.632 1.00 29.98 43 ALA B C 1
ATOM 2428 O O . ALA B 1 45 ? -26.364 -13.795 18.383 1.00 32.97 43 ALA B O 1
ATOM 2430 N N . GLU B 1 46 ? -24.421 -14.977 18.218 1.00 29.55 44 GLU B N 1
ATOM 2431 C CA . GLU B 1 46 ? -25.030 -16.141 17.540 1.00 31.64 44 GLU B CA 1
ATOM 2432 C C . GLU B 1 46 ? -26.096 -16.761 18.448 1.00 32.76 44 GLU B C 1
ATOM 2433 O O . GLU B 1 46 ? -27.239 -16.962 18.045 1.00 28.89 44 GLU B O 1
ATOM 2439 N N . GLU B 1 47 ? -25.736 -17.021 19.696 1.00 29.82 45 GLU B N 1
ATOM 2440 C CA . GLU B 1 47 ? -26.704 -17.546 20.653 1.00 28.93 45 GLU B CA 1
ATOM 2441 C C . GLU B 1 47 ? -27.920 -16.657 20.897 1.00 31.98 45 GLU B C 1
ATOM 2442 O O . GLU B 1 47 ? -29.006 -17.164 21.111 1.00 32.39 45 GLU B O 1
ATOM 2448 N N . ALA B 1 48 ? -27.755 -15.336 20.935 1.00 31.42 46 ALA B N 1
ATOM 2449 C CA . ALA B 1 48 ? -28.889 -14.463 21.221 1.00 29.93 46 ALA B CA 1
ATOM 2450 C C . ALA B 1 48 ? -29.681 -14.088 20.000 1.00 33.65 46 ALA B C 1
ATOM 2451 O O . ALA B 1 48 ? -30.650 -13.367 20.122 1.00 32.96 46 ALA B O 1
ATOM 2453 N N . GLY B 1 49 ? -29.252 -14.505 18.808 1.00 34.24 47 GLY B N 1
ATOM 2454 C CA . GLY B 1 49 ? -29.921 -14.108 17.592 1.00 38.94 47 GLY B CA 1
ATOM 2455 C C . GLY B 1 49 ? -29.741 -12.634 17.256 1.00 37.96 47 GLY B C 1
ATOM 2456 O O . GLY B 1 49 ? -30.636 -12.000 16.659 1.00 40.14 47 GLY B O 1
ATOM 2457 N N . VAL B 1 50 ? -28.570 -12.091 17.615 1.00 34.85 48 VAL B N 1
ATOM 2458 C CA . VAL B 1 50 ? -28.260 -10.717 17.364 1.00 31.87 48 VAL B CA 1
ATOM 2459 C C . VAL B 1 50 ? -27.447 -10.640 16.071 1.00 30.76 48 VAL B C 1
ATOM 2460 O O . VAL B 1 50 ? -26.575 -11.444 15.814 1.00 34.55 48 VAL B O 1
ATOM 2464 N N . ASN B 1 51 ? -27.777 -9.653 15.248 1.00 31.28 49 ASN B N 1
ATOM 2465 C CA . ASN B 1 51 ? -27.027 -9.399 14.034 1.00 34.24 49 ASN B CA 1
ATOM 2466 C C . ASN B 1 51 ? -25.850 -8.496 14.405 1.00 33.04 49 ASN B C 1
ATOM 2467 O O . ASN B 1 51 ? -26.030 -7.304 14.652 1.00 31.93 49 ASN B O 1
ATOM 2472 N N . LEU B 1 52 ? -24.669 -9.100 14.506 1.00 29.99 50 LEU B N 1
ATOM 2473 C CA . LEU B 1 52 ? -23.483 -8.417 15.033 1.00 34.38 50 LEU B CA 1
ATOM 2474 C C . LEU B 1 52 ? -22.678 -7.848 13.894 1.00 37.09 50 LEU B C 1
ATOM 2475 O O . LEU B 1 52 ? -22.331 -8.565 12.994 1.00 35.26 50 LEU B O 1
ATOM 2480 N N . LYS B 1 53 ? -22.388 -6.552 13.936 1.00 37.57 51 LYS B N 1
ATOM 2481 C CA . LYS B 1 53 ? -21.504 -5.940 12.955 1.00 38.48 51 LYS B CA 1
ATOM 2482 C C . LYS B 1 53 ? -20.226 -5.637 13.686 1.00 37.81 51 LYS B C 1
ATOM 2483 O O . LYS B 1 53 ? -20.171 -4.782 14.594 1.00 38.81 51 LYS B O 1
ATOM 2489 N N . PHE B 1 54 ? -19.241 -6.442 13.376 1.00 33.99 52 PHE B N 1
ATOM 2490 C CA . PHE B 1 54 ? -17.984 -6.461 14.088 1.00 42.45 52 PHE B CA 1
ATOM 2491 C C . PHE B 1 54 ? -16.930 -5.653 13.343 1.00 43.22 52 PHE B C 1
ATOM 2492 O O . PHE B 1 54 ? -16.801 -5.814 12.155 1.00 44.24 52 PHE B O 1
ATOM 2500 N N . ALA B 1 55 ? -16.208 -4.757 14.026 1.00 44.55 53 ALA B N 1
ATOM 2501 C CA . ALA B 1 55 ? -15.020 -4.162 13.461 1.00 44.53 53 ALA B CA 1
ATOM 2502 C C . ALA B 1 55 ? -13.830 -4.423 14.385 1.00 55.46 53 ALA B C 1
ATOM 2503 O O . ALA B 1 55 ? -14.005 -4.554 15.613 1.00 46.35 53 ALA B O 1
ATOM 2505 N N . ASP B 1 56 ? -12.638 -4.522 13.782 1.00 62.16 54 ASP B N 1
ATOM 2506 C CA . ASP B 1 56 ? -11.343 -4.672 14.490 1.00 65.38 54 ASP B CA 1
ATOM 2507 C C . ASP B 1 56 ? -10.483 -3.420 14.219 1.00 58.62 54 ASP B C 1
ATOM 2508 O O . ASP B 1 56 ? -10.167 -3.097 13.067 1.00 62.29 54 ASP B O 1
ATOM 2513 N N . ALA B 1 57 ? -10.131 -2.717 15.286 1.00 53.65 55 ALA B N 1
ATOM 2514 C CA . ALA B 1 57 ? -9.338 -1.494 15.192 1.00 61.14 55 ALA B CA 1
ATOM 2515 C C . ALA B 1 57 ? -7.823 -1.722 15.118 1.00 63.14 55 ALA B C 1
ATOM 2516 O O . ALA B 1 57 ? -7.078 -0.779 14.846 1.00 72.09 55 ALA B O 1
ATOM 2518 N N . ASN B 1 58 ? -7.356 -2.944 15.372 1.00 65.49 56 ASN B N 1
ATOM 2519 C CA . ASN B 1 58 ? -5.915 -3.226 15.385 1.00 65.75 56 ASN B CA 1
ATOM 2520 C C . ASN B 1 58 ? -5.146 -2.246 16.291 1.00 60.11 56 ASN B C 1
ATOM 2521 O O . ASN B 1 58 ? -4.163 -1.661 15.871 1.00 62.07 56 ASN B O 1
ATOM 2526 N N . GLY B 1 59 ? -5.617 -2.058 17.518 1.00 51.74 57 GLY B N 1
ATOM 2527 C CA . GLY B 1 59 ? -5.003 -1.129 18.477 1.00 49.46 57 GLY B CA 1
ATOM 2528 C C . GLY B 1 59 ? -5.099 0.382 18.198 1.00 46.94 57 GLY B C 1
ATOM 2529 O O . GLY B 1 59 ? -4.506 1.179 18.931 1.00 51.33 57 GLY B O 1
ATOM 2530 N N . GLU B 1 60 ? -5.824 0.800 17.168 1.00 46.15 58 GLU B N 1
ATOM 2531 C CA . GLU B 1 60 ? -5.824 2.222 16.784 1.00 49.41 58 GLU B CA 1
ATOM 2532 C C . GLU B 1 60 ? -7.124 2.981 16.993 1.00 39.15 58 GLU B C 1
ATOM 2533 O O . GLU B 1 60 ? -8.122 2.651 16.390 1.00 41.66 58 GLU B O 1
ATOM 2539 N N . GLN B 1 61 ? -7.083 4.046 17.781 1.00 36.80 59 GLN B N 1
ATOM 2540 C CA . GLN B 1 61 ? -8.288 4.776 18.124 1.00 39.26 59 GLN B CA 1
ATOM 2541 C C . GLN B 1 61 ? -9.002 5.383 16.907 1.00 40.77 59 GLN B C 1
ATOM 2542 O O . GLN B 1 61 ? -10.224 5.370 16.840 1.00 35.28 59 GLN B O 1
ATOM 2548 N N . GLU B 1 62 ? -8.260 5.884 15.920 1.00 41.47 60 GLU B N 1
ATOM 2549 C CA . GLU B 1 62 ? -8.890 6.498 14.768 1.00 42.76 60 GLU B CA 1
ATOM 2550 C C . GLU B 1 62 ? -9.779 5.509 14.036 1.00 39.46 60 GLU B C 1
ATOM 2551 O O . GLU B 1 62 ? -10.873 5.876 13.614 1.00 45.96 60 GLU B O 1
ATOM 2557 N N . LYS B 1 63 ? -9.317 4.267 13.909 1.00 39.68 61 LYS B N 1
ATOM 2558 C CA . LYS B 1 63 ? -10.065 3.185 13.314 1.00 41.83 61 LYS B CA 1
ATOM 2559 C C . LYS B 1 63 ? -11.292 2.747 14.155 1.00 39.13 61 LYS B C 1
ATOM 2560 O O . LYS B 1 63 ? -12.320 2.422 13.586 1.00 39.18 61 LYS B O 1
ATOM 2566 N N . GLN B 1 64 ? -11.186 2.741 15.480 1.00 39.28 62 GLN B N 1
ATOM 2567 C CA . GLN B 1 64 ? -12.395 2.530 16.328 1.00 37.79 62 GLN B CA 1
ATOM 2568 C C . GLN B 1 64 ? -13.393 3.635 16.128 1.00 37.09 62 GLN B C 1
ATOM 2569 O O . GLN B 1 64 ? -14.590 3.368 15.985 1.00 36.32 62 GLN B O 1
ATOM 2575 N N . ILE B 1 65 ? -12.925 4.895 16.150 1.00 34.63 63 ILE B N 1
ATOM 2576 C CA . ILE B 1 65 ? -13.808 6.009 15.948 1.00 34.98 63 ILE B CA 1
ATOM 2577 C C . ILE B 1 65 ? -14.493 5.936 14.595 1.00 37.75 63 ILE B C 1
ATOM 2578 O O . ILE B 1 65 ? -15.703 6.201 14.512 1.00 36.87 63 ILE B O 1
ATOM 2583 N N . SER B 1 66 ? -13.766 5.539 13.552 1.00 39.86 64 SER B N 1
ATOM 2584 C CA . SER B 1 66 ? -14.400 5.444 12.233 1.00 44.38 64 SER B CA 1
ATOM 2585 C C . SER B 1 66 ? -15.386 4.283 12.194 1.00 43.44 64 SER B C 1
ATOM 2586 O O . SER B 1 66 ? -16.459 4.430 11.613 1.00 39.44 64 SER B O 1
ATOM 2589 N N . ALA B 1 67 ? -15.065 3.159 12.821 1.00 40.22 65 ALA B N 1
ATOM 2590 C CA . ALA B 1 67 ? -16.038 2.064 12.881 1.00 40.03 65 ALA B CA 1
ATOM 2591 C C . ALA B 1 67 ? -17.341 2.540 13.558 1.00 37.04 65 ALA B C 1
ATOM 2592 O O . ALA B 1 67 ? -18.419 2.281 13.061 1.00 36.65 65 ALA B O 1
ATOM 2594 N N . ILE B 1 68 ? -17.243 3.279 14.651 1.00 31.63 66 ILE B N 1
ATOM 2595 C CA . ILE B 1 68 ? -18.407 3.809 15.323 1.00 35.07 66 ILE B CA 1
ATOM 2596 C C . ILE B 1 68 ? -19.213 4.708 14.404 1.00 37.89 66 ILE B C 1
ATOM 2597 O O . ILE B 1 68 ? -20.450 4.624 14.382 1.00 35.38 66 ILE B O 1
ATOM 2602 N N . ARG B 1 69 ? -18.537 5.579 13.657 1.00 37.25 67 ARG B N 1
ATOM 2603 C CA . ARG B 1 69 ? -19.246 6.472 12.737 1.00 36.91 67 ARG B CA 1
ATOM 2604 C C . ARG B 1 69 ? -19.941 5.684 11.654 1.00 35.69 67 ARG B C 1
ATOM 2605 O O . ARG B 1 69 ? -21.070 6.033 11.286 1.00 37.72 67 ARG B O 1
ATOM 2613 N N . SER B 1 70 ? -19.283 4.645 11.153 1.00 33.73 68 SER B N 1
ATOM 2614 C CA . SER B 1 70 ? -19.885 3.747 10.178 1.00 41.22 68 SER B CA 1
ATOM 2615 C C . SER B 1 70 ? -21.136 3.033 10.743 1.00 40.10 68 SER B C 1
ATOM 2616 O O . SER B 1 70 ? -22.159 2.914 10.067 1.00 40.13 68 SER B O 1
ATOM 2619 N N . PHE B 1 71 ? -21.085 2.618 12.002 1.00 39.06 69 PHE B N 1
ATOM 2620 C CA . PHE B 1 71 ? -22.280 2.038 12.625 1.00 37.78 69 PHE B CA 1
ATOM 2621 C C . PHE B 1 71 ? -23.406 3.048 12.678 1.00 35.27 69 PHE B C 1
ATOM 2622 O O . PHE B 1 71 ? -24.562 2.681 12.519 1.00 43.78 69 PHE B O 1
ATOM 2630 N N . ILE B 1 72 ? -23.102 4.320 12.959 1.00 38.65 70 ILE B N 1
ATOM 2631 C CA . ILE B 1 72 ? -24.129 5.341 12.975 1.00 35.55 70 ILE B CA 1
ATOM 2632 C C . ILE B 1 72 ? -24.739 5.454 11.561 1.00 39.77 70 ILE B C 1
ATOM 2633 O O . ILE B 1 72 ? -25.946 5.485 11.421 1.00 34.12 70 ILE B O 1
ATOM 2638 N N . GLN B 1 73 ? -23.891 5.505 10.543 1.00 44.23 71 GLN B N 1
ATOM 2639 C CA . GLN B 1 73 ? -24.323 5.507 9.121 1.00 48.42 71 GLN B CA 1
ATOM 2640 C C . GLN B 1 73 ? -25.173 4.301 8.782 1.00 45.71 71 GLN B C 1
ATOM 2641 O O . GLN B 1 73 ? -26.179 4.443 8.113 1.00 45.86 71 GLN B O 1
ATOM 2647 N N . GLN B 1 74 ? -24.799 3.123 9.258 1.00 46.38 72 GLN B N 1
ATOM 2648 C CA . GLN B 1 74 ? -25.595 1.909 9.013 1.00 41.81 72 GLN B CA 1
ATOM 2649 C C . GLN B 1 74 ? -26.924 1.839 9.768 1.00 43.12 72 GLN B C 1
ATOM 2650 O O . GLN B 1 74 ? -27.686 0.929 9.531 1.00 46.29 72 GLN B O 1
ATOM 2656 N N . GLY B 1 75 ? -27.193 2.782 10.684 1.00 40.53 73 GLY B N 1
ATOM 2657 C CA . GLY B 1 75 ? -28.370 2.766 11.531 1.00 44.33 73 GLY B CA 1
ATOM 2658 C C . GLY B 1 75 ? -28.524 1.569 12.477 1.00 46.06 73 GLY B C 1
ATOM 2659 O O . GLY B 1 75 ? -29.660 1.088 12.712 1.00 38.49 73 GLY B O 1
ATOM 2660 N N . VAL B 1 76 ? -27.420 1.093 13.051 1.00 41.12 74 VAL B N 1
ATOM 2661 C CA . VAL B 1 76 ? -27.524 -0.014 13.997 1.00 35.55 74 VAL B CA 1
ATOM 2662 C C . VAL B 1 76 ? -28.358 0.410 15.188 1.00 32.41 74 VAL B C 1
ATOM 2663 O O . VAL B 1 76 ? -28.549 1.608 15.438 1.00 36.48 74 VAL B O 1
ATOM 2667 N N . ASP B 1 77 ? -28.886 -0.561 15.926 1.00 34.20 75 ASP B N 1
ATOM 2668 C CA . ASP B 1 77 ? -29.740 -0.284 17.080 1.00 31.58 75 ASP B CA 1
ATOM 2669 C C . ASP B 1 77 ? -28.939 0.065 18.332 1.00 29.39 75 ASP B C 1
ATOM 2670 O O . ASP B 1 77 ? -29.369 0.908 19.146 1.00 30.21 75 ASP B O 1
ATOM 2675 N N . VAL B 1 78 ? -27.781 -0.563 18.457 1.00 26.18 76 VAL B N 1
ATOM 2676 C CA . VAL B 1 78 ? -26.915 -0.404 19.638 1.00 27.87 76 VAL B CA 1
ATOM 2677 C C . VAL B 1 78 ? -25.457 -0.426 19.191 1.00 25.69 76 VAL B C 1
ATOM 2678 O O . VAL B 1 78 ? -25.106 -1.138 18.267 1.00 26.73 76 VAL B O 1
ATOM 2682 N N . ILE B 1 79 ? -24.620 0.374 19.847 1.00 28.01 77 ILE B N 1
ATOM 2683 C CA . ILE B 1 79 ? -23.209 0.379 19.581 1.00 28.91 77 ILE B CA 1
ATOM 2684 C C . ILE B 1 79 ? -22.475 0.055 20.870 1.00 26.70 77 ILE B C 1
ATOM 2685 O O . ILE B 1 79 ? -22.799 0.623 21.946 1.00 27.72 77 ILE B O 1
ATOM 2690 N N . ALA B 1 80 ? -21.526 -0.861 20.778 1.00 27.39 78 ALA B N 1
ATOM 2691 C CA . ALA B 1 80 ? -20.683 -1.155 21.916 1.00 27.55 78 ALA B CA 1
ATOM 2692 C C . ALA B 1 80 ? -19.278 -1.178 21.472 1.00 28.70 78 ALA B C 1
ATOM 2693 O O . ALA B 1 80 ? -18.974 -1.433 20.299 1.00 29.03 78 ALA B O 1
ATOM 2695 N N . PHE B 1 81 ? -18.373 -0.875 22.402 1.00 27.41 79 PHE B N 1
ATOM 2696 C CA . PHE B 1 81 ? -16.968 -0.939 22.089 1.00 30.42 79 PHE B CA 1
ATOM 2697 C C . PHE B 1 81 ? -16.136 -1.019 23.327 1.00 30.06 79 PHE B C 1
ATOM 2698 O O . PHE B 1 81 ? -16.588 -0.670 24.435 1.00 27.25 79 PHE B O 1
ATOM 2706 N N . SER B 1 82 ? -14.918 -1.491 23.111 1.00 30.25 80 SER B N 1
ATOM 2707 C CA . SER B 1 82 ? -13.903 -1.606 24.139 1.00 31.27 80 SER B CA 1
ATOM 2708 C C . SER B 1 82 ? -12.851 -0.531 23.852 1.00 31.62 80 SER B C 1
ATOM 2709 O O . SER B 1 82 ? -12.022 -0.723 22.999 1.00 30.21 80 SER B O 1
ATOM 2712 N N . PRO B 1 83 ? -12.912 0.617 24.529 1.00 33.83 81 PRO B N 1
ATOM 2713 C CA . PRO B 1 83 ? -12.096 1.802 24.205 1.00 31.20 81 PRO B CA 1
ATOM 2714 C C . PRO B 1 83 ? -10.578 1.515 24.242 1.00 36.23 81 PRO B C 1
ATOM 2715 O O . PRO B 1 83 ? -10.105 1.022 25.222 1.00 34.43 81 PRO B O 1
ATOM 2719 N N . VAL B 1 84 ? -9.839 1.772 23.174 1.00 36.90 82 VAL B N 1
ATOM 2720 C CA . VAL B 1 84 ? -8.392 1.477 23.160 1.00 38.54 82 VAL B CA 1
ATOM 2721 C C . VAL B 1 84 ? -7.672 2.327 24.207 1.00 36.94 82 VAL B C 1
ATOM 2722 O O . VAL B 1 84 ? -6.724 1.911 24.839 1.00 35.84 82 VAL B O 1
ATOM 2726 N N . VAL B 1 85 ? -8.166 3.553 24.362 1.00 34.50 83 VAL B N 1
ATOM 2727 C CA . VAL B 1 85 ? -7.566 4.542 25.217 1.00 40.02 83 VAL B CA 1
ATOM 2728 C C . VAL B 1 85 ? -8.700 5.260 25.956 1.00 37.84 83 VAL B C 1
ATOM 2729 O O . VAL B 1 85 ? -9.843 5.226 25.509 1.00 36.37 83 VAL B O 1
ATOM 2733 N N . ARG B 1 86 ? -8.410 5.860 27.112 1.00 39.23 84 ARG B N 1
ATOM 2734 C CA . ARG B 1 86 ? -9.455 6.521 27.898 1.00 39.04 84 ARG B CA 1
ATOM 2735 C C . ARG B 1 86 ? -9.986 7.819 27.325 1.00 39.72 84 ARG B C 1
ATOM 2736 O O . ARG B 1 86 ? -11.068 8.241 27.656 1.00 43.34 84 ARG B O 1
ATOM 2744 N N . THR B 1 87 ? -9.179 8.490 26.516 1.00 38.88 85 THR B N 1
ATOM 2745 C CA . THR B 1 87 ? -9.380 9.883 26.128 1.00 38.09 85 THR B CA 1
ATOM 2746 C C . THR B 1 87 ? -9.859 9.921 24.720 1.00 35.57 85 THR B C 1
ATOM 2747 O O . THR B 1 87 ? -9.699 8.969 23.986 1.00 34.65 85 THR B O 1
ATOM 2751 N N . GLY B 1 88 ? -10.456 11.037 24.336 1.00 35.89 86 GLY B N 1
ATOM 2752 C CA . GLY B 1 88 ? -10.765 11.267 22.942 1.00 37.19 86 GLY B CA 1
ATOM 2753 C C . GLY B 1 88 ? -12.141 10.847 22.470 1.00 33.57 86 GLY B C 1
ATOM 2754 O O . GLY B 1 88 ? -12.368 10.867 21.295 1.00 33.19 86 GLY B O 1
ATOM 2755 N N . TRP B 1 89 ? -13.038 10.465 23.391 1.00 33.34 87 TRP B N 1
ATOM 2756 C CA . TRP B 1 89 ? -14.352 9.939 22.989 1.00 33.08 87 TRP B CA 1
ATOM 2757 C C . TRP B 1 89 ? -15.505 10.924 22.964 1.00 36.28 87 TRP B C 1
ATOM 2758 O O . TRP B 1 89 ? -16.604 10.593 22.451 1.00 34.52 87 TRP B O 1
ATOM 2769 N N . ASP B 1 90 ? -15.291 12.119 23.524 1.00 33.77 88 ASP B N 1
ATOM 2770 C CA . ASP B 1 90 ? -16.415 13.017 23.734 1.00 36.90 88 ASP B CA 1
ATOM 2771 C C . ASP B 1 90 ? -17.132 13.375 22.419 1.00 34.83 88 ASP B C 1
ATOM 2772 O O . ASP B 1 90 ? -18.350 13.475 22.390 1.00 39.81 88 ASP B O 1
ATOM 2777 N N . ALA B 1 91 ? -16.379 13.573 21.341 1.00 34.53 89 ALA B N 1
ATOM 2778 C CA . ALA B 1 91 ? -16.986 13.926 20.050 1.00 33.65 89 ALA B CA 1
ATOM 2779 C C . ALA B 1 91 ? -17.835 12.809 19.487 1.00 30.62 89 ALA B C 1
ATOM 2780 O O . ALA B 1 91 ? -18.998 13.013 19.151 1.00 32.73 89 ALA B O 1
ATOM 2782 N N . VAL B 1 92 ? -17.265 11.630 19.358 1.00 30.06 90 VAL B N 1
ATOM 2783 C CA . VAL B 1 92 ? -18.022 10.552 18.735 1.00 34.08 90 VAL B CA 1
ATOM 2784 C C . VAL B 1 92 ? -19.237 10.116 19.610 1.00 37.11 90 VAL B C 1
ATOM 2785 O O . VAL B 1 92 ? -20.316 9.738 19.080 1.00 34.83 90 VAL B O 1
ATOM 2789 N N . LEU B 1 93 ? -19.098 10.253 20.925 1.00 32.76 91 LEU B N 1
ATOM 2790 C CA . LEU B 1 93 ? -20.228 9.934 21.819 1.00 33.89 91 LEU B CA 1
ATOM 2791 C C . LEU B 1 93 ? -21.322 10.979 21.707 1.00 39.63 91 LEU B C 1
ATOM 2792 O O . LEU B 1 93 ? -22.496 10.636 21.914 1.00 34.15 91 LEU B O 1
ATOM 2797 N N . GLN B 1 94 ? -20.973 12.243 21.371 1.00 35.49 92 GLN B N 1
ATOM 2798 C CA . GLN B 1 94 ? -22.015 13.215 21.035 1.00 38.76 92 GLN B CA 1
ATOM 2799 C C . GLN B 1 94 ? -22.773 12.810 19.801 1.00 36.97 92 GLN B C 1
ATOM 2800 O O . GLN B 1 94 ? -24.000 12.961 19.757 1.00 36.33 92 GLN B O 1
ATOM 2806 N N . GLU B 1 95 ? -22.059 12.265 18.827 1.00 36.78 93 GLU B N 1
ATOM 2807 C CA . GLU B 1 95 ? -22.680 11.795 17.597 1.00 39.26 93 GLU B CA 1
ATOM 2808 C C . GLU B 1 95 ? -23.593 10.611 17.797 1.00 38.50 93 GLU B C 1
ATOM 2809 O O . GLU B 1 95 ? -24.636 10.495 17.138 1.00 35.15 93 GLU B O 1
ATOM 2815 N N . THR B 1 96 ? -23.246 9.722 18.701 1.00 34.41 94 THR B N 1
ATOM 2816 C CA . THR B 1 96 ? -24.151 8.606 18.972 1.00 34.31 94 THR B CA 1
ATOM 2817 C C . THR B 1 96 ? -25.349 9.091 19.728 1.00 34.10 94 THR B C 1
ATOM 2818 O O . THR B 1 96 ? -26.463 8.690 19.415 1.00 41.51 94 THR B O 1
ATOM 2822 N N . LYS B 1 97 ? -25.150 9.980 20.701 1.00 34.57 95 LYS B N 1
ATOM 2823 C CA . LYS B 1 97 ? -26.248 10.515 21.453 1.00 39.99 95 LYS B CA 1
ATOM 2824 C C . LYS B 1 97 ? -27.199 11.219 20.490 1.00 45.55 95 LYS B C 1
ATOM 2825 O O . LYS B 1 97 ? -28.402 10.993 20.537 1.00 43.94 95 LYS B O 1
ATOM 2831 N N . ASN B 1 98 ? -26.651 12.040 19.593 1.00 40.65 96 ASN B N 1
ATOM 2832 C CA . ASN B 1 98 ? -27.471 12.794 18.645 1.00 39.07 96 ASN B CA 1
ATOM 2833 C C . ASN B 1 98 ? -28.197 11.881 17.700 1.00 35.12 96 ASN B C 1
ATOM 2834 O O . ASN B 1 98 ? -29.299 12.217 17.269 1.00 40.23 96 ASN B O 1
ATOM 2839 N N . ALA B 1 99 ? -27.602 10.744 17.336 1.00 37.00 97 ALA B N 1
ATOM 2840 C CA . ALA B 1 99 ? -28.302 9.788 16.471 1.00 36.71 97 ALA B CA 1
ATOM 2841 C C . ALA B 1 99 ? -29.299 8.900 17.234 1.00 37.12 97 ALA B C 1
ATOM 2842 O O . ALA B 1 99 ? -29.936 8.074 16.623 1.00 38.42 97 ALA B O 1
ATOM 2844 N N . GLY B 1 100 ? -29.410 9.071 18.543 1.00 38.15 98 GLY B N 1
ATOM 2845 C CA . GLY B 1 100 ? -30.283 8.254 19.379 1.00 40.86 98 GLY B CA 1
ATOM 2846 C C . GLY B 1 100 ? -29.866 6.781 19.459 1.00 39.55 98 GLY B C 1
ATOM 2847 O O . GLY B 1 100 ? -30.707 5.934 19.732 1.00 42.98 98 GLY B O 1
ATOM 2848 N N . ILE B 1 101 ? -28.582 6.464 19.242 1.00 35.09 99 ILE B N 1
ATOM 2849 C CA . ILE B 1 101 ? -28.102 5.106 19.349 1.00 32.13 99 ILE B CA 1
ATOM 2850 C C . ILE B 1 101 ? -27.444 4.892 20.712 1.00 36.06 99 ILE B C 1
ATOM 2851 O O . ILE B 1 101 ? -26.454 5.558 21.032 1.00 32.93 99 ILE B O 1
ATOM 2856 N N . PRO B 1 102 ? -28.016 4.000 21.540 1.00 31.38 100 PRO B N 1
ATOM 2857 C CA . PRO B 1 102 ? -27.417 3.785 22.854 1.00 32.10 100 PRO B CA 1
ATOM 2858 C C . PRO B 1 102 ? -26.056 3.138 22.740 1.00 28.99 100 PRO B C 1
ATOM 2859 O O . PRO B 1 102 ? -25.824 2.335 21.851 1.00 27.22 100 PRO B O 1
ATOM 2863 N N . VAL B 1 103 ? -25.187 3.464 23.702 1.00 28.32 101 VAL B N 1
ATOM 2864 C CA . VAL B 1 103 ? -23.842 2.967 23.723 1.00 26.82 101 VAL B CA 1
ATOM 2865 C C . VAL B 1 103 ? -23.513 2.201 24.983 1.00 25.04 101 VAL B C 1
ATOM 2866 O O . VAL B 1 103 ? -23.865 2.619 26.079 1.00 25.71 101 VAL B O 1
ATOM 2870 N N . ILE B 1 104 ? -22.845 1.069 24.795 1.00 28.24 102 ILE B N 1
ATOM 2871 C CA . ILE B 1 104 ? -22.380 0.245 25.880 1.00 27.03 102 ILE B CA 1
ATOM 2872 C C . ILE B 1 104 ? -20.857 0.153 25.796 1.00 28.65 102 ILE B C 1
ATOM 2873 O O . ILE B 1 104 ? -20.323 -0.183 24.752 1.00 27.24 102 ILE B O 1
ATOM 2878 N N . LEU B 1 105 ? -20.165 0.422 26.911 1.00 27.15 103 LEU B N 1
ATOM 2879 C CA . LEU B 1 105 ? -18.690 0.300 26.982 1.00 27.48 103 LEU B CA 1
ATOM 2880 C C . LEU B 1 105 ? -18.280 -0.974 27.628 1.00 26.24 103 LEU B C 1
ATOM 2881 O O . LEU B 1 105 ? -18.917 -1.412 28.593 1.00 28.59 103 LEU B O 1
ATOM 2886 N N . THR B 1 106 ? -17.233 -1.606 27.142 1.00 25.84 104 THR B N 1
ATOM 2887 C CA . THR B 1 106 ? -16.812 -2.853 27.668 1.00 28.70 104 THR B CA 1
ATOM 2888 C C . THR B 1 106 ? -15.324 -2.841 27.977 1.00 31.80 104 THR B C 1
ATOM 2889 O O . THR B 1 106 ? -14.497 -2.253 27.258 1.00 34.24 104 THR B O 1
ATOM 2893 N N . ASP B 1 107 ? -14.999 -3.515 29.058 1.00 32.66 105 ASP B N 1
ATOM 2894 C CA . ASP B 1 107 ? -13.640 -3.813 29.521 1.00 34.16 105 ASP B CA 1
ATOM 2895 C C . ASP B 1 107 ? -12.701 -2.654 29.933 1.00 39.12 105 ASP B C 1
ATOM 2896 O O . ASP B 1 107 ? -11.981 -2.798 30.872 1.00 35.58 105 ASP B O 1
ATOM 2901 N N . ARG B 1 108 ? -12.783 -1.487 29.305 1.00 37.50 106 ARG B N 1
ATOM 2902 C CA . ARG B 1 108 ? -11.826 -0.409 29.543 1.00 42.70 106 ARG B CA 1
ATOM 2903 C C . ARG B 1 108 ? -12.641 0.850 29.656 1.00 41.77 106 ARG B C 1
ATOM 2904 O O . ARG B 1 108 ? -13.628 1.02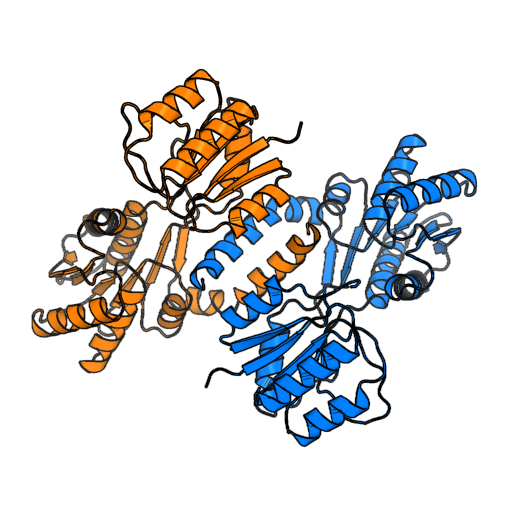6 28.946 1.00 40.25 106 ARG B O 1
ATOM 2912 N N . ALA B 1 109 ? -12.304 1.703 30.604 1.00 48.83 107 ALA B N 1
ATOM 2913 C CA . ALA B 1 109 ? -13.154 2.851 30.903 1.00 47.59 107 ALA B CA 1
ATOM 2914 C C . ALA B 1 109 ? -12.788 4.005 30.004 1.00 47.24 107 ALA B C 1
ATOM 2915 O O . ALA B 1 109 ? -11.717 4.034 29.431 1.00 50.09 107 ALA B O 1
ATOM 2917 N N . VAL B 1 110 ? -13.715 4.927 29.805 1.00 44.49 108 VAL B N 1
ATOM 2918 C CA . VAL B 1 110 ? -13.376 6.222 29.197 1.00 45.66 108 VAL B CA 1
ATOM 2919 C C . VAL B 1 110 ? -13.450 7.328 30.238 1.00 47.63 108 VAL B C 1
ATOM 2920 O O . VAL B 1 110 ? -14.108 7.185 31.270 1.00 42.20 108 VAL B O 1
ATOM 2924 N N A ASP B 1 111 ? -12.758 8.423 29.970 0.50 45.78 109 ASP B N 1
ATOM 2925 N N B ASP B 1 111 ? -12.776 8.446 30.003 0.50 48.44 109 ASP B N 1
ATOM 2926 C CA A ASP B 1 111 ? -12.952 9.649 30.751 0.50 50.25 109 ASP B CA 1
ATOM 2927 C CA B ASP B 1 111 ? -13.035 9.613 30.850 0.50 54.24 109 ASP B CA 1
ATOM 2928 C C A ASP B 1 111 ? -13.790 10.523 29.851 0.50 51.42 109 ASP B C 1
ATOM 2929 C C B ASP B 1 111 ? -13.699 10.663 29.982 0.50 54.30 109 ASP B C 1
ATOM 2930 O O A ASP B 1 111 ? -13.407 10.768 28.731 0.50 53.62 109 ASP B O 1
ATOM 2931 O O B ASP B 1 111 ? -13.090 11.185 29.056 0.50 56.19 109 ASP B O 1
ATOM 2940 N N . THR B 1 112 ? -14.960 10.959 30.283 1.00 57.15 110 THR B N 1
ATOM 2941 C CA . THR B 1 112 ? -15.753 11.853 29.438 1.00 59.68 110 THR B CA 1
ATOM 2942 C C . THR B 1 112 ? -16.214 13.023 30.248 1.00 61.87 110 THR B C 1
ATOM 2943 O O . THR B 1 112 ? -16.302 12.945 31.482 1.00 50.35 110 THR B O 1
ATOM 2947 N N . GLN B 1 113 ? -16.523 14.112 29.532 1.00 65.01 111 GLN B N 1
ATOM 2948 C CA . GLN B 1 113 ? -17.316 15.203 30.087 1.00 66.87 111 GLN B CA 1
ATOM 2949 C C . GLN B 1 113 ? -18.787 14.749 30.148 1.00 71.53 111 GLN B C 1
ATOM 2950 O O . GLN B 1 113 ? -19.525 14.872 29.159 1.00 74.26 111 GLN B O 1
ATOM 2952 N N . ASP B 1 114 ? -19.196 14.166 31.290 1.00 68.25 112 ASP B N 1
ATOM 2953 C CA . ASP B 1 114 ? -20.604 13.669 31.498 1.00 56.24 112 ASP B CA 1
ATOM 2954 C C . ASP B 1 114 ? -20.865 12.199 31.149 1.00 51.16 112 ASP B C 1
ATOM 2955 O O . ASP B 1 114 ? -20.883 11.855 29.971 1.00 42.06 112 ASP B O 1
ATOM 2960 N N . THR B 1 115 ? -21.147 11.360 32.151 1.00 44.63 113 THR B N 1
ATOM 2961 C CA . THR B 1 115 ? -21.338 9.936 31.906 1.00 47.44 113 THR B CA 1
ATOM 2962 C C . THR B 1 115 ? -22.693 9.529 31.354 1.00 39.56 113 THR B C 1
ATOM 2963 O O . THR B 1 115 ? -22.854 8.350 31.035 1.00 40.86 113 THR B O 1
ATOM 2967 N N . ASP B 1 116 ? -23.614 10.477 31.143 1.00 41.00 114 ASP B N 1
ATOM 2968 C CA . ASP B 1 116 ? -24.883 10.130 30.485 1.00 44.87 114 ASP B CA 1
ATOM 2969 C C . ASP B 1 116 ? -24.789 9.983 28.944 1.00 42.08 114 ASP B C 1
ATOM 2970 O O . ASP B 1 116 ? -25.792 9.885 28.279 1.00 45.88 114 ASP B O 1
ATOM 2975 N N . VAL B 1 117 ? -23.593 9.982 28.385 1.00 40.38 115 VAL B N 1
ATOM 2976 C CA . VAL B 1 117 ? -23.369 9.736 26.957 1.00 36.79 115 VAL B CA 1
ATOM 2977 C C . VAL B 1 117 ? -23.139 8.224 26.638 1.00 38.05 115 VAL B C 1
ATOM 2978 O O . VAL B 1 117 ? -22.936 7.808 25.484 1.00 37.24 115 VAL B O 1
ATOM 2982 N N . TYR B 1 118 ? -23.155 7.380 27.667 1.00 31.69 116 TYR B N 1
ATOM 2983 C CA . TYR B 1 118 ? -23.223 5.936 27.465 1.00 31.37 116 TYR B CA 1
ATOM 2984 C C . TYR B 1 118 ? -24.104 5.332 28.553 1.00 31.58 116 TYR B C 1
ATOM 2985 O O . TYR B 1 118 ? -24.278 5.917 29.597 1.00 31.68 116 TYR B O 1
ATOM 2994 N N . LYS B 1 119 ? -24.689 4.180 28.272 1.00 31.38 117 LYS B N 1
ATOM 2995 C CA . LYS B 1 119 ? -25.705 3.605 29.128 1.00 32.82 117 LYS B CA 1
ATOM 2996 C C . LYS B 1 119 ? -25.073 2.774 30.224 1.00 32.75 117 LYS B C 1
ATOM 2997 O O . LYS B 1 119 ? -25.515 2.826 31.361 1.00 36.78 117 LYS B O 1
ATOM 3003 N N . THR B 1 120 ? -24.117 1.943 29.859 1.00 30.33 118 THR B N 1
ATOM 3004 C CA . THR B 1 120 ? -23.599 0.958 30.777 1.00 29.58 118 THR B CA 1
ATOM 3005 C C . THR B 1 120 ? -22.166 0.593 30.445 1.00 30.75 118 THR B C 1
ATOM 3006 O O . THR B 1 120 ? -21.726 0.628 29.261 1.00 27.47 118 THR B O 1
ATOM 3010 N N . PHE B 1 121 ? -21.450 0.226 31.501 1.00 25.59 119 PHE B N 1
ATOM 3011 C CA . PHE B 1 121 ? -20.129 -0.301 31.421 1.00 26.58 119 PHE B CA 1
ATOM 3012 C C . PHE B 1 121 ? -20.146 -1.735 31.887 1.00 26.96 119 PHE B C 1
ATOM 3013 O O . PHE B 1 121 ? -20.689 -2.056 32.947 1.00 29.79 119 PHE B O 1
ATOM 3021 N N . ILE B 1 122 ? -19.526 -2.607 31.092 1.00 27.20 120 ILE B N 1
ATOM 3022 C CA . ILE B 1 122 ? -19.363 -4.002 31.406 1.00 26.30 120 ILE B CA 1
ATOM 3023 C C . ILE B 1 122 ? -17.887 -4.354 31.542 1.00 28.85 120 ILE B C 1
ATOM 3024 O O . ILE B 1 122 ? -17.109 -4.348 30.563 1.00 29.15 120 ILE B O 1
ATOM 3029 N N . GLY B 1 123 ? -17.477 -4.707 32.759 1.00 25.83 121 GLY B N 1
ATOM 3030 C CA . GLY B 1 123 ? -16.085 -5.093 32.974 1.00 28.20 121 GLY B CA 1
ATOM 3031 C C . GLY B 1 123 ? -15.882 -5.563 34.399 1.00 31.82 121 GLY B C 1
ATOM 3032 O O . GLY B 1 123 ? -16.829 -5.584 35.202 1.00 34.99 121 GLY B O 1
ATOM 3033 N N . ALA B 1 124 ? -14.662 -6.003 34.690 1.00 31.57 122 ALA B N 1
ATOM 3034 C CA . ALA B 1 124 ? -14.361 -6.506 36.007 1.00 30.31 122 ALA B CA 1
ATOM 3035 C C . ALA B 1 124 ? -14.306 -5.309 36.936 1.00 31.27 122 ALA B C 1
ATOM 3036 O O . ALA B 1 124 ? -13.905 -4.237 36.538 1.00 30.14 122 ALA B O 1
ATOM 3038 N N . ASP B 1 125 ? -14.717 -5.544 38.163 1.00 29.86 123 ASP B N 1
ATOM 3039 C CA . ASP B 1 125 ? -14.581 -4.622 39.286 1.00 29.81 123 ASP B CA 1
ATOM 3040 C C . ASP B 1 125 ? -13.340 -4.988 40.154 1.00 27.41 123 ASP B C 1
ATOM 3041 O O . ASP B 1 125 ? -13.396 -5.880 40.968 1.00 30.95 123 ASP B O 1
ATOM 3046 N N . PHE B 1 126 ? -12.242 -4.299 39.917 1.00 26.81 124 PHE B N 1
ATOM 3047 C CA . PHE B 1 126 ? -10.977 -4.627 40.523 1.00 29.59 124 PHE B CA 1
ATOM 3048 C C . PHE B 1 126 ? -10.971 -4.265 42.020 1.00 30.46 124 PHE B C 1
ATOM 3049 O O . PHE B 1 126 ? -10.306 -4.913 42.781 1.00 33.20 124 PHE B O 1
ATOM 3057 N N . ILE B 1 127 ? -11.701 -3.227 42.420 1.00 32.42 125 ILE B N 1
ATOM 3058 C CA . ILE B 1 127 ? -11.845 -2.900 43.867 1.00 32.06 125 ILE B CA 1
ATOM 3059 C C . ILE B 1 127 ? -12.476 -4.061 44.562 1.00 31.45 125 ILE B C 1
ATOM 3060 O O . ILE B 1 127 ? -12.003 -4.540 45.581 1.00 28.43 125 ILE B O 1
ATOM 3065 N N . GLU B 1 128 ? -13.543 -4.572 43.988 1.00 34.28 126 GLU B N 1
ATOM 3066 C CA . GLU B 1 128 ? -14.258 -5.692 44.572 1.00 32.68 126 GLU B CA 1
ATOM 3067 C C . GLU B 1 128 ? -13.356 -6.913 44.666 1.00 33.37 126 GLU B C 1
ATOM 3068 O O . GLU B 1 128 ? -13.420 -7.654 45.644 1.00 30.78 126 GLU B O 1
ATOM 3074 N N . GLU B 1 129 ? -12.492 -7.141 43.677 1.00 31.85 127 GLU B N 1
ATOM 3075 C CA . GLU B 1 129 ? -11.532 -8.284 43.777 1.00 31.54 127 GLU B CA 1
ATOM 3076 C C . GLU B 1 129 ? -10.646 -8.137 44.994 1.00 32.86 127 GLU B C 1
ATOM 3077 O O . GLU B 1 129 ? -10.475 -9.084 45.739 1.00 35.80 127 GLU B O 1
ATOM 3083 N N . GLY B 1 130 ? -10.036 -6.970 45.136 1.00 36.70 128 GLY B N 1
ATOM 3084 C CA . GLY B 1 130 ? -9.186 -6.711 46.281 1.00 37.95 128 GLY B CA 1
ATOM 3085 C C . GLY B 1 130 ? -9.973 -6.879 47.549 1.00 34.19 128 GLY B C 1
ATOM 3086 O O . GLY B 1 130 ? -9.512 -7.518 48.472 1.00 32.23 128 GLY B O 1
ATOM 3087 N N . ARG B 1 131 ? -11.177 -6.325 47.595 1.00 33.00 129 ARG B N 1
ATOM 3088 C CA . ARG B 1 131 ? -11.991 -6.460 48.786 1.00 33.52 129 ARG B CA 1
ATOM 3089 C C . ARG B 1 131 ? -12.276 -7.875 49.183 1.00 38.66 129 ARG B C 1
ATOM 3090 O O . ARG B 1 131 ? -12.233 -8.239 50.361 1.00 35.59 129 ARG B O 1
ATOM 3098 N N . ARG B 1 132 ? -12.619 -8.710 48.221 1.00 34.84 130 ARG B N 1
ATOM 3099 C CA . ARG B 1 132 ? -12.873 -10.106 48.544 1.00 32.19 130 ARG B CA 1
ATOM 3100 C C . ARG B 1 132 ? -11.591 -10.847 48.999 1.00 32.81 130 ARG B C 1
ATOM 3101 O O . ARG B 1 132 ? -11.640 -11.711 49.878 1.00 29.59 130 ARG B O 1
ATOM 3109 N N . ALA B 1 133 ? -10.439 -10.493 48.427 1.00 32.75 131 ALA B N 1
ATOM 3110 C CA . ALA B 1 133 ? -9.163 -11.080 48.884 1.00 30.91 131 ALA B CA 1
ATOM 3111 C C . ALA B 1 133 ? -8.938 -10.689 50.362 1.00 31.82 131 ALA B C 1
ATOM 3112 O O . ALA B 1 133 ? -8.667 -11.541 51.203 1.00 36.72 131 ALA B O 1
ATOM 3114 N N . GLY B 1 134 ? -9.111 -9.405 50.650 1.00 32.37 132 GLY B N 1
ATOM 3115 C CA . GLY B 1 134 ? -8.964 -8.857 52.021 1.00 34.55 132 GLY B CA 1
ATOM 3116 C C . GLY B 1 134 ? -9.908 -9.502 52.999 1.00 35.76 132 GLY B C 1
ATOM 3117 O O . GLY B 1 134 ? -9.515 -9.907 54.108 1.00 36.72 132 GLY B O 1
ATOM 3118 N N . GLN B 1 135 ? -11.155 -9.657 52.581 1.00 34.78 133 GLN B N 1
ATOM 3119 C CA . GLN B 1 135 ? -12.168 -10.223 53.422 1.00 37.20 133 GLN B CA 1
ATOM 3120 C C . GLN B 1 135 ? -11.886 -11.673 53.773 1.00 40.89 133 GLN B C 1
ATOM 3121 O O . GLN B 1 135 ? -12.189 -12.119 54.880 1.00 39.33 133 GLN B O 1
ATOM 3127 N N . TRP B 1 136 ? -11.301 -12.428 52.846 1.00 40.34 134 TRP B N 1
ATOM 3128 C CA . TRP B 1 136 ? -10.914 -13.772 53.144 1.00 38.62 134 TRP B CA 1
ATOM 3129 C C . TRP B 1 136 ? -9.827 -13.770 54.216 1.00 40.10 134 TRP B C 1
ATOM 3130 O O . TRP B 1 136 ? -9.851 -14.606 55.112 1.00 41.74 134 TRP B O 1
ATOM 3141 N N . VAL B 1 137 ? -8.876 -12.861 54.110 1.00 39.16 135 VAL B N 1
ATOM 3142 C CA . VAL B 1 137 ? -7.837 -12.785 55.140 1.00 44.92 135 VAL B CA 1
ATOM 3143 C C . VAL B 1 137 ? -8.471 -12.468 56.515 1.00 48.34 135 VAL B C 1
ATOM 3144 O O . VAL B 1 137 ? -8.173 -13.133 57.515 1.00 45.92 135 VAL B O 1
ATOM 3148 N N . ALA B 1 138 ? -9.349 -11.478 56.550 1.00 42.72 136 ALA B N 1
ATOM 3149 C CA . ALA B 1 138 ? -10.054 -11.165 57.788 1.00 46.61 136 ALA B CA 1
ATOM 3150 C C . ALA B 1 138 ? -10.813 -12.344 58.364 1.00 49.54 136 ALA B C 1
ATOM 3151 O O . ALA B 1 138 ? -10.773 -12.573 59.561 1.00 47.05 136 ALA B O 1
ATOM 3153 N N . ASP B 1 139 ? -11.491 -13.103 57.517 1.00 48.65 137 ASP B N 1
ATOM 3154 C CA . ASP B 1 139 ? -12.213 -14.299 57.957 1.00 54.48 137 ASP B CA 1
ATOM 3155 C C . ASP B 1 139 ? -11.280 -15.387 58.489 1.00 56.48 137 ASP B C 1
ATOM 3156 O O . ASP B 1 139 ? -11.572 -15.988 59.511 1.00 47.50 137 ASP B O 1
ATOM 3161 N N . GLN B 1 140 ? -10.159 -15.635 57.820 1.00 54.77 138 GLN B N 1
ATOM 3162 C CA . GLN B 1 140 ? -9.241 -16.690 58.251 1.00 56.11 138 GLN B CA 1
ATOM 3163 C C . GLN B 1 140 ? -8.572 -16.386 59.591 1.00 54.14 138 GLN B C 1
ATOM 3164 O O . GLN B 1 140 ? -8.222 -17.298 60.304 1.00 57.90 138 GLN B O 1
ATOM 3170 N N . TYR B 1 141 ? -8.363 -15.123 59.910 1.00 50.29 139 TYR B N 1
ATOM 3171 C CA . TYR B 1 141 ? -7.686 -14.763 61.136 1.00 53.79 139 TYR B CA 1
ATOM 3172 C C . TYR B 1 141 ? -8.623 -13.959 62.040 1.00 57.33 139 TYR B C 1
ATOM 3173 O O . TYR B 1 141 ? -8.192 -13.042 62.749 1.00 60.57 139 TYR B O 1
ATOM 3182 N N . ALA B 1 142 ? -9.918 -14.252 61.989 1.00 56.92 140 ALA B N 1
ATOM 3183 C CA . ALA B 1 142 ? -10.898 -13.449 62.764 1.00 67.59 140 ALA B CA 1
ATOM 3184 C C . ALA B 1 142 ? -10.564 -13.514 64.254 1.00 68.93 140 ALA B C 1
ATOM 3185 O O . ALA B 1 142 ? -10.700 -12.522 64.978 1.00 61.09 140 ALA B O 1
ATOM 3187 N N . SER B 1 143 ? -10.129 -14.702 64.681 1.00 74.58 141 SER B N 1
ATOM 3188 C CA . SER B 1 143 ? -9.793 -14.989 66.056 1.00 81.03 141 SER B CA 1
ATOM 3189 C C . SER B 1 143 ? -8.281 -15.081 66.182 1.00 91.03 141 SER B C 1
ATOM 3190 O O . SER B 1 143 ? -7.692 -16.163 66.157 1.00 81.92 141 SER B O 1
ATOM 3193 N N . ALA B 1 144 ? -7.662 -13.916 66.285 1.00 93.41 142 ALA B N 1
ATOM 3194 C CA . ALA B 1 144 ? -6.236 -13.822 66.518 1.00 94.68 142 ALA B CA 1
ATOM 3195 C C . ALA B 1 144 ? -5.980 -12.582 67.370 1.00 96.98 142 ALA B C 1
ATOM 3196 O O . ALA B 1 144 ? -6.518 -11.503 67.086 1.00 89.42 142 ALA B O 1
ATOM 3198 N N . THR B 1 145 ? -5.185 -12.745 68.422 1.00 98.68 143 THR B N 1
ATOM 3199 C CA . THR B 1 145 ? -4.770 -11.613 69.259 1.00 95.46 143 THR B CA 1
ATOM 3200 C C . THR B 1 145 ? -3.380 -11.109 68.852 1.00 90.88 143 THR B C 1
ATOM 3201 O O . THR B 1 145 ? -3.031 -9.963 69.149 1.00 88.55 143 THR B O 1
ATOM 3205 N N . GLY B 1 146 ? -2.598 -11.957 68.182 1.00 78.78 144 GLY B N 1
ATOM 3206 C CA . GLY B 1 146 ? -1.264 -11.567 67.739 1.00 74.20 144 GLY B CA 1
ATOM 3207 C C . GLY B 1 146 ? -1.353 -10.742 66.473 1.00 69.10 144 GLY B C 1
ATOM 3208 O O . GLY B 1 146 ? -2.331 -10.845 65.721 1.00 67.48 144 GLY B O 1
ATOM 3209 N N . PRO B 1 147 ? -0.326 -9.927 66.200 1.00 68.52 145 PRO B N 1
ATOM 3210 C CA . PRO B 1 147 ? -0.298 -9.328 64.867 1.00 59.29 145 PRO B CA 1
ATOM 3211 C C . PRO B 1 147 ? -0.303 -10.401 63.757 1.00 57.93 145 PRO B C 1
ATOM 3212 O O . PRO B 1 147 ? 0.193 -11.502 63.954 1.00 52.41 145 PRO B O 1
ATOM 3216 N N . VAL B 1 148 ? -0.932 -10.065 62.634 1.00 55.05 146 VAL B N 1
ATOM 3217 C CA . VAL B 1 148 ? -0.925 -10.839 61.406 1.00 50.45 146 VAL B CA 1
ATOM 3218 C C . VAL B 1 148 ? -0.286 -9.947 60.324 1.00 48.70 146 VAL B C 1
ATOM 3219 O O . VAL B 1 148 ? -0.828 -8.896 59.927 1.00 48.06 146 VAL B O 1
ATOM 3223 N N . ASN B 1 149 ? 0.897 -10.346 59.876 1.00 45.12 147 ASN B N 1
ATOM 3224 C CA . ASN B 1 149 ? 1.664 -9.527 58.965 1.00 43.76 147 ASN B CA 1
ATOM 3225 C C . ASN B 1 149 ? 1.418 -9.944 57.523 1.00 41.00 147 ASN B C 1
ATOM 3226 O O . ASN B 1 149 ? 1.684 -11.086 57.125 1.00 41.61 147 ASN B O 1
ATOM 3231 N N . ILE B 1 150 ? 0.931 -8.976 56.761 1.00 41.11 148 ILE B N 1
ATOM 3232 C CA . ILE B 1 150 ? 0.593 -9.155 55.361 1.00 38.73 148 ILE B CA 1
ATOM 3233 C C . ILE B 1 150 ? 1.613 -8.464 54.529 1.00 40.54 148 ILE B C 1
ATOM 3234 O O . ILE B 1 150 ? 1.972 -7.312 54.818 1.00 43.58 148 ILE B O 1
ATOM 3239 N N . VAL B 1 151 ? 2.109 -9.137 53.494 1.00 37.27 149 VAL B N 1
ATOM 3240 C CA . VAL B 1 151 ? 2.851 -8.413 52.473 1.00 37.39 149 VAL B CA 1
ATOM 3241 C C . VAL B 1 151 ? 2.052 -8.432 51.165 1.00 34.79 149 VAL B C 1
ATOM 3242 O O . VAL B 1 151 ? 1.331 -9.377 50.910 1.00 38.80 149 VAL B O 1
ATOM 3246 N N . GLN B 1 152 ? 2.207 -7.395 50.358 1.00 34.13 150 GLN B N 1
ATOM 3247 C CA . GLN B 1 152 ? 1.397 -7.248 49.163 1.00 36.12 150 GLN B CA 1
ATOM 3248 C C . GLN B 1 152 ? 2.267 -7.086 47.940 1.00 32.95 150 GLN B C 1
ATOM 3249 O O . GLN B 1 152 ? 3.132 -6.212 47.881 1.00 36.38 150 GLN B O 1
ATOM 3255 N N . LEU B 1 153 ? 2.024 -7.941 46.945 1.00 35.41 151 LEU B N 1
ATOM 3256 C CA . LEU B 1 153 ? 2.714 -7.809 45.678 1.00 36.79 151 LEU B CA 1
ATOM 3257 C C . LEU B 1 153 ? 1.770 -7.052 44.739 1.00 40.58 151 LEU B C 1
ATOM 3258 O O . LEU B 1 153 ? 0.743 -7.589 44.342 1.00 32.28 151 LEU B O 1
ATOM 3263 N N . GLU B 1 154 ? 2.109 -5.805 44.426 1.00 40.92 152 GLU B N 1
ATOM 3264 C CA . GLU B 1 154 ? 1.244 -4.963 43.636 1.00 40.81 152 GLU B CA 1
ATOM 3265 C C . GLU B 1 154 ? 1.522 -5.110 42.163 1.00 41.36 152 GLU B C 1
ATOM 3266 O O . GLU B 1 154 ? 2.646 -5.413 41.735 1.00 34.95 152 GLU B O 1
ATOM 3272 N N . GLY B 1 155 ? 0.482 -4.844 41.387 1.00 39.16 153 GLY B N 1
ATOM 3273 C CA . GLY B 1 155 ? 0.615 -4.739 39.950 1.00 40.82 153 GLY B CA 1
ATOM 3274 C C . GLY B 1 155 ? 1.420 -3.514 39.522 1.00 40.38 153 GLY B C 1
ATOM 3275 O O . GLY B 1 155 ? 1.870 -2.682 40.327 1.00 42.37 153 GLY B O 1
ATOM 3276 N N . THR B 1 156 ? 1.640 -3.454 38.234 1.00 41.97 154 THR B N 1
ATOM 3277 C CA . THR B 1 156 ? 2.317 -2.356 37.585 1.00 43.79 154 THR B CA 1
ATOM 3278 C C . THR B 1 156 ? 1.902 -0.988 38.112 1.00 43.31 154 THR B C 1
ATOM 3279 O O . THR B 1 156 ? 0.735 -0.640 38.211 1.00 40.82 154 THR B O 1
ATOM 3283 N N . THR B 1 157 ? 2.906 -0.210 38.454 1.00 46.35 155 THR B N 1
ATOM 3284 C CA . THR B 1 157 ? 2.735 1.115 39.022 1.00 44.70 155 THR B CA 1
ATOM 3285 C C . THR B 1 157 ? 1.891 1.991 38.093 1.00 45.85 155 THR B C 1
ATOM 3286 O O . THR B 1 157 ? 2.161 2.123 36.909 1.00 44.26 155 THR B O 1
ATOM 3290 N N . GLY B 1 158 ? 0.823 2.550 38.620 1.00 46.91 156 GLY B N 1
ATOM 3291 C CA . GLY B 1 158 ? -0.037 3.395 37.808 1.00 47.78 156 GLY B CA 1
ATOM 3292 C C . GLY B 1 158 ? -1.141 2.683 37.070 1.00 46.55 156 GLY B C 1
ATOM 3293 O O . GLY B 1 158 ? -2.042 3.325 36.552 1.00 54.21 156 GLY B O 1
ATOM 3294 N N . ALA B 1 159 ? -1.116 1.359 37.024 1.00 48.57 157 ALA B N 1
ATOM 3295 C CA . ALA B 1 159 ? -2.197 0.642 36.368 1.00 46.31 157 ALA B CA 1
ATOM 3296 C C . ALA B 1 159 ? -3.506 0.707 37.194 1.00 47.68 157 ALA B C 1
ATOM 3297 O O . ALA B 1 159 ? -3.519 0.538 38.438 1.00 41.76 157 ALA B O 1
ATOM 3299 N N . ASP B 1 160 ? -4.606 0.919 36.477 1.00 44.98 158 ASP B N 1
ATOM 3300 C CA . ASP B 1 160 ? -5.924 0.952 37.077 1.00 47.84 158 ASP B CA 1
ATOM 3301 C C . ASP B 1 160 ? -6.202 -0.244 38.011 1.00 40.25 158 ASP B C 1
ATOM 3302 O O . ASP B 1 160 ? -6.617 -0.031 39.155 1.00 39.59 158 ASP B O 1
ATOM 3307 N N . PRO B 1 161 ? -5.994 -1.496 37.538 1.00 37.62 159 PRO B N 1
ATOM 3308 C CA . PRO B 1 161 ? -6.320 -2.656 38.373 1.00 38.01 159 PRO B CA 1
ATOM 3309 C C . PRO B 1 161 ? -5.448 -2.782 39.609 1.00 33.39 159 PRO B C 1
ATOM 3310 O O . PRO B 1 161 ? -5.867 -3.354 40.603 1.00 38.31 159 PRO B O 1
ATOM 3314 N N . ALA B 1 162 ? -4.223 -2.303 39.519 1.00 37.66 160 ALA B N 1
ATOM 3315 C CA . ALA B 1 162 ? -3.291 -2.353 40.642 1.00 41.19 160 ALA B CA 1
ATOM 3316 C C . ALA B 1 162 ? -3.732 -1.372 41.755 1.00 38.25 160 ALA B C 1
ATOM 3317 O O . ALA B 1 162 ? -3.774 -1.736 42.918 1.00 35.10 160 ALA B O 1
ATOM 3319 N N . ILE B 1 163 ? -4.087 -0.146 41.378 1.00 35.51 161 ILE B N 1
ATOM 3320 C CA . ILE B 1 163 ? -4.530 0.872 42.331 1.00 37.82 161 ILE B CA 1
ATOM 3321 C C . ILE B 1 163 ? -5.836 0.414 42.967 1.00 35.28 161 ILE B C 1
ATOM 3322 O O . ILE B 1 163 ? -6.021 0.479 44.184 1.00 40.18 161 ILE B O 1
ATOM 3327 N N . ASP B 1 164 ? -6.731 -0.143 42.153 1.00 37.65 162 ASP B N 1
ATOM 3328 C CA . ASP B 1 164 ? -8.025 -0.576 42.653 1.00 32.99 162 ASP B CA 1
ATOM 3329 C C . ASP B 1 164 ? -7.971 -1.823 43.526 1.00 35.08 162 ASP B C 1
ATOM 3330 O O . ASP B 1 164 ? -8.682 -1.898 44.508 1.00 33.81 162 ASP B O 1
ATOM 3335 N N . ARG B 1 165 ? -7.164 -2.823 43.167 1.00 31.83 163 AR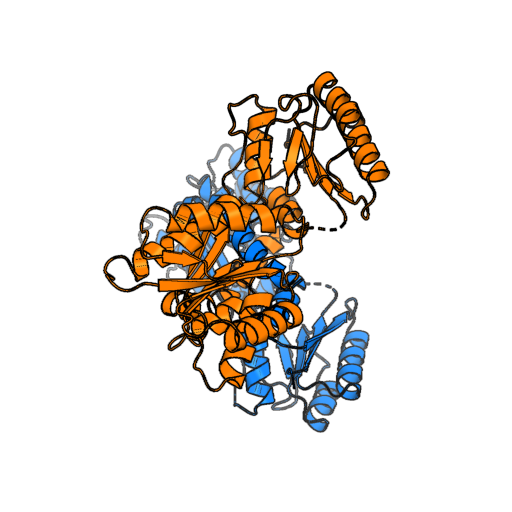G B N 1
ATOM 3336 C CA . ARG B 1 165 ? -7.037 -3.966 44.031 1.00 29.28 163 ARG B CA 1
ATOM 3337 C C . ARG B 1 165 ? -6.425 -3.590 45.389 1.00 29.75 163 ARG B C 1
ATOM 3338 O O . ARG B 1 165 ? -6.779 -4.167 46.421 1.00 31.53 163 ARG B O 1
ATOM 3346 N N . LYS B 1 166 ? -5.518 -2.635 45.367 1.00 34.46 164 LYS B N 1
ATOM 3347 C CA . LYS B 1 166 ? -4.894 -2.158 46.616 1.00 38.54 164 LYS B CA 1
ATOM 3348 C C . LYS B 1 166 ? -5.958 -1.494 47.494 1.00 39.72 164 LYS B C 1
ATOM 3349 O O . LYS B 1 166 ? -6.058 -1.803 48.678 1.00 36.22 164 LYS B O 1
ATOM 3355 N N . THR B 1 167 ? -6.783 -0.649 46.883 1.00 37.86 165 THR B N 1
ATOM 3356 C CA . THR B 1 167 ? -7.863 0.018 47.592 1.00 37.50 165 THR B CA 1
ATOM 3357 C C . THR B 1 167 ? -8.796 -0.985 48.163 1.00 35.76 165 THR B C 1
ATOM 3358 O O . THR B 1 167 ? -9.109 -0.955 49.351 1.00 36.78 165 THR B O 1
ATOM 3362 N N . GLY B 1 168 ? -9.207 -1.941 47.340 1.00 33.61 166 GLY B N 1
ATOM 3363 C CA . GLY B 1 168 ? -10.143 -2.949 47.820 1.00 30.23 166 GLY B CA 1
ATOM 3364 C C . GLY B 1 168 ? -9.595 -3.816 48.927 1.00 32.73 166 GLY B C 1
ATOM 3365 O O . GLY B 1 168 ? -10.300 -4.139 49.866 1.00 33.35 166 GLY B O 1
ATOM 3366 N N . PHE B 1 169 ? -8.352 -4.274 48.782 1.00 33.46 167 PHE B N 1
ATOM 3367 C CA . PHE B 1 169 ? -7.782 -5.131 49.828 1.00 32.68 167 PHE B CA 1
ATOM 3368 C C . PHE B 1 169 ? -7.748 -4.401 51.213 1.00 28.38 167 PHE B C 1
ATOM 3369 O O . PHE B 1 169 ? -8.039 -4.994 52.224 1.00 32.71 167 PHE B O 1
ATOM 3377 N N . ALA B 1 170 ? -7.408 -3.127 51.182 1.00 34.35 168 ALA B N 1
ATOM 3378 C CA . ALA B 1 170 ? -7.298 -2.290 52.375 1.00 36.99 168 ALA B CA 1
ATOM 3379 C C . ALA B 1 170 ? -8.640 -2.230 53.046 1.00 41.49 168 ALA B C 1
ATOM 3380 O O . ALA B 1 170 ? -8.722 -2.445 54.248 1.00 40.36 168 ALA B O 1
ATOM 3382 N N . GLU B 1 171 ? -9.704 -2.027 52.257 1.00 39.81 169 GLU B N 1
ATOM 3383 C CA . GLU B 1 171 ? -11.056 -2.140 52.743 1.00 42.87 169 GLU B CA 1
ATOM 3384 C C . GLU B 1 171 ? -11.378 -3.443 53.371 1.00 42.96 169 GLU B C 1
ATOM 3385 O O . GLU B 1 171 ? -11.974 -3.496 54.451 1.00 44.61 169 GLU B O 1
ATOM 3391 N N . GLY B 1 172 ? -11.037 -4.528 52.677 1.00 39.39 170 GLY B N 1
ATOM 3392 C CA . GLY B 1 172 ? -11.402 -5.866 53.131 1.00 36.69 170 GLY B CA 1
ATOM 3393 C C . GLY B 1 172 ? -10.763 -6.286 54.450 1.00 39.47 170 GLY B C 1
ATOM 3394 O O . GLY B 1 172 ? -11.348 -7.094 55.150 1.00 40.88 170 GLY B O 1
ATOM 3395 N N . ILE B 1 173 ? -9.566 -5.786 54.761 1.00 43.04 171 ILE B N 1
ATOM 3396 C CA . ILE B 1 173 ? -8.918 -6.113 56.051 1.00 50.47 171 ILE B CA 1
ATOM 3397 C C . ILE B 1 173 ? -9.146 -5.047 57.141 1.00 55.45 171 ILE B C 1
ATOM 3398 O O . ILE B 1 173 ? -8.694 -5.216 58.295 1.00 59.54 171 ILE B O 1
ATOM 3403 N N . SER B 1 174 ? -9.836 -3.962 56.786 1.00 57.63 172 SER B N 1
ATOM 3404 C CA . SER B 1 174 ? -9.898 -2.759 57.648 1.00 60.81 172 SER B CA 1
ATOM 3405 C C . SER B 1 174 ? -10.674 -2.928 58.961 1.00 62.09 172 SER B C 1
ATOM 3406 O O . SER B 1 174 ? -10.578 -2.067 59.823 1.00 66.65 172 SER B O 1
ATOM 3409 N N . LYS B 1 175 ? -11.468 -3.986 59.091 1.00 64.61 173 LYS B N 1
ATOM 3410 C CA . LYS B 1 175 ? -12.301 -4.184 60.262 1.00 69.00 173 LYS B CA 1
ATOM 3411 C C . LYS B 1 175 ? -11.565 -4.892 61.360 1.00 70.94 173 LYS B C 1
ATOM 3412 O O . LYS B 1 175 ? -12.013 -4.888 62.491 1.00 74.77 173 LYS B O 1
ATOM 3418 N N . ASN B 1 176 ? -10.437 -5.504 61.038 1.00 74.58 174 ASN B N 1
ATOM 3419 C CA . ASN B 1 176 ? -9.680 -6.234 62.040 1.00 73.41 174 ASN B CA 1
ATOM 3420 C C . ASN B 1 176 ? -8.271 -5.670 62.146 1.00 75.03 174 ASN B C 1
ATOM 3421 O O . ASN B 1 176 ? -7.431 -5.981 61.306 1.00 63.30 174 ASN B O 1
ATOM 3426 N N . PRO B 1 177 ? -8.007 -4.866 63.199 1.00 76.78 175 PRO B N 1
ATOM 3427 C CA . PRO B 1 177 ? -6.751 -4.100 63.261 1.00 73.66 175 PRO B CA 1
ATOM 3428 C C . PRO B 1 177 ? -5.503 -4.932 63.632 1.00 65.52 175 PRO B C 1
ATOM 3429 O O . PRO B 1 177 ? -4.384 -4.406 63.597 1.00 62.75 175 PRO B O 1
ATOM 3433 N N . ASN B 1 178 ? -5.691 -6.216 63.953 1.00 60.29 176 ASN B N 1
ATOM 3434 C CA . ASN B 1 178 ? -4.585 -7.150 64.013 1.00 62.34 176 ASN B CA 1
ATOM 3435 C C . ASN B 1 178 ? -3.958 -7.374 62.639 1.00 60.05 176 ASN B C 1
ATOM 3436 O O . ASN B 1 178 ? -2.862 -7.883 62.574 1.00 52.09 176 ASN B O 1
ATOM 3441 N N . LEU B 1 179 ? -4.666 -7.046 61.549 1.00 52.55 177 LEU B N 1
ATOM 3442 C CA . LEU B 1 179 ? -4.158 -7.269 60.210 1.00 47.92 177 LEU B CA 1
ATOM 3443 C C . LEU B 1 179 ? -3.372 -6.071 59.822 1.00 43.34 177 LEU B C 1
ATOM 3444 O O . LEU B 1 179 ? -3.908 -4.972 59.780 1.00 49.80 177 LEU B O 1
ATOM 3449 N N . LYS B 1 180 ? -2.096 -6.253 59.549 1.00 44.42 178 LYS B N 1
ATOM 3450 C CA . LYS B 1 180 ? -1.297 -5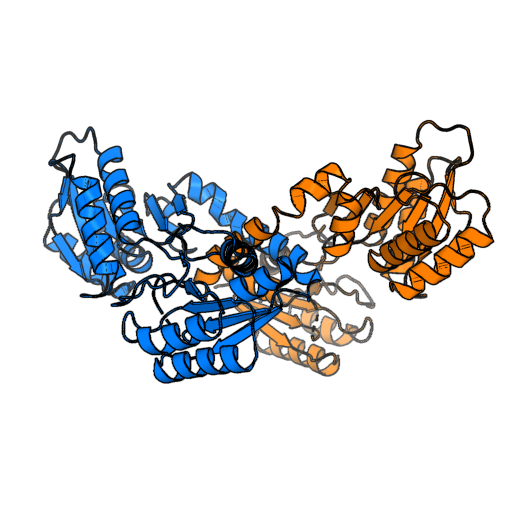.138 59.095 1.00 51.69 178 LYS B CA 1
ATOM 3451 C C . LYS B 1 180 ? -0.518 -5.449 57.849 1.00 48.76 178 LYS B C 1
ATOM 3452 O O . LYS B 1 180 ? 0.135 -6.466 57.759 1.00 44.21 178 LYS B O 1
ATOM 3458 N N . ILE B 1 181 ? -0.564 -4.535 56.902 1.00 46.86 179 ILE B N 1
ATOM 3459 C CA . ILE B 1 181 ? 0.248 -4.652 55.747 1.00 48.47 179 ILE B CA 1
ATOM 3460 C C . ILE B 1 181 ? 1.613 -4.066 56.074 1.00 50.30 179 ILE B C 1
ATOM 3461 O O . ILE B 1 181 ? 1.773 -2.848 56.177 1.00 43.96 179 ILE B O 1
ATOM 3466 N N . VAL B 1 182 ? 2.616 -4.931 56.179 1.00 53.94 180 VAL B N 1
ATOM 3467 C CA . VAL B 1 182 ? 3.942 -4.494 56.628 1.00 48.23 180 VAL B CA 1
ATOM 3468 C C . VAL B 1 182 ? 4.862 -4.168 55.459 1.00 51.31 180 VAL B C 1
ATOM 3469 O O . VAL B 1 182 ? 5.843 -3.464 55.634 1.00 47.26 180 VAL B O 1
ATOM 3473 N N . ALA B 1 183 ? 4.520 -4.632 54.259 1.00 44.18 181 ALA B N 1
ATOM 3474 C CA . ALA B 1 183 ? 5.270 -4.278 53.080 1.00 45.66 181 ALA B CA 1
ATOM 3475 C C . ALA B 1 183 ? 4.350 -4.403 51.865 1.00 42.94 181 ALA B C 1
ATOM 3476 O O . ALA B 1 183 ? 3.457 -5.244 51.858 1.00 39.79 181 ALA B O 1
ATOM 3478 N N . SER B 1 184 ? 4.594 -3.575 50.864 1.00 41.89 182 SER B N 1
ATOM 3479 C CA . SER B 1 184 ? 3.768 -3.500 49.691 1.00 46.91 182 SER B CA 1
ATOM 3480 C C . SER B 1 184 ? 4.616 -2.894 48.602 1.00 48.53 182 SER B C 1
ATOM 3481 O O . SER B 1 184 ? 5.150 -1.807 48.757 1.00 47.28 182 SER B O 1
ATOM 3484 N N . GLN B 1 185 ? 4.781 -3.617 47.501 1.00 47.21 183 GLN B N 1
ATOM 3485 C CA . GLN B 1 185 ? 5.689 -3.169 46.450 1.00 46.14 183 GLN B CA 1
ATOM 3486 C C . GLN B 1 185 ? 5.283 -3.796 45.116 1.00 42.33 183 GLN B C 1
ATOM 3487 O O . GLN B 1 185 ? 4.787 -4.907 45.089 1.00 41.81 183 GLN B O 1
ATOM 3493 N N . THR B 1 186 ? 5.521 -3.087 44.018 1.00 42.82 184 THR B N 1
ATOM 3494 C CA . THR B 1 186 ? 5.153 -3.573 42.705 1.00 41.23 184 THR B CA 1
ATOM 3495 C C . THR B 1 186 ? 6.001 -4.754 42.289 1.00 43.46 184 THR B C 1
ATOM 3496 O O . THR B 1 186 ? 7.216 -4.728 42.439 1.00 45.09 184 THR B O 1
ATOM 3500 N N . GLY B 1 187 ? 5.351 -5.810 41.803 1.00 38.11 185 GLY B N 1
ATOM 3501 C CA . GLY B 1 187 ? 6.015 -6.862 41.047 1.00 39.10 185 GLY B CA 1
ATOM 3502 C C . GLY B 1 187 ? 5.661 -6.846 39.548 1.00 43.52 185 GLY B C 1
ATOM 3503 O O . GLY B 1 187 ? 5.913 -7.816 38.822 1.00 44.74 185 GLY B O 1
ATOM 3504 N N . ASP B 1 188 ? 5.069 -5.752 39.085 1.00 43.78 186 ASP B N 1
ATOM 3505 C CA . ASP B 1 188 ? 4.822 -5.536 37.660 1.00 50.64 186 ASP B CA 1
ATOM 3506 C C . ASP B 1 188 ? 3.948 -6.610 37.001 1.00 45.12 186 ASP B C 1
ATOM 3507 O O . ASP B 1 188 ? 4.051 -6.803 35.816 1.00 44.38 186 ASP B O 1
ATOM 3512 N N . PHE B 1 189 ? 3.102 -7.298 37.768 1.00 40.53 187 PHE B N 1
ATOM 3513 C CA . PHE B 1 189 ? 2.258 -8.367 37.247 1.00 40.55 187 PHE B CA 1
ATOM 3514 C C . PHE B 1 189 ? 3.001 -9.536 36.588 1.00 41.41 187 PHE B C 1
ATOM 3515 O O . PHE B 1 189 ? 2.382 -10.316 35.850 1.00 44.85 187 PHE B O 1
ATOM 3523 N N . THR B 1 190 ? 4.290 -9.715 36.866 1.00 45.33 188 THR B N 1
ATOM 3524 C CA . THR B 1 190 ? 5.043 -10.802 36.237 1.00 45.20 188 THR B CA 1
ATOM 3525 C C . THR B 1 190 ? 5.577 -11.765 37.274 1.00 44.80 188 THR B C 1
ATOM 3526 O O . THR B 1 190 ? 5.739 -11.427 38.464 1.00 42.01 188 THR B O 1
ATOM 3530 N N . ARG B 1 191 ? 5.847 -12.976 36.805 1.00 43.54 189 ARG B N 1
ATOM 3531 C CA . ARG B 1 191 ? 6.385 -14.010 37.644 1.00 50.47 189 ARG B CA 1
ATOM 3532 C C . ARG B 1 191 ? 7.744 -13.614 38.222 1.00 45.57 189 ARG B C 1
ATOM 3533 O O . ARG B 1 191 ? 7.991 -13.754 39.425 1.00 45.15 189 ARG B O 1
ATOM 3541 N N . SER B 1 192 ? 8.623 -13.092 37.380 1.00 46.57 190 SER B N 1
ATOM 3542 C CA . SER B 1 192 ? 9.961 -12.781 37.846 1.00 49.31 190 SER B CA 1
ATOM 3543 C C . SER B 1 192 ? 9.894 -11.549 38.772 1.00 51.28 190 SER B C 1
ATOM 3544 O O . SER B 1 192 ? 10.654 -11.475 39.742 1.00 57.71 190 SER B O 1
ATOM 3547 N N . GLY B 1 193 ? 8.969 -10.620 38.514 1.00 44.39 191 GLY B N 1
ATOM 3548 C CA . GLY B 1 193 ? 8.795 -9.465 39.397 1.00 42.78 191 GLY B CA 1
ATOM 3549 C C . GLY B 1 193 ? 8.281 -9.913 40.759 1.00 42.47 191 GLY B C 1
ATOM 3550 O O . GLY B 1 193 ? 8.762 -9.463 41.803 1.00 41.71 191 GLY B O 1
ATOM 3551 N N . GLY B 1 194 ? 7.299 -10.814 40.770 1.00 43.69 192 GLY B N 1
ATOM 3552 C CA . GLY B 1 194 ? 6.768 -11.330 42.030 1.00 45.56 192 GLY B CA 1
ATOM 3553 C C . GLY B 1 194 ? 7.808 -12.082 42.842 1.00 48.74 192 GLY B C 1
ATOM 3554 O O . GLY B 1 194 ? 7.874 -11.946 44.066 1.00 46.01 192 GLY B O 1
ATOM 3555 N N . LYS B 1 195 ? 8.622 -12.881 42.157 1.00 51.91 193 LYS B N 1
ATOM 3556 C CA . LYS B 1 195 ? 9.669 -13.647 42.826 1.00 52.18 193 LYS B CA 1
ATOM 3557 C C . LYS B 1 195 ? 10.708 -12.741 43.456 1.00 48.37 193 LYS B C 1
ATOM 3558 O O . LYS B 1 195 ? 11.100 -12.956 44.608 1.00 42.21 193 LYS B O 1
ATOM 3564 N N . GLN B 1 196 ? 11.147 -11.745 42.689 1.00 48.97 194 GLN B N 1
ATOM 3565 C CA . GLN B 1 196 ? 12.189 -10.800 43.127 1.00 56.25 194 GLN B CA 1
ATOM 3566 C C . GLN B 1 196 ? 11.754 -9.971 44.341 1.00 56.28 194 GLN B C 1
ATOM 3567 O O . GLN B 1 196 ? 12.518 -9.802 45.295 1.00 55.24 194 GLN B O 1
ATOM 3573 N N . VAL B 1 197 ? 10.515 -9.483 44.315 1.00 52.62 195 VAL B N 1
ATOM 3574 C CA . VAL B 1 197 ? 9.989 -8.702 45.415 1.00 46.94 195 VAL B CA 1
ATOM 3575 C C . VAL B 1 197 ? 9.773 -9.561 46.649 1.00 46.26 195 VAL B C 1
ATOM 3576 O O . VAL B 1 197 ? 10.047 -9.129 47.759 1.00 45.83 195 VAL B O 1
ATOM 3580 N N . MET B 1 198 ? 9.267 -10.769 46.465 1.00 44.97 196 MET B N 1
ATOM 3581 C CA . MET B 1 198 ? 9.101 -11.657 47.597 1.00 42.75 196 MET B CA 1
ATOM 3582 C C . MET B 1 198 ? 10.444 -12.015 48.233 1.00 44.09 196 MET B C 1
ATOM 3583 O O . MET B 1 198 ? 10.518 -12.151 49.454 1.00 43.74 196 MET B O 1
ATOM 3588 N N . GLU B 1 199 ? 11.489 -12.205 47.429 1.00 43.20 197 GLU B N 1
ATOM 3589 C CA . GLU B 1 199 ? 12.845 -12.439 48.014 1.00 51.05 197 GLU B CA 1
ATOM 3590 C C . GLU B 1 199 ? 13.194 -11.277 48.915 1.00 49.87 197 GLU B C 1
ATOM 3591 O O . GLU B 1 199 ? 13.619 -11.467 50.056 1.00 50.24 197 GLU B O 1
ATOM 3597 N N . ALA B 1 200 ? 12.960 -10.073 48.416 1.00 50.60 198 ALA B N 1
ATOM 3598 C CA . ALA B 1 200 ? 13.272 -8.878 49.182 1.00 50.31 198 ALA B CA 1
ATOM 3599 C C . ALA B 1 200 ? 12.488 -8.834 50.481 1.00 55.01 198 ALA B C 1
ATOM 3600 O O . ALA B 1 200 ? 13.047 -8.518 51.527 1.00 57.50 198 ALA B O 1
ATOM 3602 N N . PHE B 1 201 ? 11.198 -9.146 50.406 1.00 50.99 199 PHE B N 1
ATOM 3603 C CA . PHE B 1 201 ? 10.345 -9.147 51.588 1.00 49.94 199 PHE B CA 1
ATOM 3604 C C . PHE B 1 201 ? 10.823 -10.175 52.631 1.00 49.32 199 PHE B C 1
ATOM 3605 O O . PHE B 1 201 ? 10.798 -9.907 53.827 1.00 46.65 199 PHE B O 1
ATOM 3613 N N . LEU B 1 202 ? 11.185 -11.370 52.174 1.00 47.52 200 LEU B N 1
ATOM 3614 C CA . LEU B 1 202 ? 11.646 -12.436 53.058 1.00 50.61 200 LEU B CA 1
ATOM 3615 C C . LEU B 1 202 ? 12.937 -12.053 53.789 1.00 51.54 200 LEU B C 1
ATOM 3616 O O . LEU B 1 202 ? 13.175 -12.502 54.897 1.00 53.40 200 LEU B O 1
ATOM 3621 N N . LYS B 1 203 ? 13.754 -11.229 53.152 1.00 53.99 201 LYS B N 1
ATOM 3622 C CA . LYS B 1 203 ? 14.981 -10.729 53.771 1.00 62.92 201 LYS B CA 1
ATOM 3623 C C . LYS B 1 203 ? 14.714 -9.595 54.750 1.00 64.52 201 LYS B C 1
ATOM 3624 O O . LYS B 1 203 ? 15.336 -9.546 55.794 1.00 67.90 201 LYS B O 1
ATOM 3630 N N . SER B 1 204 ? 13.784 -8.703 54.408 1.00 65.42 202 SER B N 1
ATOM 3631 C CA . SER B 1 204 ? 13.557 -7.455 55.135 1.00 65.81 202 SER B CA 1
ATOM 3632 C C . SER B 1 204 ? 12.531 -7.584 56.245 1.00 64.70 202 SER B C 1
ATOM 3633 O O . SER B 1 204 ? 12.504 -6.774 57.156 1.00 63.88 202 SER B O 1
ATOM 3635 N N . THR B 1 205 ? 11.677 -8.593 56.164 1.00 63.06 203 THR B N 1
ATOM 3636 C CA . THR B 1 205 ? 10.488 -8.652 56.993 1.00 61.32 203 THR B CA 1
ATOM 3637 C C . THR B 1 205 ? 10.516 -9.962 57.758 1.00 63.00 203 THR B C 1
ATOM 3638 O O . THR B 1 205 ? 10.286 -11.022 57.174 1.00 61.16 203 THR B O 1
ATOM 3642 N N . PRO B 1 206 ? 10.753 -9.893 59.074 1.00 74.26 204 PRO B N 1
ATOM 3643 C CA . PRO B 1 206 ? 11.053 -11.128 59.813 1.00 75.83 204 PRO B CA 1
ATOM 3644 C C . PRO B 1 206 ? 9.895 -12.136 59.909 1.00 70.91 204 PRO B C 1
ATOM 3645 O O . PRO B 1 206 ? 10.126 -13.347 59.936 1.00 71.17 204 PRO B O 1
ATOM 3649 N N . GLN B 1 207 ? 8.668 -11.639 59.962 1.00 65.79 205 GLN B N 1
ATOM 3650 C CA . GLN B 1 207 ? 7.509 -12.492 60.201 1.00 64.70 205 GLN B CA 1
ATOM 3651 C C . GLN B 1 207 ? 6.477 -12.178 59.104 1.00 62.09 205 GLN B C 1
ATOM 3652 O O . GLN B 1 207 ? 5.947 -11.077 59.061 1.00 50.25 205 GLN B O 1
ATOM 3658 N N . ILE B 1 208 ? 6.257 -13.122 58.183 1.00 56.91 206 ILE B N 1
ATOM 3659 C CA . ILE B 1 208 ? 5.250 -12.955 57.123 1.00 49.55 206 ILE B CA 1
ATOM 3660 C C . ILE B 1 208 ? 4.228 -14.048 57.290 1.00 47.22 206 ILE B C 1
ATOM 3661 O O . ILE B 1 208 ? 4.557 -15.221 57.275 1.00 49.71 206 ILE B O 1
ATOM 3666 N N . ASP B 1 209 ? 2.983 -13.663 57.509 1.00 43.27 207 ASP B N 1
ATOM 3667 C CA . ASP B 1 209 ? 1.918 -14.632 57.661 1.00 41.99 207 ASP B CA 1
ATOM 3668 C C . ASP B 1 209 ? 1.169 -14.857 56.336 1.00 40.09 207 ASP B C 1
ATOM 3669 O O . ASP B 1 209 ? 0.823 -15.977 56.023 1.00 39.05 207 ASP B O 1
ATOM 3674 N N . VAL B 1 210 ? 0.952 -13.792 55.575 1.00 42.77 208 VAL B N 1
ATOM 3675 C CA . VAL B 1 210 ? 0.148 -13.890 54.334 1.00 41.77 208 VAL B CA 1
ATOM 3676 C C . VAL B 1 210 ? 0.736 -13.020 53.280 1.00 35.36 208 VAL B C 1
ATOM 3677 O O . VAL B 1 210 ? 1.192 -11.914 53.558 1.00 39.23 208 VAL B O 1
ATOM 3681 N N . VAL B 1 211 ? 0.772 -13.535 52.050 1.00 35.65 209 VAL B N 1
ATOM 3682 C CA . VAL B 1 211 ? 0.999 -12.660 50.910 1.00 35.46 209 VAL B CA 1
ATOM 3683 C C . VAL B 1 211 ? -0.283 -12.490 50.094 1.00 33.02 209 VAL B C 1
ATOM 3684 O O . VAL B 1 211 ? -0.999 -13.452 49.822 1.00 31.88 209 VAL B O 1
ATOM 3688 N N . PHE B 1 212 ? -0.551 -11.241 49.756 1.00 38.09 210 PHE B N 1
ATOM 3689 C CA . PHE B 1 212 ? -1.620 -10.926 48.832 1.00 34.79 210 PHE B CA 1
ATOM 3690 C C . PHE B 1 212 ? -0.944 -10.578 47.521 1.00 32.97 210 PHE B C 1
ATOM 3691 O O . PHE B 1 212 ? -0.216 -9.614 47.433 1.00 32.32 210 PHE B O 1
ATOM 3699 N N . ALA B 1 213 ? -1.174 -11.400 46.511 1.00 32.20 211 ALA B N 1
ATOM 3700 C CA . ALA B 1 213 ? -0.591 -11.186 45.178 1.00 33.65 211 ALA B CA 1
ATOM 3701 C C . ALA B 1 213 ? -1.705 -10.686 44.254 1.00 33.08 211 ALA B C 1
ATOM 3702 O O . ALA B 1 213 ? -2.714 -11.343 44.092 1.00 32.88 211 ALA B O 1
ATOM 3704 N N . GLN B 1 214 ? -1.510 -9.521 43.666 1.00 34.34 212 GLN B N 1
ATOM 3705 C CA . GLN B 1 214 ? -2.529 -8.904 42.840 1.00 33.58 212 GLN B CA 1
ATOM 3706 C C . GLN B 1 214 ? -2.749 -9.590 41.501 1.00 35.40 212 GLN B C 1
ATOM 3707 O O . GLN B 1 214 ? -3.684 -9.226 40.792 1.00 37.86 212 GLN B O 1
ATOM 3713 N N . ASN B 1 215 ? -1.913 -10.553 41.133 1.00 35.00 213 ASN B N 1
ATOM 3714 C CA . ASN B 1 215 ? -2.252 -11.475 40.042 1.00 37.75 213 ASN B CA 1
ATOM 3715 C C . ASN B 1 215 ? -1.590 -12.818 40.260 1.00 38.67 213 ASN B C 1
ATOM 3716 O O . ASN B 1 215 ? -0.769 -12.978 41.177 1.00 37.01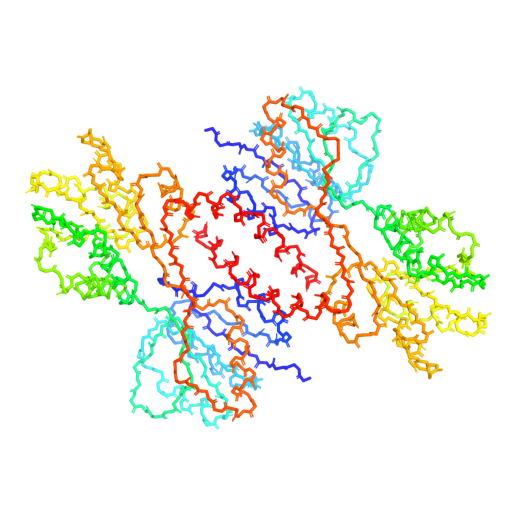 213 ASN B O 1
ATOM 3721 N N . ASP B 1 216 ? -1.959 -13.791 39.429 1.00 38.20 214 ASP B N 1
ATOM 3722 C CA . ASP B 1 216 ? -1.481 -15.164 39.585 1.00 39.98 214 ASP B CA 1
ATOM 3723 C C . ASP B 1 216 ? 0.028 -15.250 39.359 1.00 42.31 214 ASP B C 1
ATOM 3724 O O . ASP B 1 216 ? 0.696 -15.959 40.089 1.00 38.42 214 ASP B O 1
ATOM 3729 N N . ASP B 1 217 ? 0.554 -14.546 38.353 1.00 40.27 215 ASP B N 1
ATOM 3730 C CA . ASP B 1 217 ? 1.989 -14.674 38.036 1.00 41.90 215 ASP B CA 1
ATOM 3731 C C . ASP B 1 217 ? 2.891 -14.244 39.188 1.00 41.05 215 ASP B C 1
ATOM 3732 O O . ASP B 1 217 ? 3.833 -14.934 39.528 1.00 38.90 215 ASP B O 1
ATOM 3737 N N . MET B 1 218 ? 2.580 -13.104 39.795 1.00 38.43 216 MET B N 1
ATOM 3738 C CA . MET B 1 218 ? 3.319 -12.637 40.959 1.00 34.48 216 MET B CA 1
ATOM 3739 C C . MET B 1 218 ? 3.213 -13.602 42.106 1.00 34.50 216 MET B C 1
ATOM 3740 O O . MET B 1 218 ? 4.210 -13.873 42.793 1.00 39.42 216 MET B O 1
ATOM 3745 N N . GLY B 1 219 ? 2.028 -14.175 42.296 1.00 33.17 217 GLY B N 1
ATOM 3746 C CA . GLY B 1 219 ? 1.810 -15.208 43.301 1.00 34.30 217 GLY B CA 1
ATOM 3747 C C . GLY B 1 219 ? 2.662 -16.435 43.044 1.00 38.16 217 GLY B C 1
ATOM 3748 O O . GLY B 1 219 ? 3.222 -17.027 43.992 1.00 34.26 217 GLY B O 1
ATOM 3749 N N . LEU B 1 220 ? 2.790 -16.825 41.776 1.00 36.50 218 LEU B N 1
ATOM 3750 C CA . LEU B 1 220 ? 3.587 -18.003 41.480 1.00 38.68 218 LEU B CA 1
ATOM 3751 C C . LEU B 1 220 ? 5.055 -17.716 41.704 1.00 43.65 218 LEU B C 1
ATOM 3752 O O . LEU B 1 220 ? 5.771 -18.586 42.184 1.00 45.98 218 LEU B O 1
ATOM 3757 N N . GLY B 1 221 ? 5.507 -16.516 41.335 1.00 42.97 219 GLY B N 1
ATOM 3758 C CA . GLY B 1 221 ? 6.877 -16.101 41.610 1.00 41.82 219 GLY B CA 1
ATOM 3759 C C . GLY B 1 221 ? 7.203 -16.154 43.098 1.00 41.84 219 GLY B C 1
ATOM 3760 O O . GLY B 1 221 ? 8.256 -16.689 43.503 1.00 41.78 219 GLY B O 1
ATOM 3761 N N . ALA B 1 222 ? 6.277 -15.616 43.893 1.00 40.16 220 ALA B N 1
ATOM 3762 C CA . ALA B 1 222 ? 6.403 -15.547 45.340 1.00 43.29 220 ALA B CA 1
ATOM 3763 C C . ALA B 1 222 ? 6.514 -16.930 45.953 1.00 43.21 220 ALA B C 1
ATOM 3764 O O . ALA B 1 222 ? 7.323 -17.154 46.832 1.00 43.82 220 ALA B O 1
ATOM 3766 N N . MET B 1 223 ? 5.674 -17.836 45.491 1.00 42.54 221 MET B N 1
ATOM 3767 C CA . MET B 1 223 ? 5.692 -19.235 45.882 1.00 48.01 221 MET B CA 1
ATOM 3768 C C . MET B 1 223 ? 7.104 -19.840 45.687 1.00 47.10 221 MET B C 1
ATOM 3769 O O . MET B 1 223 ? 7.615 -20.520 46.560 1.00 44.21 221 MET B O 1
ATOM 3774 N N . GLU B 1 224 ? 7.739 -19.569 44.553 1.00 47.33 222 GLU B N 1
ATOM 3775 C CA . GLU B 1 224 ? 9.093 -20.052 44.327 1.00 50.73 222 GLU B CA 1
ATOM 3776 C C . GLU B 1 224 ? 10.111 -19.412 45.249 1.00 49.46 222 GLU B C 1
ATOM 3777 O O . GLU B 1 224 ? 11.058 -20.061 45.643 1.00 51.20 222 GLU B O 1
ATOM 3783 N N . ALA B 1 225 ? 9.950 -18.132 45.561 1.00 50.85 223 ALA B N 1
ATOM 3784 C CA . ALA B 1 225 ? 10.870 -17.449 46.476 1.00 47.67 223 ALA B CA 1
ATOM 3785 C C . ALA B 1 225 ? 10.735 -18.021 47.869 1.00 48.06 223 ALA B C 1
ATOM 3786 O O . ALA B 1 225 ? 11.724 -18.193 48.584 1.00 49.57 223 ALA B O 1
ATOM 3788 N N . ILE B 1 226 ? 9.502 -18.316 48.253 1.00 45.60 224 ILE B N 1
ATOM 3789 C CA . ILE B 1 226 ? 9.227 -18.896 49.550 1.00 47.38 224 ILE B CA 1
ATOM 3790 C C . ILE B 1 226 ? 9.868 -20.264 49.652 1.00 53.97 224 ILE B C 1
ATOM 3791 O O . ILE B 1 226 ? 10.497 -20.572 50.667 1.00 51.66 224 ILE B O 1
ATOM 3796 N N . GLU B 1 227 ? 9.718 -21.070 48.609 1.00 55.83 225 GLU B N 1
ATOM 3797 C CA . GLU B 1 227 ? 10.366 -22.382 48.536 1.00 61.61 225 GLU B CA 1
ATOM 3798 C C . GLU B 1 227 ? 11.900 -22.264 48.589 1.00 63.54 225 GLU B C 1
ATOM 3799 O O . GLU B 1 227 ? 12.546 -22.996 49.335 1.00 66.07 225 GLU B O 1
ATOM 3805 N N . ALA B 1 228 ? 12.481 -21.327 47.843 1.00 58.15 226 ALA B N 1
ATOM 3806 C CA . ALA B 1 228 ? 13.936 -21.192 47.830 1.00 59.74 226 ALA B CA 1
ATOM 3807 C C . ALA B 1 228 ? 14.468 -20.824 49.216 1.00 60.12 226 ALA B C 1
ATOM 3808 O O . ALA B 1 228 ? 15.537 -21.263 49.599 1.00 73.11 226 ALA B O 1
ATOM 3810 N N . ALA B 1 229 ? 13.686 -20.065 49.977 1.00 61.63 227 ALA B N 1
ATOM 3811 C CA . ALA B 1 229 ? 14.017 -19.705 51.344 1.00 58.34 227 ALA B CA 1
ATOM 3812 C C . ALA B 1 229 ? 13.796 -20.858 52.317 1.00 59.76 227 ALA B C 1
ATOM 3813 O O . ALA B 1 229 ? 13.836 -20.634 53.534 1.00 57.90 227 ALA B O 1
ATOM 3815 N N . GLY B 1 230 ? 13.540 -22.071 51.801 1.00 60.86 228 GLY B N 1
ATOM 3816 C CA . GLY B 1 230 ? 13.266 -23.244 52.643 1.00 57.55 228 GLY B CA 1
ATOM 3817 C C . GLY B 1 230 ? 11.979 -23.149 53.447 1.00 59.10 228 GLY B C 1
ATOM 3818 O O . GLY B 1 230 ? 11.836 -23.802 54.468 1.00 53.21 228 GLY B O 1
ATOM 3819 N N . LYS B 1 231 ? 11.029 -22.326 52.998 1.00 59.53 229 LYS B N 1
ATOM 3820 C CA . LYS B 1 231 ? 9.712 -22.275 53.632 1.00 57.43 229 LYS B CA 1
ATOM 3821 C C . LYS B 1 231 ? 8.682 -22.963 52.722 1.00 56.46 229 LYS B C 1
ATOM 3822 O O . LYS B 1 231 ? 8.935 -23.222 51.549 1.00 53.80 229 LYS B O 1
ATOM 3828 N N . LYS B 1 232 ? 7.514 -23.231 53.277 1.00 56.44 230 LYS B N 1
ATOM 3829 C CA . LYS B 1 232 ? 6.487 -24.005 52.598 1.00 61.07 230 LYS B CA 1
ATOM 3830 C C . LYS B 1 232 ? 5.293 -23.079 52.251 1.00 53.89 230 LYS B C 1
ATOM 3831 O O . LYS B 1 232 ? 4.486 -22.728 53.124 1.00 45.78 230 LYS B O 1
ATOM 3837 N N . PRO B 1 233 ? 5.182 -22.666 50.980 1.00 50.69 231 PRO B N 1
ATOM 3838 C CA . PRO B 1 233 ? 4.080 -21.762 50.615 1.00 47.36 231 PRO B CA 1
ATOM 3839 C C . PRO B 1 233 ? 2.781 -22.483 50.796 1.00 41.42 231 PRO B C 1
ATOM 3840 O O . PRO B 1 233 ? 2.681 -23.648 50.454 1.00 46.56 231 PRO B O 1
ATOM 3844 N N . GLY B 1 234 ? 1.794 -21.827 51.359 1.00 41.48 232 GLY B N 1
ATOM 3845 C CA . GLY B 1 234 ? 0.519 -22.484 51.597 1.00 43.32 232 GLY B CA 1
ATOM 3846 C C . GLY B 1 234 ? 0.364 -22.978 53.015 1.00 47.84 232 GLY B C 1
ATOM 3847 O O . GLY B 1 234 ? -0.765 -23.102 53.500 1.00 45.48 232 GLY B O 1
ATOM 3848 N N . THR B 1 235 ? 1.482 -23.240 53.701 1.00 50.77 233 THR B N 1
ATOM 3849 C CA . THR B 1 235 ? 1.419 -23.610 55.124 1.00 53.78 233 THR B CA 1
ATOM 3850 C C . THR B 1 235 ? 2.129 -22.609 56.035 1.00 50.70 233 THR B C 1
ATOM 3851 O O . THR B 1 235 ? 1.543 -22.075 56.950 1.00 57.03 233 THR B O 1
ATOM 3855 N N . ASP B 1 236 ? 3.400 -22.367 55.779 1.00 54.99 234 ASP B N 1
ATOM 3856 C CA . ASP B 1 236 ? 4.176 -21.427 56.595 1.00 55.04 234 ASP B CA 1
ATOM 3857 C C . ASP B 1 236 ? 3.802 -19.992 56.278 1.00 54.21 234 ASP B C 1
ATOM 3858 O O . ASP B 1 236 ? 3.750 -19.139 57.164 1.00 54.25 234 ASP B O 1
ATOM 3863 N N . ILE B 1 237 ? 3.637 -19.716 54.986 1.00 48.38 235 ILE B N 1
ATOM 3864 C CA . ILE B 1 237 ? 3.187 -18.414 54.516 1.00 45.45 235 ILE B CA 1
ATOM 3865 C C . ILE B 1 237 ? 1.996 -18.691 53.593 1.00 45.50 235 ILE B C 1
ATOM 3866 O O . ILE B 1 237 ? 2.141 -19.460 52.626 1.00 41.32 235 ILE B O 1
ATOM 3871 N N . LYS B 1 238 ? 0.844 -18.120 53.928 1.00 43.56 236 LYS B N 1
ATOM 3872 C CA . LYS B 1 238 ? -0.349 -18.256 53.101 1.00 47.17 236 LYS B CA 1
ATOM 3873 C C . LYS B 1 238 ? -0.321 -17.300 51.906 1.00 40.86 236 LYS B C 1
ATOM 3874 O O . LYS B 1 238 ? 0.267 -16.236 51.988 1.00 37.12 236 LYS B O 1
ATOM 3880 N N . ILE B 1 239 ? -0.963 -17.698 50.802 1.00 36.37 237 ILE B N 1
ATOM 3881 C CA . ILE B 1 239 ? -0.999 -16.901 49.615 1.00 37.19 237 ILE B CA 1
ATOM 3882 C C . ILE B 1 239 ? -2.440 -16.751 49.157 1.00 34.25 237 ILE B C 1
ATOM 3883 O O . ILE B 1 239 ? -3.127 -17.747 48.951 1.00 37.14 237 ILE B O 1
ATOM 3888 N N . VAL B 1 240 ? -2.887 -15.504 49.051 1.00 34.40 238 VAL B N 1
ATOM 3889 C CA . VAL B 1 240 ? -4.185 -15.208 48.445 1.00 36.05 238 VAL B CA 1
ATOM 3890 C C . VAL B 1 240 ? -3.879 -14.411 47.199 1.00 33.52 238 VAL B C 1
ATOM 3891 O O . VAL B 1 240 ? -3.125 -13.450 47.243 1.00 32.35 238 VAL B O 1
ATOM 3895 N N . ALA B 1 241 ? -4.438 -14.838 46.057 1.00 32.98 239 ALA B N 1
ATOM 3896 C CA . ALA B 1 241 ? -4.125 -14.187 44.797 1.00 34.20 239 ALA B CA 1
ATOM 3897 C C . ALA B 1 241 ? -5.385 -13.857 43.990 1.00 35.32 239 ALA B C 1
ATOM 3898 O O . ALA B 1 241 ? -6.452 -14.398 44.250 1.00 33.12 239 ALA B O 1
ATOM 3900 N N . VAL B 1 242 ? -5.230 -12.960 43.031 1.00 34.55 240 VAL B N 1
ATOM 3901 C CA . VAL B 1 242 ? -6.300 -12.676 42.085 1.00 36.53 240 VAL B CA 1
ATOM 3902 C C . VAL B 1 242 ? -5.981 -13.372 40.759 1.00 38.63 240 VAL B C 1
ATOM 3903 O O . VAL B 1 242 ? -4.835 -13.426 40.353 1.00 38.27 240 VAL B O 1
ATOM 3907 N N . ASP B 1 243 ? -7.017 -13.897 40.102 1.00 39.48 241 ASP B N 1
ATOM 3908 C CA . ASP B 1 243 ? -6.965 -14.530 38.746 1.00 45.15 241 ASP B CA 1
ATOM 3909 C C . ASP B 1 243 ? -7.020 -16.047 38.838 1.00 43.30 241 ASP B C 1
ATOM 3910 O O . ASP B 1 243 ? -6.079 -16.709 39.259 1.00 45.34 241 ASP B O 1
ATOM 3915 N N . ALA B 1 244 ? -8.140 -16.608 38.446 1.00 39.03 242 ALA B N 1
ATOM 3916 C CA . ALA B 1 244 ? -8.305 -18.027 38.510 1.00 40.79 242 ALA B CA 1
ATOM 3917 C C . ALA B 1 244 ? -7.826 -18.638 37.181 1.00 42.21 242 ALA B C 1
ATOM 3918 O O . ALA B 1 244 ? -8.619 -19.183 36.411 1.00 43.37 242 ALA B O 1
ATOM 3920 N N . THR B 1 245 ? -6.546 -18.480 36.895 1.00 41.64 243 THR B N 1
ATOM 3921 C CA . THR B 1 245 ? -5.965 -19.042 35.685 1.00 43.88 243 THR B CA 1
ATOM 3922 C C . THR B 1 245 ? -5.608 -20.498 35.894 1.00 40.98 243 THR B C 1
ATOM 3923 O O . THR B 1 245 ? -5.639 -21.001 37.014 1.00 41.77 243 THR B O 1
ATOM 3927 N N . HIS B 1 246 ? -5.246 -21.190 34.830 1.00 40.20 244 HIS B N 1
ATOM 3928 C CA . HIS B 1 246 ? -4.921 -22.616 34.962 1.00 38.75 244 HIS B CA 1
ATOM 3929 C C . HIS B 1 246 ? -3.757 -22.827 35.958 1.00 36.94 244 HIS B C 1
ATOM 3930 O O . HIS B 1 246 ? -3.843 -23.665 36.853 1.00 36.10 244 HIS B O 1
ATOM 3937 N N . ASP B 1 247 ? -2.682 -22.064 35.792 1.00 43.72 245 ASP B N 1
ATOM 3938 C CA . ASP B 1 247 ? -1.476 -22.179 36.628 1.00 50.66 245 ASP B CA 1
ATOM 3939 C C . ASP B 1 247 ? -1.752 -21.815 38.100 1.00 44.83 245 ASP B C 1
ATOM 3940 O O . ASP B 1 247 ? -1.265 -22.465 39.021 1.00 40.54 245 ASP B O 1
ATOM 3945 N N . GLY B 1 248 ? -2.537 -20.758 38.275 1.00 37.47 246 GLY B N 1
ATOM 3946 C CA . GLY B 1 248 ? -2.971 -20.312 39.581 1.00 38.41 246 GLY B CA 1
ATOM 3947 C C . GLY B 1 248 ? -3.801 -21.360 40.268 1.00 39.90 246 GLY B C 1
ATOM 3948 O O . GLY B 1 248 ? -3.527 -21.746 41.414 1.00 35.78 246 GLY B O 1
ATOM 3949 N N . MET B 1 249 ? -4.797 -21.879 39.550 1.00 36.52 247 MET B N 1
ATOM 3950 C CA . MET B 1 249 ? -5.637 -22.926 40.099 1.00 38.81 247 MET B CA 1
ATOM 3951 C C . MET B 1 249 ? -4.861 -24.211 40.398 1.00 35.69 247 MET B C 1
ATOM 3952 O O . MET B 1 249 ? -5.208 -24.926 41.348 1.00 34.34 247 MET B O 1
ATOM 3957 N N . GLN B 1 250 ? -3.850 -24.509 39.578 1.00 37.38 248 GLN B N 1
ATOM 3958 C CA . GLN B 1 250 ? -3.021 -25.675 39.821 1.00 40.33 248 GLN B CA 1
ATOM 3959 C C . GLN B 1 250 ? -2.254 -25.523 41.150 1.00 39.20 248 GLN B C 1
ATOM 3960 O O . GLN B 1 250 ? -2.199 -26.447 41.947 1.00 35.07 248 GLN B O 1
ATOM 3966 N N . ALA B 1 251 ? -1.659 -24.359 41.364 1.00 39.58 249 ALA B N 1
ATOM 3967 C CA . ALA B 1 251 ? -0.961 -24.052 42.638 1.00 40.31 249 ALA B CA 1
ATOM 3968 C C . ALA B 1 251 ? -1.872 -24.210 43.853 1.00 41.33 249 ALA B C 1
ATOM 3969 O O . ALA B 1 251 ? -1.496 -24.758 44.885 1.00 38.48 249 ALA B O 1
ATOM 3971 N N . LEU B 1 252 ? -3.094 -23.727 43.715 1.00 33.07 250 LEU B N 1
ATOM 3972 C CA . LEU B 1 252 ? -4.070 -23.813 44.759 1.00 35.30 250 LEU B CA 1
ATOM 3973 C C . LEU B 1 252 ? -4.478 -25.241 45.026 1.00 38.49 250 LEU B C 1
ATOM 3974 O O . LEU B 1 252 ? -4.544 -25.675 46.196 1.00 40.72 250 LEU B O 1
ATOM 3979 N N . ALA B 1 253 ? -4.737 -25.993 43.953 1.00 41.03 251 ALA B N 1
ATOM 3980 C CA . ALA B 1 253 ? -5.046 -27.409 44.083 1.00 41.27 251 ALA B CA 1
ATOM 3981 C C . ALA B 1 253 ? -3.869 -28.170 44.733 1.00 42.44 251 ALA B C 1
ATOM 3982 O O . ALA B 1 253 ? -4.100 -29.052 45.527 1.00 43.96 251 ALA B O 1
ATOM 3984 N N . ASP B 1 254 ? -2.632 -27.823 44.406 1.00 40.68 252 ASP B N 1
ATOM 3985 C CA . ASP B 1 254 ? -1.450 -28.370 45.080 1.00 46.01 252 ASP B CA 1
ATOM 3986 C C . ASP B 1 254 ? -1.225 -27.872 46.541 1.00 49.46 252 ASP B C 1
ATOM 3987 O O . ASP B 1 254 ? -0.307 -28.318 47.220 1.00 47.14 252 ASP B O 1
ATOM 3992 N N . GLY B 1 255 ? -2.064 -26.978 47.045 1.00 45.43 253 GLY B N 1
ATOM 3993 C CA . GLY B 1 255 ? -1.900 -26.460 48.415 1.00 48.00 253 GLY B CA 1
ATOM 3994 C C . GLY B 1 255 ? -0.819 -25.397 48.578 1.00 44.60 253 GLY B C 1
ATOM 3995 O O . GLY B 1 255 ? -0.508 -25.015 49.691 1.00 43.19 253 GLY B O 1
ATOM 3996 N N . LYS B 1 256 ? -0.286 -24.866 47.487 1.00 41.83 254 LYS B N 1
ATOM 3997 C CA . LYS B 1 256 ? 0.751 -23.853 47.568 1.00 43.21 254 LYS B CA 1
ATOM 3998 C C . LYS B 1 256 ? 0.198 -22.424 47.592 1.00 41.29 254 LYS B C 1
ATOM 3999 O O . LYS B 1 256 ? 0.861 -21.502 48.079 1.00 38.51 254 LYS B O 1
ATOM 4005 N N . PHE B 1 257 ? -1.005 -22.235 47.040 1.00 36.64 255 PHE B N 1
ATOM 4006 C CA . PHE B 1 257 ? -1.816 -21.037 47.325 1.00 37.25 255 PHE B CA 1
ATOM 4007 C C . PHE B 1 257 ? -2.888 -21.487 48.328 1.00 35.89 255 PHE B C 1
ATOM 4008 O O . PHE B 1 257 ? -3.150 -22.664 48.444 1.00 37.11 255 PHE B O 1
ATOM 4016 N N . ASN B 1 258 ? -3.543 -20.551 48.994 1.00 36.29 256 ASN B N 1
ATOM 4017 C CA . ASN B 1 258 ? -4.651 -20.843 49.869 1.00 35.06 256 ASN B CA 1
ATOM 4018 C C . ASN B 1 258 ? -6.004 -20.332 49.362 1.00 35.14 256 ASN B C 1
ATOM 4019 O O . ASN B 1 258 ? -7.044 -20.887 49.715 1.00 37.20 256 ASN B O 1
ATOM 4024 N N . TYR B 1 259 ? -5.998 -19.278 48.560 1.00 36.62 257 TYR B N 1
ATOM 4025 C CA . TYR B 1 259 ? -7.237 -18.721 48.073 1.00 36.31 257 TYR B CA 1
ATOM 4026 C C . TYR B 1 259 ? -7.012 -17.932 46.778 1.00 38.60 257 TYR B C 1
ATOM 4027 O O . TYR B 1 259 ? -6.007 -17.204 46.633 1.00 37.94 257 TYR B O 1
ATOM 4036 N N . ILE B 1 260 ? -7.940 -18.100 45.828 1.00 32.92 258 ILE B N 1
ATOM 4037 C CA . ILE B 1 260 ? -7.953 -17.292 44.603 1.00 32.83 258 ILE B CA 1
ATOM 4038 C C . ILE B 1 260 ? -9.339 -16.631 44.432 1.00 32.01 258 ILE B C 1
ATOM 4039 O O . ILE B 1 260 ? -10.367 -17.248 44.744 1.00 30.58 258 ILE B O 1
ATOM 4044 N N . VAL B 1 261 ? -9.330 -15.344 44.053 1.00 31.52 259 VAL B N 1
ATOM 4045 C CA . VAL B 1 261 ? -10.540 -14.628 43.706 1.00 32.21 259 VAL B CA 1
ATOM 4046 C C . VAL B 1 261 ? -10.411 -14.085 42.293 1.00 33.48 259 VAL B C 1
ATOM 4047 O O . VAL B 1 261 ? -9.317 -13.806 41.822 1.00 29.99 259 VAL B O 1
ATOM 4051 N N . GLU B 1 262 ? -11.548 -13.937 41.613 1.00 32.72 260 GLU B N 1
ATOM 4052 C CA . GLU B 1 262 ? -11.547 -13.263 40.311 1.00 34.36 260 GLU B CA 1
ATOM 4053 C C . GLU B 1 262 ? -12.880 -12.630 40.095 1.00 28.81 260 GLU B C 1
ATOM 4054 O O . GLU B 1 262 ? -13.856 -13.187 40.480 1.00 27.46 260 GLU B O 1
ATOM 4060 N N . CYS B 1 263 ? -12.884 -11.424 39.535 1.00 31.53 261 CYS B N 1
ATOM 4061 C CA . CYS B 1 263 ? -14.088 -10.801 39.033 1.00 29.79 261 CYS B CA 1
ATOM 4062 C C . CYS B 1 263 ? -13.964 -10.920 37.527 1.00 31.22 261 CYS B C 1
ATOM 4063 O O . CYS B 1 263 ? -12.993 -10.441 36.938 1.00 31.14 261 CYS B O 1
ATOM 4066 N N . ASN B 1 264 ? -14.915 -11.593 36.894 1.00 33.20 262 ASN B N 1
ATOM 4067 C CA . ASN B 1 264 ? -14.812 -11.826 35.437 1.00 33.81 262 ASN B CA 1
ATOM 4068 C C . ASN B 1 264 ? -14.877 -10.549 34.579 1.00 31.43 262 ASN B C 1
ATOM 4069 O O . ASN B 1 264 ? -15.520 -9.563 34.931 1.00 30.69 262 ASN B O 1
ATOM 4074 N N . PRO B 1 265 ? -14.206 -10.558 33.437 1.00 31.22 263 PRO B N 1
ATOM 4075 C CA . PRO B 1 265 ? -14.495 -9.551 32.450 1.00 32.53 263 PRO B CA 1
ATOM 4076 C C . PRO B 1 265 ? -15.878 -9.784 31.787 1.00 32.36 263 PRO B C 1
ATOM 4077 O O . PRO B 1 265 ? -16.617 -10.692 32.167 1.00 34.97 263 PRO B O 1
ATOM 4081 N N . LEU B 1 266 ? -16.183 -8.957 30.802 1.00 35.26 264 LEU B N 1
ATOM 4082 C CA . LEU B 1 266 ? -17.342 -9.153 29.949 1.00 37.15 264 LEU B CA 1
ATOM 4083 C C . LEU B 1 266 ? -17.398 -10.619 29.489 1.00 35.27 264 LEU B C 1
ATOM 4084 O O . LEU B 1 266 ? -16.403 -11.144 29.062 1.00 33.47 264 LEU B O 1
ATOM 4089 N N . LEU B 1 267 ? -18.566 -11.250 29.570 1.00 35.23 265 LEU B N 1
ATOM 4090 C CA . LEU B 1 267 ? -18.742 -12.638 29.148 1.00 37.74 265 LEU B CA 1
ATOM 4091 C C . LEU B 1 267 ? -19.323 -12.774 27.752 1.00 40.44 265 LEU B C 1
ATOM 4092 O O . LEU B 1 267 ? -18.970 -13.717 27.042 1.00 45.33 265 LEU B O 1
ATOM 4097 N N . GLY B 1 268 ? -20.230 -11.863 27.385 1.00 36.69 266 GLY B N 1
ATOM 4098 C CA . GLY B 1 268 ? -20.834 -11.835 26.042 1.00 31.57 266 GLY B CA 1
ATOM 4099 C C . GLY B 1 268 ? -22.353 -11.771 26.153 1.00 29.29 266 GLY B C 1
ATOM 4100 O O . GLY B 1 268 ? -22.960 -10.861 25.609 1.00 28.46 266 GLY B O 1
ATOM 4101 N N . PRO B 1 269 ? -22.972 -12.709 26.855 1.00 27.91 267 PRO B N 1
ATOM 4102 C CA . PRO B 1 269 ? -24.444 -12.743 26.862 1.00 31.51 267 PRO B CA 1
ATOM 4103 C C . PRO B 1 269 ? -25.027 -11.581 27.603 1.00 33.45 267 PRO B C 1
ATOM 4104 O O . PRO B 1 269 ? -26.121 -11.146 27.299 1.00 29.76 267 PRO B O 1
ATOM 4108 N N . GLU B 1 270 ? -24.319 -11.056 28.596 1.00 33.75 268 GLU B N 1
ATOM 4109 C CA . GLU B 1 270 ? -24.865 -9.918 29.310 1.00 35.45 268 GLU B CA 1
ATOM 4110 C C . GLU B 1 270 ? -24.844 -8.651 28.384 1.00 30.05 268 GLU B C 1
ATOM 4111 O O . GLU B 1 270 ? -25.753 -7.857 28.441 1.00 27.18 268 GLU B O 1
ATOM 4117 N N . LEU B 1 271 ? -23.854 -8.536 27.496 1.00 26.45 269 LEU B N 1
ATOM 4118 C CA . LEU B 1 271 ? -23.869 -7.481 26.476 1.00 27.86 269 LEU B CA 1
ATOM 4119 C C . LEU B 1 271 ? -25.107 -7.625 25.570 1.00 28.13 269 LEU B C 1
ATOM 4120 O O . LEU B 1 271 ? -25.800 -6.656 25.334 1.00 26.86 269 LEU B O 1
ATOM 4125 N N . MET B 1 272 ? -25.393 -8.845 25.124 1.00 28.83 270 MET B N 1
ATOM 4126 C CA . MET B 1 272 ? -26.531 -9.086 24.229 1.00 29.27 270 MET B CA 1
ATOM 4127 C C . MET B 1 272 ? -27.832 -8.770 24.960 1.00 30.00 270 MET B C 1
ATOM 4128 O O . MET B 1 272 ? -28.732 -8.133 24.419 1.00 28.32 270 MET B O 1
ATOM 4133 N N . ASP B 1 273 ? -27.933 -9.187 26.207 1.00 28.97 271 ASP B N 1
ATOM 4134 C CA . ASP B 1 273 ? -29.130 -8.915 26.991 1.00 30.70 271 ASP B CA 1
ATOM 4135 C C . ASP B 1 273 ? -29.303 -7.402 27.248 1.00 33.04 271 ASP B C 1
ATOM 4136 O O . ASP B 1 273 ? -30.414 -6.840 27.107 1.00 26.94 271 ASP B O 1
ATOM 4141 N N . LEU B 1 274 ? -28.219 -6.735 27.647 1.00 30.82 272 LEU B N 1
ATOM 4142 C CA . LEU B 1 274 ? -28.275 -5.293 27.781 1.00 30.53 272 LEU B CA 1
ATOM 4143 C C . LEU B 1 274 ? -28.563 -4.570 26.482 1.00 26.64 272 LEU B C 1
ATOM 4144 O O . LEU B 1 274 ? -29.226 -3.572 26.511 1.00 28.51 272 LEU B O 1
ATOM 4149 N N . ALA B 1 275 ? -28.020 -5.045 25.380 1.00 29.00 273 ALA B N 1
ATOM 4150 C CA . ALA B 1 275 ? -28.273 -4.426 24.086 1.00 28.91 273 ALA B CA 1
ATOM 4151 C C . ALA B 1 275 ? -29.762 -4.431 23.787 1.00 29.18 273 ALA B C 1
ATOM 4152 O O . ALA B 1 275 ? -30.343 -3.397 23.400 1.00 27.02 273 ALA B O 1
ATOM 4154 N N . LYS B 1 276 ? -30.402 -5.566 24.020 1.00 32.93 274 LYS B N 1
ATOM 4155 C CA . LYS B 1 276 ? -31.883 -5.647 23.886 1.00 34.88 274 LYS B CA 1
ATOM 4156 C C . LYS B 1 276 ? -32.602 -4.657 24.777 1.00 31.90 274 LYS B C 1
ATOM 4157 O O . LYS B 1 276 ? -33.512 -3.962 24.345 1.00 30.79 274 LYS B O 1
ATOM 4163 N N . LYS B 1 277 ? -32.174 -4.554 26.032 1.00 29.14 275 LYS B N 1
ATOM 4164 C CA . LYS B 1 277 ? -32.813 -3.637 26.936 1.00 29.57 275 LYS B CA 1
ATOM 4165 C C . LYS B 1 277 ? -32.659 -2.187 26.527 1.00 29.00 275 LYS B C 1
ATOM 4166 O O . LYS B 1 277 ? -33.648 -1.449 26.520 1.00 29.65 275 LYS B O 1
ATOM 4172 N N . VAL B 1 278 ? -31.453 -1.774 26.146 1.00 28.63 276 VAL B N 1
ATOM 4173 C CA . VAL B 1 278 ? -31.253 -0.380 25.824 1.00 31.14 276 VAL B CA 1
ATOM 4174 C C . VAL B 1 278 ? -31.927 -0.028 24.495 1.00 31.62 276 VAL B C 1
ATOM 4175 O O . VAL B 1 278 ? -32.420 1.081 24.348 1.00 32.27 276 VAL B O 1
ATOM 4179 N N . ALA B 1 279 ? -31.989 -0.956 23.558 1.00 30.01 277 ALA B N 1
ATOM 4180 C CA . ALA B 1 279 ? -32.717 -0.700 22.301 1.00 32.27 277 ALA B CA 1
ATOM 4181 C C . ALA B 1 279 ? -34.212 -0.476 22.588 1.00 35.30 277 ALA B C 1
ATOM 4182 O O . ALA B 1 279 ? -34.839 0.340 21.976 1.00 37.14 277 ALA B O 1
ATOM 4184 N N . ALA B 1 280 ? -34.744 -1.165 23.591 1.00 37.03 278 ALA B N 1
ATOM 4185 C CA . ALA B 1 280 ? -36.130 -0.994 23.993 1.00 36.89 278 ALA B CA 1
ATOM 4186 C C . ALA B 1 280 ? -36.379 0.171 24.969 1.00 38.95 278 ALA B C 1
ATOM 4187 O O . ALA B 1 280 ? -37.526 0.407 25.349 1.00 42.58 278 ALA B O 1
ATOM 4189 N N . GLY B 1 281 ? -35.339 0.903 25.378 1.00 34.81 279 GLY B N 1
ATOM 4190 C CA . GLY B 1 281 ? -35.476 1.968 26.361 1.00 34.97 279 GLY B CA 1
ATOM 4191 C C . GLY B 1 281 ? -35.730 1.498 27.797 1.00 34.94 279 GLY B C 1
ATOM 4192 O O . GLY B 1 281 ? -36.170 2.274 28.648 1.00 35.30 279 GLY B O 1
ATOM 4193 N N . GLU B 1 282 ? -35.379 0.267 28.100 1.00 33.39 280 GLU B N 1
ATOM 4194 C CA . GLU B 1 282 ? -35.637 -0.276 29.437 1.00 38.56 280 GLU B CA 1
ATOM 4195 C C . GLU B 1 282 ? -34.587 0.144 30.444 1.00 35.87 280 GLU B C 1
ATOM 4196 O O . GLU B 1 282 ? -33.444 0.348 30.068 1.00 36.29 280 GLU B O 1
ATOM 4202 N N . PRO B 1 283 ? -34.975 0.259 31.727 1.00 37.06 281 PRO B N 1
ATOM 4203 C CA . PRO B 1 283 ? -34.012 0.594 32.788 1.00 34.76 281 PRO B CA 1
ATOM 4204 C C . PRO B 1 283 ? -32.874 -0.426 32.865 1.00 31.31 281 PRO B C 1
ATOM 4205 O O . PRO B 1 283 ? -33.083 -1.632 32.802 1.00 29.71 281 PRO B O 1
ATOM 4209 N N . VAL B 1 284 ? -31.660 0.091 32.980 1.00 30.74 282 VAL B N 1
ATOM 4210 C CA . VAL B 1 284 ? -30.466 -0.708 33.063 1.00 30.05 282 VAL B CA 1
ATOM 4211 C C . VAL B 1 284 ? -29.570 -0.249 34.206 1.00 30.30 282 VAL B C 1
ATOM 4212 O O . VAL B 1 284 ? -29.641 0.908 34.624 1.00 27.83 282 VAL B O 1
ATOM 4216 N N . PRO B 1 285 ? -28.694 -1.151 34.680 1.00 28.12 283 PRO B N 1
ATOM 4217 C CA . PRO B 1 285 ? -27.645 -0.717 35.604 1.00 28.24 283 PRO B CA 1
ATOM 4218 C C . PRO B 1 285 ? -26.599 0.082 34.864 1.00 29.22 283 PRO B C 1
ATOM 4219 O O . PRO B 1 285 ? -26.444 -0.090 33.667 1.00 26.88 283 PRO B O 1
ATOM 4223 N N . GLU B 1 286 ? -25.875 0.967 35.553 1.00 28.90 284 GLU B N 1
ATOM 4224 C CA . GLU B 1 286 ? -24.739 1.651 34.942 1.00 29.71 284 GLU B CA 1
ATOM 4225 C C . GLU B 1 286 ? -23.572 0.727 34.793 1.00 30.88 284 GLU B C 1
ATOM 4226 O O . GLU B 1 286 ? -22.711 0.937 33.940 1.00 29.51 284 GLU B O 1
ATOM 4232 N N . ARG B 1 287 ? -23.516 -0.285 35.655 1.00 29.73 285 ARG B N 1
ATOM 4233 C CA . ARG B 1 287 ? -22.444 -1.242 35.638 1.00 33.32 285 ARG B CA 1
ATOM 4234 C C . ARG B 1 287 ? -23.032 -2.620 35.750 1.00 33.04 285 ARG B C 1
ATOM 4235 O O . ARG B 1 287 ? -23.767 -2.895 36.665 1.00 34.09 285 ARG B O 1
ATOM 4243 N N . VAL B 1 288 ? -22.769 -3.456 34.787 1.00 31.25 286 VAL B N 1
ATOM 4244 C CA . VAL B 1 288 ? -23.200 -4.816 34.897 1.00 35.71 286 VAL B CA 1
ATOM 4245 C C . VAL B 1 288 ? -22.320 -5.429 35.970 1.00 36.93 286 VAL B C 1
ATOM 4246 O O . VAL B 1 288 ? -21.125 -5.136 36.036 1.00 34.90 286 VAL B O 1
ATOM 4250 N N . VAL B 1 289 ? -22.876 -6.303 36.798 1.00 36.40 287 VAL B N 1
ATOM 4251 C CA . VAL B 1 289 ? -22.026 -7.065 37.690 1.00 39.63 287 VAL B CA 1
ATOM 4252 C C . VAL B 1 289 ? -21.702 -8.396 37.017 1.00 38.44 287 VAL B C 1
ATOM 4253 O O . VAL B 1 289 ? -22.586 -9.204 36.775 1.00 38.82 287 VAL B O 1
ATOM 4257 N N . THR B 1 290 ? -20.426 -8.612 36.679 1.00 40.04 288 THR B N 1
ATOM 4258 C CA . THR B 1 290 ? -20.000 -9.835 36.016 1.00 39.44 288 THR B CA 1
ATOM 4259 C C . THR B 1 290 ? -19.945 -10.936 37.072 1.00 37.00 288 THR B C 1
ATOM 4260 O O . THR B 1 290 ? -20.035 -10.652 38.260 1.00 36.97 288 THR B O 1
ATOM 4264 N N . PRO B 1 291 ? -19.835 -12.187 36.658 1.00 35.53 289 PRO B N 1
ATOM 4265 C CA . PRO B 1 291 ? -19.723 -13.247 37.655 1.00 37.80 289 PRO B CA 1
ATOM 4266 C C . PRO B 1 291 ? -18.385 -13.222 38.395 1.00 31.28 289 PRO B C 1
ATOM 4267 O O . PRO B 1 291 ? -17.344 -12.736 37.874 1.00 32.43 289 PRO B O 1
ATOM 4271 N N . ASP B 1 292 ? -18.460 -13.710 39.615 1.00 32.37 290 ASP B N 1
ATOM 4272 C CA . ASP B 1 292 ? -17.325 -13.801 40.496 1.00 33.31 290 ASP B CA 1
ATOM 4273 C C . ASP B 1 292 ? -16.934 -15.243 40.730 1.00 32.55 290 ASP B C 1
ATOM 4274 O O . ASP B 1 292 ? -17.755 -16.134 40.767 1.00 34.99 290 ASP B O 1
ATOM 4279 N N . GLU B 1 293 ? -15.641 -15.458 40.831 1.00 33.72 291 GLU B N 1
ATOM 4280 C CA . GLU B 1 293 ? -15.063 -16.764 41.099 1.00 34.08 291 GLU B CA 1
ATOM 4281 C C . GLU B 1 293 ? -14.261 -16.666 42.400 1.00 34.16 291 GLU B C 1
ATOM 4282 O O . GLU B 1 293 ? -13.701 -15.603 42.698 1.00 30.08 291 GLU B O 1
ATOM 4288 N N . ALA B 1 294 ? -14.277 -17.737 43.178 1.00 33.74 292 ALA B N 1
ATOM 4289 C CA . ALA B 1 294 ? -13.471 -17.843 44.393 1.00 36.33 292 ALA B CA 1
ATOM 4290 C C . ALA B 1 294 ? -13.217 -19.297 44.671 1.00 34.87 292 ALA B C 1
ATOM 4291 O O . ALA B 1 294 ? -14.114 -20.107 44.481 1.00 36.57 292 ALA B O 1
ATOM 4293 N N . PHE B 1 295 ? -11.989 -19.645 45.051 1.00 34.60 293 PHE B N 1
ATOM 4294 C CA . PHE B 1 295 ? -11.619 -21.050 45.246 1.00 36.57 293 PHE B CA 1
ATOM 4295 C C . PHE B 1 295 ? -10.668 -21.195 46.398 1.00 37.69 293 PHE B C 1
ATOM 4296 O O . PHE B 1 295 ? -9.703 -20.446 46.456 1.00 38.15 293 PHE B O 1
ATOM 4304 N N . ASP B 1 296 ? -10.938 -22.158 47.281 1.00 40.15 294 ASP B N 1
ATOM 4305 C CA . ASP B 1 296 ? -9.928 -22.702 48.176 1.00 42.99 294 ASP B CA 1
ATOM 4306 C C . ASP B 1 296 ? -9.353 -23.957 47.507 1.00 46.97 294 ASP B C 1
ATOM 4307 O O . ASP B 1 296 ? -9.674 -24.244 46.351 1.00 40.21 294 ASP B O 1
ATOM 4312 N N . GLN B 1 297 ? -8.501 -24.697 48.222 1.00 45.07 295 GLN B N 1
ATOM 4313 C CA . GLN B 1 297 ? -7.764 -25.801 47.648 1.00 46.73 295 GLN B CA 1
ATOM 4314 C C . GLN B 1 297 ? -8.687 -26.929 47.144 1.00 43.71 295 GLN B C 1
ATOM 4315 O O . GLN B 1 297 ? -8.547 -27.428 46.021 1.00 47.19 295 GLN B O 1
ATOM 4321 N N . ALA B 1 298 ? -9.631 -27.315 47.988 1.00 48.48 296 ALA B N 1
ATOM 4322 C CA . ALA B 1 298 ? -10.545 -28.404 47.677 1.00 52.69 296 ALA B CA 1
ATOM 4323 C C . ALA B 1 298 ? -11.368 -28.019 46.461 1.00 49.53 296 ALA B C 1
ATOM 4324 O O . ALA B 1 298 ? -11.482 -28.812 45.544 1.00 49.30 296 ALA B O 1
ATOM 4326 N N . GLN B 1 299 ? -11.886 -26.791 46.435 1.00 47.00 297 GLN B N 1
ATOM 4327 C CA . GLN B 1 299 ? -12.709 -26.339 45.303 1.00 46.23 297 GLN B CA 1
ATOM 4328 C C . GLN B 1 299 ? -11.896 -26.309 44.015 1.00 44.48 297 GLN B C 1
ATOM 4329 O O . GLN B 1 299 ? -12.397 -26.734 42.972 1.00 48.69 297 GLN B O 1
ATOM 4335 N N . ALA B 1 300 ? -10.634 -25.868 44.077 1.00 41.81 298 ALA B N 1
ATOM 4336 C CA . ALA B 1 300 ? -9.828 -25.800 42.874 1.00 41.88 298 ALA B CA 1
ATOM 4337 C C . ALA B 1 300 ? -9.517 -27.182 42.310 1.00 48.83 298 ALA B C 1
ATOM 4338 O O . ALA B 1 300 ? -9.415 -27.363 41.085 1.00 46.22 298 ALA B O 1
ATOM 4340 N N . LYS B 1 301 ? -9.294 -28.125 43.215 1.00 52.82 299 LYS B N 1
ATOM 4341 C CA . LYS B 1 301 ? -8.912 -29.493 42.852 1.00 59.78 299 LYS B CA 1
ATOM 4342 C C . LYS B 1 301 ? -10.061 -30.185 42.130 1.00 54.57 299 LYS B C 1
ATOM 4343 O O . LYS B 1 301 ? -9.830 -30.934 41.187 1.00 52.15 299 LYS B O 1
ATOM 4349 N N . ALA B 1 302 ? -11.294 -29.919 42.562 1.00 51.57 300 ALA B N 1
ATOM 4350 C CA . ALA B 1 302 ? -12.487 -30.418 41.841 1.00 54.20 300 ALA B CA 1
ATOM 4351 C C . ALA B 1 302 ? -12.735 -29.683 40.515 1.00 57.31 300 ALA B C 1
ATOM 4352 O O . ALA B 1 302 ? -12.918 -30.305 39.472 1.00 54.43 300 ALA B O 1
ATOM 4354 N N . ALA B 1 303 ? -12.708 -28.353 40.556 1.00 57.58 301 ALA B N 1
ATOM 4355 C CA . ALA B 1 303 ? -13.019 -27.516 39.392 1.00 54.72 301 ALA B CA 1
ATOM 4356 C C . ALA B 1 303 ? -12.042 -27.669 38.247 1.00 52.19 301 ALA B C 1
ATOM 4357 O O . ALA B 1 303 ? -12.469 -27.800 37.089 1.00 51.96 301 ALA B O 1
ATOM 4359 N N . LEU B 1 304 ? -10.752 -27.701 38.552 1.00 47.83 302 LEU B N 1
ATOM 4360 C CA . LEU B 1 304 ? -9.733 -27.725 37.513 1.00 47.45 302 LEU B CA 1
ATOM 4361 C C . LEU B 1 304 ? -9.906 -28.831 36.427 1.00 48.74 302 LEU B C 1
ATOM 4362 O O . LEU B 1 304 ? -9.991 -28.504 35.235 1.00 42.98 302 LEU B O 1
ATOM 4367 N N . PRO B 1 305 ? -9.929 -30.129 36.826 1.00 47.42 303 PRO B N 1
ATOM 4368 C CA . PRO B 1 305 ? -10.092 -31.182 35.817 1.00 48.25 303 PRO B CA 1
ATOM 4369 C C . PRO B 1 305 ? -11.461 -31.146 35.135 1.00 44.31 303 PRO B C 1
ATOM 4370 O O . PRO B 1 305 ? -11.565 -31.463 33.939 1.00 46.41 303 PRO B O 1
ATOM 4374 N N A ASN B 1 306 ? -12.493 -30.738 35.875 0.50 41.17 304 ASN B N 1
ATOM 4375 N N B ASN B 1 306 ? -12.495 -30.748 35.862 0.50 40.86 304 ASN B N 1
ATOM 4376 C CA A ASN B 1 306 ? -13.845 -30.680 35.317 0.50 40.60 304 ASN B CA 1
ATOM 4377 C CA B ASN B 1 306 ? -13.831 -30.721 35.308 0.50 40.18 304 ASN B CA 1
ATOM 4378 C C A ASN B 1 306 ? -13.975 -29.693 34.164 0.50 41.17 304 ASN B C 1
ATOM 4379 C C B ASN B 1 306 ? -14.105 -29.573 34.335 0.50 41.40 304 ASN B C 1
ATOM 4380 O O A ASN B 1 306 ? -14.757 -29.913 33.213 0.50 38.46 304 ASN B O 1
ATOM 4381 O O B ASN B 1 306 ? -15.181 -29.521 33.721 0.50 38.43 304 ASN B O 1
ATOM 4390 N N . ARG B 1 307 ? -13.173 -28.626 34.216 1.00 39.51 305 ARG B N 1
ATOM 4391 C CA . ARG B 1 307 ? -13.347 -27.539 33.282 1.00 38.87 305 ARG B CA 1
ATOM 4392 C C . ARG B 1 307 ? -13.230 -27.972 31.864 1.00 32.64 305 ARG B C 1
ATOM 4393 O O . ARG B 1 307 ? -13.926 -27.428 31.006 1.00 30.77 305 ARG B O 1
ATOM 4401 N N . GLN B 1 308 ? -12.324 -28.884 31.600 1.00 34.06 306 GLN B N 1
ATOM 4402 C CA . GLN B 1 308 ? -12.092 -29.362 30.228 1.00 36.81 306 GLN B CA 1
ATOM 4403 C C . GLN B 1 308 ? -13.378 -29.893 29.617 1.00 33.65 306 GLN B C 1
ATOM 4404 O O . GLN B 1 308 ? -13.673 -29.636 28.451 1.00 30.96 306 GLN B O 1
ATOM 4410 N N . TYR B 1 309 ? -14.120 -30.643 30.433 1.00 34.56 307 TYR B N 1
ATOM 4411 C CA . TYR B 1 309 ? -15.355 -31.288 29.983 1.00 38.56 307 TYR B CA 1
ATOM 4412 C C . TYR B 1 309 ? -16.472 -30.288 29.808 1.00 34.00 307 TYR B C 1
ATOM 4413 O O . TYR B 1 309 ? -17.155 -30.355 28.804 1.00 32.34 307 TYR B O 1
ATOM 4422 N N . LYS B 1 310 ? -16.619 -29.324 30.731 1.00 30.86 308 LYS B N 1
ATOM 4423 C CA . LYS B 1 310 ? -17.590 -28.266 30.555 1.00 31.98 308 LYS B CA 1
ATOM 4424 C C . LYS B 1 310 ? -17.321 -27.413 29.315 1.00 30.91 308 LYS B C 1
ATOM 4425 O O . LYS B 1 310 ? -18.281 -27.090 28.565 1.00 29.18 308 LYS B O 1
ATOM 4431 N N . LEU B 1 311 ? -16.050 -27.057 29.110 1.00 26.11 309 LEU B N 1
ATOM 4432 C CA . LEU B 1 311 ? -15.643 -26.349 27.938 1.00 26.50 309 LEU B CA 1
ATOM 4433 C C . LEU B 1 311 ? -15.966 -27.119 26.648 1.00 26.27 309 LEU B C 1
ATOM 4434 O O . LEU B 1 311 ? -16.563 -26.586 25.672 1.00 26.77 309 LEU B O 1
ATOM 4439 N N . ALA B 1 312 ? -15.561 -28.368 26.630 1.00 27.58 310 ALA B N 1
ATOM 4440 C CA . ALA B 1 312 ? -15.712 -29.175 25.408 1.00 28.35 310 ALA B CA 1
ATOM 4441 C C . ALA B 1 312 ? -17.187 -29.399 25.069 1.00 26.90 310 ALA B C 1
ATOM 4442 O O . ALA B 1 312 ? -17.572 -29.315 23.907 1.00 28.66 310 ALA B O 1
ATOM 4444 N N . ALA B 1 313 ? -18.014 -29.661 26.066 1.00 26.34 311 ALA B N 1
ATOM 4445 C CA . ALA B 1 313 ? -19.453 -29.805 25.842 1.00 26.73 311 ALA B CA 1
ATOM 4446 C C . ALA B 1 313 ? -20.055 -28.535 25.297 1.00 28.95 311 ALA B C 1
ATOM 4447 O O . ALA B 1 313 ? -20.800 -28.574 24.331 1.00 27.97 311 ALA B O 1
ATOM 4449 N N . ALA B 1 314 ? -19.699 -27.376 25.882 1.00 27.77 312 ALA B N 1
ATOM 4450 C CA . ALA B 1 314 ? -20.199 -26.138 25.384 1.00 26.23 312 ALA B CA 1
ATOM 4451 C C . ALA B 1 314 ? -19.775 -25.842 23.960 1.00 24.38 312 ALA B C 1
ATOM 4452 O O . ALA B 1 314 ? -20.576 -25.367 23.180 1.00 24.90 312 ALA B O 1
ATOM 4454 N N . LEU B 1 315 ? -18.515 -26.090 23.622 1.00 26.25 313 LEU B N 1
ATOM 4455 C CA . LEU B 1 315 ? -18.049 -25.822 22.279 1.00 25.29 313 LEU B CA 1
ATOM 4456 C C . LEU B 1 315 ? -18.763 -26.751 21.273 1.00 26.89 313 LEU B C 1
ATOM 4457 O O . LEU B 1 315 ? -19.045 -26.360 20.163 1.00 27.60 313 LEU B O 1
ATOM 4462 N N . GLU B 1 316 ? -19.042 -27.960 21.703 1.00 27.35 314 GLU B N 1
ATOM 4463 C CA . GLU B 1 316 ? -19.777 -28.915 20.867 1.00 27.36 314 GLU B CA 1
ATOM 4464 C C . GLU B 1 316 ? -21.180 -28.408 20.559 1.00 28.97 314 GLU B C 1
ATOM 4465 O O . GLU B 1 316 ? -21.571 -28.387 19.380 1.00 24.37 314 GLU B O 1
ATOM 4471 N N . HIS B 1 317 ? -21.924 -27.963 21.572 1.00 27.42 315 HIS B N 1
ATOM 4472 C CA . HIS B 1 317 ? -23.268 -27.545 21.319 1.00 26.87 315 HIS B CA 1
ATOM 4473 C C . HIS B 1 317 ? -23.195 -26.314 20.400 1.00 31.92 315 HIS B C 1
ATOM 4474 O O . HIS B 1 317 ? -23.995 -26.186 19.469 1.00 27.42 315 HIS B O 1
ATOM 4481 N N . HIS B 1 318 ? -22.251 -25.397 20.685 1.00 27.45 316 HIS B N 1
ATOM 4482 C CA . HIS B 1 318 ? -22.193 -24.134 19.996 1.00 27.10 316 HIS B CA 1
ATOM 4483 C C . HIS B 1 318 ? -21.858 -24.276 18.514 1.00 24.69 316 HIS B C 1
ATOM 4484 O O . HIS B 1 318 ? -22.352 -23.491 17.678 1.00 28.01 316 HIS B O 1
ATOM 4491 N N . HIS B 1 319 ? -21.064 -25.281 18.201 1.00 26.99 317 HIS B N 1
ATOM 4492 C CA . HIS B 1 319 ? -20.585 -25.464 16.823 1.00 28.72 317 HIS B CA 1
ATOM 4493 C C . HIS B 1 319 ? -21.723 -25.714 15.811 1.00 29.41 317 HIS B C 1
ATOM 4494 O O . HIS B 1 319 ? -21.560 -25.457 14.629 1.00 28.84 317 HIS B O 1
ATOM 4501 N N . HIS B 1 320 ? -22.900 -26.108 16.269 1.00 28.87 318 HIS B N 1
ATOM 4502 C CA . HIS B 1 320 ? -24.047 -26.214 15.369 1.00 31.09 318 HIS B CA 1
ATOM 4503 C C . HIS B 1 320 ? -24.456 -24.855 14.799 1.00 32.38 318 HIS B C 1
ATOM 4504 O O . HIS B 1 320 ? -25.156 -24.819 13.796 1.00 31.19 318 HIS B O 1
ATOM 4511 N N . HIS B 1 321 ? -24.043 -23.744 15.426 1.00 30.52 319 HIS B N 1
ATOM 4512 C CA . HIS B 1 321 ? -24.307 -22.422 14.844 1.00 31.82 319 HIS B CA 1
ATOM 4513 C C . HIS B 1 321 ? -23.383 -22.114 13.654 1.00 31.61 319 HIS B C 1
ATOM 4514 O O . HIS B 1 321 ? -23.547 -21.090 13.050 1.00 36.39 319 HIS B O 1
ATOM 4521 N N . HIS B 1 322 ? -22.408 -22.963 13.343 1.00 30.99 320 HIS B N 1
ATOM 4522 C CA . HIS B 1 322 ? -21.367 -22.627 12.372 1.00 34.23 320 HIS B CA 1
ATOM 4523 C C . HIS B 1 322 ? -21.605 -23.393 11.065 1.00 40.12 320 HIS B C 1
ATOM 4524 O O . HIS B 1 322 ? -22.539 -24.199 10.955 1.00 37.29 320 HIS B O 1
#

B-factor: mean 40.34, std 12.47, range [22.01, 155.84]

Sequence (600 aa):
GALTLGFAQVGGWRTANTESIKSAAEEAGVNLKFADANGEQEKQISAIRSFIQQGVDVIAFSPVVRTGWDAVLQETKNAGIPVILTDRAVDTQDTDVYKTFIGADFIEEGRRAGQWVADQYASATGPVNIVQLEGTTGADPAIDRKTGFAEGISKNPNNLKIVASQTGDFTRSGGKQVMEAFLKSTPQIDVVFAQNDDMGLGAMEAIEAAGKKPGTDIKIVAVDATHDGMMQALADGKFNYIVECNPLLGPELMDLAKKVAAGEPVPERVVTPDEAFDQQAQAKAALPNRQYKLAAALEHHHHHHGALTLGFAQVGANTESIKSAAEEAGVNLKFADANGEQEKQISAIRSFIQQGVDVIAFSPVVRTGWDAVLQETKNAGIPVILTDRAVDDTQDTDVYKTFIGADFIEEGRRAGQWVADQYASATGPVNIVQLEGTTGADPAIDRKTGFAEGISKNPNLKIVASQTGDFTRSGGKQVMEAFLKSTPQIDVVFAQNDDMGLGAMEAIEAAGKKPGTDIKIVAVDATHDGMQALADGKFNYIVECNPLLGPELMDLAKKVAAGEPVPERVVTPDEAFDQAQAKAALPNNRQYKLAAALEHHHHHH

Organism: Mycolicibacterium smegmatis (strain ATCC 700084 / mc(2)155) (NCBI:txid246196)

Solvent-accessible surface area: 25510 Å² total; per-residue (Å²): 137,62,28,25,0,0,4,0,37,39,86,95,119,18,46,10,12,59,58,2,1,93,8,3,1,53,18,16,49,12,70,35,85,71,22,68,0,95,41,112,44,136,107,0,18,63,13,0,105,49,6,27,149,89,52,6,60,0,0,0,0,3,1,24,67,107,78,45,0,30,68,2,0,64,63,1,108,124,50,63,15,20,3,0,0,0,21,80,29,13,63,49,160,50,114,110,6,52,97,0,24,0,2,16,40,20,64,42,0,0,135,53,0,0,78,29,0,13,87,106,36,76,100,35,150,36,99,2,24,0,0,1,0,27,0,51,112,51,14,70,0,6,95,30,8,92,60,0,0,48,75,3,16,80,191,24,108,83,7,125,61,64,21,43,86,43,2,73,21,64,97,86,15,0,67,128,6,0,66,42,6,39,176,85,14,139,83,12,27,0,0,0,0,0,12,12,54,0,0,6,0,0,20,53,2,0,66,88,54,72,93,131,5,8,78,82,6,57,0,0,0,0,13,3,16,50,84,0,0,74,6,0,12,84,22,68,1,27,37,0,0,1,2,6,8,2,16,0,4,32,0,1,60,8,0,89,70,7,46,88,60,83,123,27,85,120,121,30,105,9,58,72,20,31,22,57,69,72,91,0,112,78,27,10,79,56,29,35,99,123,5,3,34,7,13,7,42,8,48,67,61,127,134,64,25,27,0,0,1,1,5,20,66,81,15,55,58,2,5,108,8,2,2,52,18,20,50,13,61,35,83,88,27,84,2,121,42,87,43,139,102,0,31,60,15,0,93,41,6,38,150,93,54,5,61,0,0,0,0,6,0,27,66,98,86,50,0,57,62,1,0,84,64,1,90,120,51,62,16,22,3,0,1,1,47,100,39,12,79,31,84,86,81,92,11,41,102,0,25,0,1,15,48,43,58,25,2,0,92,51,0,0,85,29,0,11,93,94,33,77,111,33,140,35,96,6,23,0,0,0,0,29,1,49,112,59,28,66,32,7,98,33,16,89,67,0,0,47,79,5,13,65,179,22,105,42,8,120,61,68,22,41,90,50,2,76,47,57,100,84,10,0,78,124,8,0,67,46,8,40,184,86,17,139,87,8,28,0,0,0,0,0,13,10,51,0,0,5,0,0,22,59,1,0,70,86,58,71,91,131,5,10,87,72,0,56,0,0,0,0,26,2,18,55,83,0,0,77,6,0,6,80,22,72,1,30,40,0,0,5,5,3,44,6,12,0,2,28,0,0,56,6,0,89,75,8,49,73,68,86,131,41,69,137,104,18,138,9,64,74,18,38,24,58,85,74,94,0,133,61,23,17,71,79,34,40,121,127,7,3,33,8,12,7,39,10,64,58,59,126

InterPro domains:
  IPR025997 Periplasmic binding protein [PF13407] (46-301)
  IPR028082 Periplasmic binding protein-like I [SSF53822] (39-319)

Nearest PDB structures (foldseek):
  6hb0-assembly2_B  TM=1.003E+00  e=4.219E-58  Mycolicibacterium smegmatis MC2 155
  6hyh-assembly1_A  TM=7.642E-01  e=5.059E-46  Mycolicibacterium smegmatis MC2 155
  5dte-assembly3_C  TM=7.688E-01  e=1.140E-21  Actinobacillus succinogenes 130Z
  5dte-assembly4_D  TM=7.495E-01  e=2.648E-21  Actinobacillus succinogenes 130Z
  3h75-assembly1_A  TM=7.452E-01  e=5.829E-19  Pseudomonas protegens Pf-5

Foldseek 3Di:
DAAEEEEEEQCDDFFADDVLQVLLCLVLRHHYHYDYQNLDQVSSLVSLVVCLVVVGLEYEYAHSDQDDCAVSLVVCVVSVHAYEYFADHHDDPDPRSHQAYFHFQLLQQLLVLLQVVCVVCVPPPAAAEEEEAFADPPGPSRVNSVNNNCNNNVVPVSHDHPYYDYLNQAQCSLLVVLLVCVVVPVQHAEYEYAAQNSLNSNLVNCVVVVHQALPRYEYEYEDPDLNSLVCQLVNNHFKYKYFHTDRHNVVSVVSVCVSVVHRDDHYDGGDMDMDGNVRSNVPNVCVVVVVVVVCVVSVVSD/DAAEEEEEEQCPDPVLQVLLCLVLSHRYHYHYQNLDQVSSLVSLVVCLVVVGLEYEYAHSDQDDCAVSLVVCVVSVHAYEYFAHHHDYPDPVSHQAYFFFQLLQQLLVLLQVVCVVPVPDPAAAEEEEAFADPPDPSRVNSVNNNCVNNVVPVSYDHPYYDYLNQAQCSLLVVLLVCVVVPPAHAEYEYAAQSSQNSNLVNCVVVVHQALPRYEYEYEDPDLNSLVCQLVNNHFKYKYFGTDRNNVVVVVSVQVSVVHDDDRYDRGDMDMDGNVRSNVCNVCVVVVVVVVVVVSVVSD

Secondary structure (DSSP, 8-state):
---EEEEEE----S---HHHHHHHHHHHT-EEEEEE-TT-HHHHHHHHHHHHHTT-SEEEE--SSSSS-HHHHHHHHHTT--EEEESS----SSSSS-SEEE---HHHHHHHHHHHHHHHTTT-SS-EEEEEEE-STT-HHHHHHHHHHHHHHTT-TTEEEEEEEE-TTSHHHHHHHHHHHHHH-S---EEEESSHHHHHHHHHHHHHTT--BTTTBEEEEE---HHHHHHHHTTSS-EEEEE----SHHHHHHHHHHHTT----SEEPPPEEEE-HHHHHHHHHHHHHHHHHHHHHHHTT-/---EEEEEE----HHHHHHHHHHHT-EEEEEE-TT-HHHHHHHHHHHHHTT-SEEEE--SSSSS-HHHHHHHHHTT--EEEESS----S-GGGSSEEES--HHHHHHHHHHHHHHHTSS--S-EEEEEEE-STT-HHHHHHHHHHHHHHTT-TTEEEEEEEE-TTSHHHHHHHHHHHHHH-S---EEEESSHHHHHHHHHHHHHTT--BTTTBEEEEE---HHHHHHHHTTS--EEEEE----SHHHHHHHHHHHTT----SEE---EEEE-HHHHHHHHHHHHHHHHHHHHHHHTT-

Radius of gyration: 28.53 Å; Cα contacts (8 Å, |Δi|>4): 1376; chains: 2; bounding box: 70×71×70 Å